Protein AF-0000000073370033 (afdb_homodimer)

Structure (mmCIF, N/CA/C/O backbone):
data_AF-0000000073370033-model_v1
#
loop_
_entity.id
_entity.type
_entity.pdbx_description
1 polymer 'Secreted protein'
#
loop_
_atom_site.group_PDB
_atom_site.id
_atom_site.type_symbol
_atom_site.label_atom_id
_atom_site.label_alt_id
_atom_site.label_comp_id
_atom_site.label_asym_id
_atom_site.label_entity_id
_atom_site.label_seq_id
_atom_site.pdbx_PDB_ins_code
_atom_site.Cartn_x
_atom_site.Cartn_y
_atom_site.Cartn_z
_atom_site.occupancy
_atom_site.B_iso_or_equiv
_atom_site.auth_seq_id
_atom_site.auth_comp_id
_atom_site.auth_asym_id
_atom_site.auth_atom_id
_atom_site.pdbx_PDB_model_num
ATOM 1 N N . MET A 1 1 ? 34.125 -28.297 1.118 1 23.7 1 MET A N 1
ATOM 2 C CA . MET A 1 1 ? 35.031 -28.594 2.225 1 23.7 1 MET A CA 1
ATOM 3 C C . MET A 1 1 ? 34.312 -28.406 3.566 1 23.7 1 MET A C 1
ATOM 5 O O . MET A 1 1 ? 33.344 -27.656 3.668 1 23.7 1 MET A O 1
ATOM 9 N N . LYS A 1 2 ? 34.688 -29.281 4.598 1 25.23 2 LYS A N 1
ATOM 10 C CA . LYS A 1 2 ? 34.25 -29.812 5.898 1 25.23 2 LYS A CA 1
ATOM 11 C C . LYS A 1 2 ? 34.438 -28.766 6.992 1 25.23 2 LYS A C 1
ATOM 13 O O . LYS A 1 2 ? 34.438 -29.094 8.18 1 25.23 2 LYS A O 1
ATOM 18 N N . ARG A 1 3 ? 34.594 -27.422 6.621 1 24.55 3 ARG A N 1
ATOM 19 C CA . ARG A 1 3 ? 35.344 -26.734 7.652 1 24.55 3 ARG A CA 1
ATOM 20 C C . ARG A 1 3 ? 34.719 -26.875 9.023 1 24.55 3 ARG A C 1
ATOM 22 O O . ARG A 1 3 ? 33.469 -26.984 9.125 1 24.55 3 ARG A O 1
ATOM 29 N N . ILE A 1 4 ? 35.594 -26.906 9.984 1 24.66 4 ILE A N 1
ATOM 30 C CA . ILE A 1 4 ? 35.875 -27.234 11.383 1 24.66 4 ILE A CA 1
ATOM 31 C C . ILE A 1 4 ? 35.031 -26.328 12.297 1 24.66 4 ILE A C 1
ATOM 33 O O . ILE A 1 4 ? 34.781 -25.172 11.953 1 24.66 4 ILE A O 1
ATOM 37 N N . LEU A 1 5 ? 34.656 -26.75 13.562 1 23.36 5 LEU A N 1
ATOM 38 C CA . LEU A 1 5 ? 33.781 -26.828 14.727 1 23.36 5 LEU A CA 1
ATOM 39 C C . LEU A 1 5 ? 34.125 -25.734 15.734 1 23.36 5 LEU A C 1
ATOM 41 O O . LEU A 1 5 ? 33.281 -25.344 16.531 1 23.36 5 LEU A O 1
ATOM 45 N N . PHE A 1 6 ? 35.188 -24.734 15.477 1 21.92 6 PHE A N 1
ATOM 46 C CA . PHE A 1 6 ? 35.906 -24.547 16.719 1 21.92 6 PHE A CA 1
ATOM 47 C C . PHE A 1 6 ? 35.062 -23.797 17.734 1 21.92 6 PHE A C 1
ATOM 49 O O . PHE A 1 6 ? 34.531 -22.719 17.438 1 21.92 6 PHE A O 1
ATOM 56 N N . LEU A 1 7 ? 34.781 -24.328 19 1 22.88 7 LEU A N 1
ATOM 57 C CA . LEU A 1 7 ? 33.969 -24.25 20.219 1 22.88 7 LEU A CA 1
ATOM 58 C C . LEU A 1 7 ? 34.531 -23.203 21.172 1 22.88 7 LEU A C 1
ATOM 60 O O . LEU A 1 7 ? 33.906 -22.859 22.172 1 22.88 7 LEU A O 1
ATOM 64 N N . ILE A 1 8 ? 35.406 -22.141 20.828 1 24.5 8 ILE A N 1
ATOM 65 C CA . ILE A 1 8 ? 36.25 -21.828 21.969 1 24.5 8 ILE A CA 1
ATOM 66 C C . ILE A 1 8 ? 35.438 -21.156 23.062 1 24.5 8 ILE A C 1
ATOM 68 O O . ILE A 1 8 ? 34.75 -20.156 22.812 1 24.5 8 ILE A O 1
ATOM 72 N N . ILE A 1 9 ? 35.281 -21.688 24.391 1 24.86 9 ILE A N 1
ATOM 73 C CA . ILE A 1 9 ? 34.562 -21.656 25.672 1 24.86 9 ILE A CA 1
ATOM 74 C C . ILE A 1 9 ? 35.188 -20.562 26.562 1 24.86 9 ILE A C 1
ATOM 76 O O . ILE A 1 9 ? 34.781 -20.406 27.719 1 24.86 9 ILE A O 1
ATOM 80 N N . ILE A 1 10 ? 35.719 -19.344 26.172 1 24.8 10 ILE A N 1
ATOM 81 C CA . ILE A 1 10 ? 36.688 -18.812 27.125 1 24.8 10 ILE A CA 1
ATOM 82 C C . ILE A 1 10 ? 35.938 -18.344 28.375 1 24.8 10 ILE A C 1
ATOM 84 O O . ILE A 1 10 ? 35.062 -17.5 28.297 1 24.8 10 ILE A O 1
ATOM 88 N N . THR A 1 11 ? 36.062 -18.875 29.719 1 21.47 11 THR A N 1
ATOM 89 C CA . THR A 1 11 ? 35.531 -19 31.078 1 21.47 11 THR A CA 1
ATOM 90 C C . THR A 1 11 ? 36 -17.828 31.938 1 21.47 11 THR A C 1
ATOM 92 O O . THR A 1 11 ? 35.625 -17.734 33.125 1 21.47 11 THR A O 1
ATOM 95 N N . ALA A 1 12 ? 36.656 -16.703 31.516 1 23.17 12 ALA A N 1
ATOM 96 C CA . ALA A 1 12 ? 37.562 -16.219 32.562 1 23.17 12 ALA A CA 1
ATOM 97 C C . ALA A 1 12 ? 36.781 -15.773 33.812 1 23.17 12 ALA A C 1
ATOM 99 O O . ALA A 1 12 ? 35.688 -15.242 33.688 1 23.17 12 ALA A O 1
ATOM 100 N N . SER A 1 13 ? 37.281 -16.109 35.094 1 20.95 13 SER A N 1
ATOM 101 C CA . SER A 1 13 ? 37.125 -16.266 36.531 1 20.95 13 SER A CA 1
ATOM 102 C C . SER A 1 13 ? 37 -14.922 37.219 1 20.95 13 SER A C 1
ATOM 104 O O . SER A 1 13 ? 37.781 -14.008 36.938 1 20.95 13 SER A O 1
ATOM 106 N N . LEU A 1 14 ? 35.812 -14.477 37.812 1 23.12 14 LEU A N 1
ATOM 107 C CA . LEU A 1 14 ? 35.156 -13.398 38.562 1 23.12 14 LEU A CA 1
ATOM 108 C C . LEU A 1 14 ? 35.812 -13.188 39.906 1 23.12 14 LEU A C 1
ATOM 110 O O . LEU A 1 14 ? 35.281 -12.492 40.781 1 23.12 14 LEU A O 1
ATOM 114 N N . GLN A 1 15 ? 37.219 -13.18 40.031 1 20.59 15 GLN A N 1
ATOM 115 C CA . GLN A 1 15 ? 37.719 -13.297 41.375 1 20.59 15 GLN A CA 1
ATOM 116 C C . GLN A 1 15 ? 37.281 -12.094 42.219 1 20.59 15 GLN A C 1
ATOM 118 O O . GLN A 1 15 ? 37.375 -10.953 41.781 1 20.59 15 GLN A O 1
ATOM 123 N N . VAL A 1 16 ? 36.438 -12.211 43.312 1 24.53 16 VAL A N 1
ATOM 124 C CA . VAL A 1 16 ? 35.719 -11.57 44.406 1 24.53 16 VAL A CA 1
ATOM 125 C C . VAL A 1 16 ? 36.719 -11.062 45.469 1 24.53 16 VAL A C 1
ATOM 127 O O . VAL A 1 16 ? 36.312 -10.406 46.438 1 24.53 16 VAL A O 1
ATOM 130 N N . TYR A 1 17 ? 37.938 -10.477 45.094 1 18.94 17 TYR A N 1
ATOM 131 C CA . TYR A 1 17 ? 38.875 -10.43 46.188 1 18.94 17 TYR A CA 1
ATOM 132 C C . TYR A 1 17 ? 38.375 -9.516 47.281 1 18.94 17 TYR A C 1
ATOM 134 O O . TYR A 1 17 ? 37.812 -8.461 47.031 1 18.94 17 TYR A O 1
ATOM 142 N N . SER A 1 18 ? 38.344 -9.977 48.625 1 21.89 18 SER A N 1
ATOM 143 C CA . SER A 1 18 ? 37.938 -9.805 50.031 1 21.89 18 SER A CA 1
ATOM 144 C C . SER A 1 18 ? 38.781 -8.758 50.719 1 21.89 18 SER A C 1
ATOM 146 O O . SER A 1 18 ? 38.625 -8.508 51.906 1 21.89 18 SER A O 1
ATOM 148 N N . GLN A 1 19 ? 39.312 -7.645 50.125 1 18.83 19 GLN A N 1
ATOM 149 C CA . GLN A 1 19 ? 40.469 -7.156 50.844 1 18.83 19 GLN A CA 1
ATOM 150 C C . GLN A 1 19 ? 40.094 -6.637 52.219 1 18.83 19 GLN A C 1
ATOM 152 O O . GLN A 1 19 ? 39 -6.066 52.406 1 18.83 19 GLN A O 1
ATOM 157 N N . ASP A 1 20 ? 41.031 -6.891 53.219 1 17.78 20 ASP A N 1
ATOM 158 C CA . ASP A 1 20 ? 41.281 -7.043 54.656 1 17.78 20 ASP A CA 1
ATOM 159 C C . ASP A 1 20 ? 41.188 -5.703 55.375 1 17.78 20 ASP A C 1
ATOM 161 O O . ASP A 1 20 ? 41.219 -4.645 54.719 1 17.78 20 ASP A O 1
ATOM 165 N N . GLU A 1 21 ? 41.812 -5.617 56.594 1 19.34 21 GLU A N 1
ATOM 166 C CA . GLU A 1 21 ? 41.5 -5.477 58 1 19.34 21 GLU A CA 1
ATOM 167 C C . GLU A 1 21 ? 41.906 -4.102 58.531 1 19.34 21 GLU A C 1
ATOM 169 O O . GLU A 1 21 ? 41.344 -3.607 59.5 1 19.34 21 GLU A O 1
ATOM 174 N N . LEU A 1 22 ? 42.938 -3.375 57.938 1 18.8 22 LEU A N 1
ATOM 175 C CA . LEU A 1 22 ? 43.844 -2.934 59 1 18.8 22 LEU A CA 1
ATOM 176 C C . LEU A 1 22 ? 43.25 -1.811 59.812 1 18.8 22 LEU A C 1
ATOM 178 O O . LEU A 1 22 ? 42.625 -0.888 59.281 1 18.8 22 LEU A O 1
ATOM 182 N N . LYS A 1 23 ? 43.438 -1.862 61.188 1 21.14 23 LYS A N 1
ATOM 183 C CA . LYS A 1 23 ? 42.875 -1.51 62.5 1 21.14 23 LYS A CA 1
ATOM 184 C C . LYS A 1 23 ? 43.312 -0.109 62.906 1 21.14 23 LYS A C 1
ATOM 186 O O . LYS A 1 23 ? 42.719 0.468 63.844 1 21.14 23 LYS A O 1
ATOM 191 N N . GLY A 1 24 ? 44.375 0.545 62.25 1 19.94 24 GLY A N 1
ATOM 192 C CA . GLY A 1 24 ? 45.188 1.171 63.281 1 19.94 24 GLY A CA 1
ATOM 193 C C . GLY A 1 24 ? 44.438 2.273 64 1 19.94 24 GLY A C 1
ATOM 194 O O . GLY A 1 24 ? 43.438 2.789 63.562 1 19.94 24 GLY A O 1
ATOM 195 N N . LYS A 1 25 ? 45.062 2.713 65.125 1 21.52 25 LYS A N 1
ATOM 196 C CA . LYS A 1 25 ? 44.781 3.148 66.5 1 21.52 25 LYS A CA 1
ATOM 197 C C . LYS A 1 25 ? 44.531 4.648 66.562 1 21.52 25 LYS A C 1
ATOM 199 O O . LYS A 1 25 ? 44.062 5.168 67.562 1 21.52 25 LYS A O 1
ATOM 204 N N . TYR A 1 26 ? 44.938 5.398 65.438 1 22.7 26 TYR A N 1
ATOM 205 C CA . TYR A 1 26 ? 45.594 6.605 66 1 22.7 26 TYR A CA 1
ATOM 206 C C . TYR A 1 26 ? 44.594 7.5 66.688 1 22.7 26 TYR A C 1
ATOM 208 O O . TYR A 1 26 ? 43.406 7.539 66.312 1 22.7 26 TYR A O 1
ATOM 216 N N . GLN A 1 27 ? 45.125 8.062 67.812 1 22.7 27 GLN A N 1
ATOM 217 C CA . GLN A 1 27 ? 44.625 8.727 69.062 1 22.7 27 GLN A CA 1
ATOM 218 C C . GLN A 1 27 ? 43.969 10.07 68.688 1 22.7 27 GLN A C 1
ATOM 220 O O . GLN A 1 27 ? 44.469 10.789 67.812 1 22.7 27 GLN A O 1
ATOM 225 N N . PRO A 1 28 ? 42.844 10.414 69.375 1 20.36 28 PRO A N 1
ATOM 226 C CA . PRO A 1 28 ? 41.719 11.281 69.062 1 20.36 28 PRO A CA 1
ATOM 227 C C . PRO A 1 28 ? 42.062 12.766 69.125 1 20.36 28 PRO A C 1
ATOM 229 O O . PRO A 1 28 ? 41.625 13.562 68.312 1 20.36 28 PRO A O 1
ATOM 232 N N . VAL A 1 29 ? 42.75 13.352 70.25 1 23.17 29 VAL A N 1
ATOM 233 C CA . VAL A 1 29 ? 41.844 14.141 71.062 1 23.17 29 VAL A CA 1
ATOM 234 C C . VAL A 1 29 ? 41.844 15.594 70.562 1 23.17 29 VAL A C 1
ATOM 236 O O . VAL A 1 29 ? 42.719 16 69.812 1 23.17 29 VAL A O 1
ATOM 239 N N . GLN A 1 30 ? 41.906 16.75 71.625 1 22.27 30 GLN A N 1
ATOM 240 C CA . GLN A 1 30 ? 40.969 17.766 72.062 1 22.27 30 GLN A CA 1
ATOM 241 C C . GLN A 1 30 ? 41.375 19.141 71.562 1 22.27 30 GLN A C 1
ATOM 243 O O . GLN A 1 30 ? 42.438 19.656 71.938 1 22.27 30 GLN A O 1
ATOM 248 N N . GLN A 1 31 ? 41.312 19.484 70.312 1 22.42 31 GLN A N 1
ATOM 249 C CA . GLN A 1 31 ? 41.875 20.703 69.75 1 22.42 31 GLN A CA 1
ATOM 250 C C . GLN A 1 31 ? 41.312 21.938 70.438 1 22.42 31 GLN A C 1
ATOM 252 O O . GLN A 1 31 ? 40.094 22.078 70.562 1 22.42 31 GLN A O 1
ATOM 257 N N . LYS A 1 32 ? 42.188 22.562 71.25 1 23.66 32 LYS A N 1
ATOM 258 C CA . LYS A 1 32 ? 41.969 23.781 72.062 1 23.66 32 LYS A CA 1
ATOM 259 C C . LYS A 1 32 ? 41.438 24.906 71.125 1 23.66 32 LYS A C 1
ATOM 261 O O . LYS A 1 32 ? 41.906 25.078 70 1 23.66 32 LYS A O 1
ATOM 266 N N . LYS A 1 33 ? 40.438 25.672 71.562 1 26.22 33 LYS A N 1
ATOM 267 C CA . LYS A 1 33 ? 39.375 26.594 71.188 1 26.22 33 LYS A CA 1
ATOM 268 C C . LYS A 1 33 ? 39.969 27.969 70.812 1 26.22 33 LYS A C 1
ATOM 270 O O . LYS A 1 33 ? 39.219 28.922 70.562 1 26.22 33 LYS A O 1
ATOM 275 N N . SER A 1 34 ? 41.344 28.109 70.625 1 23.11 34 SER A N 1
ATOM 276 C CA . SER A 1 34 ? 41.719 29.5 70.938 1 23.11 34 SER A CA 1
ATOM 277 C C . SER A 1 34 ? 40.938 30.453 70 1 23.11 34 SER A C 1
ATOM 279 O O . SER A 1 34 ? 40.594 30.094 68.875 1 23.11 34 SER A O 1
ATOM 281 N N . GLU A 1 35 ? 40.594 31.688 70.5 1 25.84 35 GLU A N 1
ATOM 282 C CA . GLU A 1 35 ? 39.688 32.812 70.375 1 25.84 35 GLU A CA 1
ATOM 283 C C . GLU A 1 35 ? 40.062 33.688 69.188 1 25.84 35 GLU A C 1
ATOM 285 O O . GLU A 1 35 ? 39.469 34.75 68.938 1 25.84 35 GLU A O 1
ATOM 290 N N . THR A 1 36 ? 40.594 33.125 68.062 1 24.7 36 THR A N 1
ATOM 291 C CA . THR A 1 36 ? 41.219 34.125 67.188 1 24.7 36 THR A CA 1
ATOM 292 C C . THR A 1 36 ? 40.188 35.156 66.75 1 24.7 36 THR A C 1
ATOM 294 O O . THR A 1 36 ? 39.094 34.812 66.375 1 24.7 36 THR A O 1
ATOM 297 N N . LYS A 1 37 ? 40.5 36.438 67 1 28.11 37 LYS A N 1
ATOM 298 C CA . LYS A 1 37 ? 39.906 37.75 66.688 1 28.11 37 LYS A CA 1
ATOM 299 C C . LYS A 1 37 ? 39.625 37.844 65.188 1 28.11 37 LYS A C 1
ATOM 301 O O . LYS A 1 37 ? 40.531 37.75 64.375 1 28.11 37 LYS A O 1
ATOM 306 N N . GLU A 1 38 ? 38.469 37.438 64.75 1 27.7 38 GLU A N 1
ATOM 307 C CA . GLU A 1 38 ? 38.062 37.406 63.344 1 27.7 38 GLU A CA 1
ATOM 308 C C . GLU A 1 38 ? 38.156 38.781 62.719 1 27.7 38 GLU A C 1
ATOM 310 O O . GLU A 1 38 ? 37.688 39.781 63.281 1 27.7 38 GLU A O 1
ATOM 315 N N . VAL A 1 39 ? 39.219 38.969 61.906 1 31.33 39 VAL A N 1
ATOM 316 C CA . VAL A 1 39 ? 39.406 40.125 61 1 31.33 39 VAL A CA 1
ATOM 317 C C . VAL A 1 39 ? 38.156 40.375 60.219 1 31.33 39 VAL A C 1
ATOM 319 O O . VAL A 1 39 ? 37.594 39.469 59.594 1 31.33 39 VAL A O 1
ATOM 322 N N . VAL A 1 40 ? 37.344 41.344 60.656 1 31.8 40 VAL A N 1
ATOM 323 C CA . VAL A 1 40 ? 36.094 41.656 59.938 1 31.8 40 VAL A CA 1
ATOM 324 C C . VAL A 1 40 ? 36.438 42.031 58.469 1 31.8 40 VAL A C 1
ATOM 326 O O . VAL A 1 40 ? 37.219 42.938 58.219 1 31.8 40 VAL A O 1
ATOM 329 N N . PRO A 1 41 ? 36.75 41.125 57.594 1 32.88 41 PRO A N 1
ATOM 330 C CA . PRO A 1 41 ? 37.125 41.562 56.25 1 32.88 41 PRO A CA 1
ATOM 331 C C . PRO A 1 41 ? 36.219 42.656 55.688 1 32.88 41 PRO A C 1
ATOM 333 O O . PRO A 1 41 ? 35.062 42.719 56.094 1 32.88 41 PRO A O 1
ATOM 336 N N . PRO A 1 42 ? 36.844 43.625 55.031 1 35.03 42 PRO A N 1
ATOM 337 C CA . PRO A 1 42 ? 36.094 44.719 54.375 1 35.03 42 PRO A CA 1
ATOM 338 C C . PRO A 1 42 ? 34.875 44.219 53.594 1 35.03 42 PRO A C 1
ATOM 340 O O . PRO A 1 42 ? 34.844 43.062 53.156 1 35.03 42 PRO A O 1
ATOM 343 N N . GLU A 1 43 ? 33.75 44.875 53.75 1 33.12 43 GLU A N 1
ATOM 344 C CA . GLU A 1 43 ? 32.438 44.688 53.156 1 33.12 43 GLU A CA 1
ATOM 345 C C . GLU A 1 43 ? 32.562 44.5 51.625 1 33.12 43 GLU A C 1
ATOM 347 O O . GLU A 1 43 ? 33.125 45.344 50.938 1 33.12 43 GLU A O 1
ATOM 352 N N . THR A 1 44 ? 32.938 43.312 51.125 1 33.62 44 THR A N 1
ATOM 353 C CA . THR A 1 44 ? 33 43.062 49.688 1 33.62 44 THR A CA 1
ATOM 354 C C . THR A 1 44 ? 31.812 43.656 48.969 1 33.62 44 THR A C 1
ATOM 356 O O . THR A 1 44 ? 30.688 43.625 49.469 1 33.62 44 THR A O 1
ATOM 359 N N . ASN A 1 45 ? 32.094 44.594 48.031 1 36.44 45 ASN A N 1
ATOM 360 C CA . ASN A 1 45 ? 31.156 45.219 47.062 1 36.44 45 ASN A CA 1
ATOM 361 C C . ASN A 1 45 ? 30.156 44.219 46.531 1 36.44 45 ASN A C 1
ATOM 363 O O . ASN A 1 45 ? 30.516 43.062 46.281 1 36.44 45 ASN A O 1
ATOM 367 N N . PRO A 1 46 ? 28.875 44.438 46.688 1 33.94 46 PRO A N 1
ATOM 368 C CA . PRO A 1 46 ? 27.828 43.531 46.25 1 33.94 46 PRO A CA 1
ATOM 369 C C . PRO A 1 46 ? 28.109 42.969 44.844 1 33.94 46 PRO A C 1
ATOM 371 O O . PRO A 1 46 ? 28.672 43.656 44 1 33.94 46 PRO A O 1
ATOM 374 N N . SER A 1 47 ? 28.469 41.625 44.688 1 36.66 47 SER A N 1
ATOM 375 C CA . SER A 1 47 ? 28.578 40.844 43.469 1 36.66 47 SER A CA 1
ATOM 376 C C . SER A 1 47 ? 27.531 41.281 42.438 1 36.66 47 SER A C 1
ATOM 378 O O . SER A 1 47 ? 26.359 41.438 42.781 1 36.66 47 SER A O 1
ATOM 380 N N . ALA A 1 48 ? 28 42.031 41.375 1 39.31 48 ALA A N 1
ATOM 381 C CA . ALA A 1 48 ? 27.156 42.281 40.219 1 39.31 48 ALA A CA 1
ATOM 382 C C . ALA A 1 48 ? 26.25 41.094 39.906 1 39.31 48 ALA A C 1
ATOM 384 O O . ALA A 1 48 ? 26.688 39.938 40.031 1 39.31 48 ALA A O 1
ATOM 385 N N . GLU A 1 49 ? 24.969 41.156 40.25 1 40.94 49 GLU A N 1
ATOM 386 C CA . GLU A 1 49 ? 24.016 40.125 39.875 1 40.94 49 GLU A CA 1
ATOM 387 C C . GLU A 1 49 ? 24.375 39.5 38.531 1 40.94 49 GLU A C 1
ATOM 389 O O . GLU A 1 49 ? 24.766 40.219 37.594 1 40.94 49 GLU A O 1
ATOM 394 N N . PRO A 1 50 ? 24.875 38.219 38.5 1 41.03 50 PRO A N 1
ATOM 395 C CA . PRO A 1 50 ? 25.172 37.688 37.188 1 41.03 50 PRO A CA 1
ATOM 396 C C . PRO A 1 50 ? 24.219 38.156 36.094 1 41.03 50 PRO A C 1
ATOM 398 O O . PRO A 1 50 ? 23.062 38.5 36.406 1 41.03 50 PRO A O 1
ATOM 401 N N . PRO A 1 51 ? 24.75 38.688 35 1 41.25 51 PRO A N 1
ATOM 402 C CA . PRO A 1 51 ? 23.812 39.062 33.938 1 41.25 51 PRO A CA 1
ATOM 403 C C . PRO A 1 51 ? 22.625 38.125 33.812 1 41.25 51 PRO A C 1
ATOM 405 O O . PRO A 1 51 ? 22.734 36.938 34.156 1 41.25 51 PRO A O 1
ATOM 408 N N . ALA A 1 52 ? 21.391 38.594 33.781 1 43.66 52 ALA A N 1
ATOM 409 C CA . ALA A 1 52 ? 20.172 37.844 33.531 1 43.66 52 ALA A CA 1
ATOM 410 C C . ALA A 1 52 ? 20.438 36.719 32.531 1 43.66 52 ALA A C 1
ATOM 412 O O . ALA A 1 52 ? 21.156 36.875 31.562 1 43.66 52 ALA A O 1
ATOM 413 N N . LEU A 1 53 ? 20.531 35.438 33 1 40.62 53 LEU A N 1
ATOM 414 C CA . LEU A 1 53 ? 20.562 34.25 32.156 1 40.62 53 LEU A CA 1
ATOM 415 C C . LEU A 1 53 ? 19.797 34.469 30.859 1 40.62 53 LEU A C 1
ATOM 417 O O . LEU A 1 53 ? 18.688 35 30.875 1 40.62 53 LEU A O 1
ATOM 421 N N . ALA A 1 54 ? 20.516 34.562 29.75 1 43.22 54 ALA A N 1
ATOM 422 C CA . ALA A 1 54 ? 19.906 34.531 28.422 1 43.22 54 ALA A CA 1
ATOM 423 C C . ALA A 1 54 ? 18.641 33.688 28.406 1 43.22 54 ALA A C 1
ATOM 425 O O . ALA A 1 54 ? 18.609 32.625 29.031 1 43.22 54 ALA A O 1
ATOM 426 N N . LYS A 1 55 ? 17.484 34.281 28.391 1 48.84 55 LYS A N 1
ATOM 427 C CA . LYS A 1 55 ? 16.219 33.562 28.203 1 48.84 55 LYS A CA 1
ATOM 428 C C . LYS A 1 55 ? 16.391 32.344 27.328 1 48.84 55 LYS A C 1
ATOM 430 O O . LYS A 1 55 ? 17.062 32.375 26.297 1 48.84 55 LYS A O 1
ATOM 435 N N . ASP A 1 56 ? 16.484 31.109 27.812 1 49.53 56 ASP A N 1
ATOM 436 C CA . ASP A 1 56 ? 16.516 29.828 27.094 1 49.53 56 ASP A CA 1
ATOM 437 C C . ASP A 1 56 ? 15.672 29.906 25.828 1 49.53 56 ASP A C 1
ATOM 439 O O . ASP A 1 56 ? 14.594 30.5 25.812 1 49.53 56 ASP A O 1
ATOM 443 N N . PRO A 1 57 ? 16.312 29.688 24.609 1 54.09 57 PRO A N 1
ATOM 444 C CA . PRO A 1 57 ? 15.531 29.703 23.375 1 54.09 57 PRO A CA 1
ATOM 445 C C . PRO A 1 57 ? 14.219 28.938 23.5 1 54.09 57 PRO A C 1
ATOM 447 O O . PRO A 1 57 ? 14.18 27.859 24.109 1 54.09 57 PRO A O 1
ATOM 450 N N . ILE A 1 58 ? 13.109 29.562 23.547 1 63.75 58 ILE A N 1
ATOM 451 C CA . ILE A 1 58 ? 11.797 28.938 23.562 1 63.75 58 ILE A CA 1
ATOM 452 C C . ILE A 1 58 ? 11.758 27.812 22.531 1 63.75 58 ILE A C 1
ATOM 454 O O . ILE A 1 58 ? 11.969 28.031 21.344 1 63.75 58 ILE A O 1
ATOM 458 N N . VAL A 1 59 ? 12.039 26.578 23 1 68.06 59 VAL A N 1
ATOM 459 C CA . VAL A 1 59 ? 11.875 25.406 22.125 1 68.06 59 VAL A CA 1
ATOM 460 C C . VAL A 1 59 ? 10.406 24.984 22.109 1 68.06 59 VAL A C 1
ATOM 462 O O . VAL A 1 59 ? 9.812 24.703 23.156 1 68.06 59 VAL A O 1
ATOM 465 N N . LEU A 1 60 ? 9.758 25.344 21.047 1 81.44 60 LEU A N 1
ATOM 466 C CA . LEU A 1 60 ? 8.375 24.938 20.891 1 81.44 60 LEU A CA 1
ATOM 467 C C . LEU A 1 60 ? 8.266 23.406 20.828 1 81.44 60 LEU A C 1
ATOM 469 O O . LEU A 1 60 ? 8.719 22.797 19.875 1 81.44 60 LEU A O 1
ATOM 473 N N . GLN A 1 61 ? 7.996 22.734 22.016 1 84.12 61 GLN A N 1
ATOM 474 C CA . GLN A 1 61 ? 7.844 21.281 22.016 1 84.12 61 GLN A CA 1
ATOM 475 C C . GLN A 1 61 ? 6.387 20.875 21.797 1 84.12 61 GLN A C 1
ATOM 477 O O . GLN A 1 61 ? 5.578 20.938 22.719 1 84.12 61 GLN A O 1
ATOM 482 N N . ILE A 1 62 ? 5.977 20.797 20.656 1 86.12 62 ILE A N 1
ATOM 483 C CA . ILE A 1 62 ? 4.641 20.297 20.344 1 86.12 62 ILE A CA 1
ATOM 484 C C . ILE A 1 62 ? 4.719 18.828 19.938 1 86.12 62 ILE A C 1
ATOM 486 O O . ILE A 1 62 ? 5.57 18.438 19.141 1 86.12 62 ILE A O 1
ATOM 490 N N . ASN A 1 63 ? 3.898 17.984 20.625 1 90.62 63 ASN A N 1
ATOM 491 C CA . ASN A 1 63 ? 3.74 16.594 20.25 1 90.62 63 ASN A CA 1
ATOM 492 C C . ASN A 1 63 ? 2.502 16.391 19.375 1 90.62 63 ASN A C 1
ATOM 494 O O . ASN A 1 63 ? 1.379 16.359 19.891 1 90.62 63 ASN A O 1
ATOM 498 N N . PRO A 1 64 ? 2.725 16.219 18.141 1 90.75 64 PRO A N 1
ATOM 499 C CA . PRO A 1 64 ? 1.574 16.109 17.234 1 90.75 64 PRO A CA 1
ATOM 500 C C . PRO A 1 64 ? 0.668 14.922 17.578 1 90.75 64 PRO A C 1
ATOM 502 O O . PRO A 1 64 ? -0.549 15 17.391 1 90.75 64 PRO A O 1
ATOM 505 N N . GLU A 1 65 ? 1.228 13.828 18.062 1 92.31 65 GLU A N 1
ATOM 506 C CA . GLU A 1 65 ? 0.42 12.664 18.422 1 92.31 65 GLU A CA 1
ATOM 507 C C . GLU A 1 65 ? -0.59 13.016 19.516 1 92.31 65 GLU A C 1
ATOM 509 O O . GLU A 1 65 ? -1.732 12.547 19.484 1 92.31 65 GLU A O 1
ATOM 514 N N . GLU A 1 66 ? -0.072 13.75 20.453 1 93.75 66 GLU A N 1
ATOM 515 C CA . GLU A 1 66 ? -0.96 14.18 21.531 1 93.75 66 GLU A CA 1
ATOM 516 C C . GLU A 1 66 ? -2.051 15.109 21.016 1 93.75 66 GLU A C 1
ATOM 518 O O . GLU A 1 66 ? -3.199 15.047 21.453 1 93.75 66 GLU A O 1
ATOM 523 N N . LEU A 1 67 ? -1.682 15.898 20.141 1 94.06 67 LEU A N 1
ATOM 524 C CA . LEU A 1 67 ? -2.623 16.828 19.531 1 94.06 67 LEU A CA 1
ATOM 525 C C . LEU A 1 67 ? -3.775 16.078 18.875 1 94.06 67 LEU A C 1
ATOM 527 O O . LEU A 1 67 ? -4.941 16.438 19.062 1 94.06 67 LEU A O 1
ATOM 531 N N . PHE A 1 68 ? -3.5 15.047 18.188 1 96.81 68 PHE A N 1
ATOM 532 C CA . PHE A 1 68 ? -4.488 14.359 17.359 1 96.81 68 PHE A CA 1
ATOM 533 C C . PHE A 1 68 ? -5.27 13.344 18.172 1 96.81 68 PHE A C 1
ATOM 535 O O . PHE A 1 68 ? -6.199 12.711 17.672 1 96.81 68 PHE A O 1
ATOM 542 N N . LYS A 1 69 ? -5.012 13.188 19.453 1 95.56 69 LYS A N 1
ATOM 543 C CA . LYS A 1 69 ? -5.766 12.305 20.344 1 95.56 69 LYS A CA 1
ATOM 544 C C . LYS A 1 69 ? -7.113 12.922 20.703 1 95.56 69 LYS A C 1
ATOM 546 O O . LYS A 1 69 ? -8.008 12.227 21.188 1 95.56 69 LYS A O 1
ATOM 551 N N . ASN A 1 70 ? -7.184 14.227 20.547 1 95.88 70 ASN A N 1
ATOM 552 C CA . ASN A 1 70 ? -8.461 14.891 20.797 1 95.88 70 ASN A CA 1
ATOM 553 C C . ASN A 1 70 ? -9.461 14.625 19.672 1 95.88 70 ASN A C 1
ATOM 555 O O . ASN A 1 70 ? -9.523 15.383 18.703 1 95.88 70 ASN A O 1
ATOM 559 N N . ASN A 1 71 ? -10.391 13.711 19.844 1 95.38 71 ASN A N 1
ATOM 560 C CA . ASN A 1 71 ? -11.297 13.258 18.797 1 95.38 71 ASN A CA 1
ATOM 561 C C . ASN A 1 71 ? -12.438 14.242 18.578 1 95.38 71 ASN A C 1
ATOM 563 O O . ASN A 1 71 ? -13.188 14.125 17.609 1 95.38 71 ASN A O 1
ATOM 567 N N . ALA A 1 72 ? -12.578 15.141 19.5 1 95.38 72 ALA A N 1
ATOM 568 C CA . ALA A 1 72 ? -13.57 16.188 19.297 1 95.38 72 ALA A CA 1
ATOM 569 C C . ALA A 1 72 ? -13.141 17.141 18.188 1 95.38 72 ALA A C 1
ATOM 571 O O . ALA A 1 72 ? -13.977 17.719 17.484 1 95.38 72 ALA A O 1
ATOM 572 N N . LEU A 1 73 ? -11.789 17.234 18.031 1 96.56 73 LEU A N 1
ATOM 573 C CA . LEU A 1 73 ? -11.25 18.219 17.094 1 96.56 73 LEU A CA 1
ATOM 574 C C . LEU A 1 73 ? -10.703 17.531 15.844 1 96.56 73 LEU A C 1
ATOM 576 O O . LEU A 1 73 ? -10.711 18.109 14.75 1 96.56 73 LEU A O 1
ATOM 580 N N . TYR A 1 74 ? -10.266 16.281 16.094 1 98.38 74 TYR A N 1
ATOM 581 C CA . TYR A 1 74 ? -9.555 15.641 15 1 98.38 74 TYR A CA 1
ATOM 582 C C . TYR A 1 74 ? -10.125 14.25 14.727 1 98.38 74 TYR A C 1
ATOM 584 O O . TYR A 1 74 ? -10.219 13.422 15.633 1 98.38 74 TYR A O 1
ATOM 592 N N . LYS A 1 75 ? -10.414 14.062 13.461 1 98.06 75 LYS A N 1
ATOM 593 C CA . LYS A 1 75 ? -10.914 12.766 13.008 1 98.06 75 LYS A CA 1
ATOM 594 C C . LYS A 1 75 ? -9.859 11.68 13.172 1 98.06 75 LYS A C 1
ATOM 596 O O . LYS A 1 75 ? -8.688 11.898 12.859 1 98.06 75 LYS A O 1
ATOM 601 N N . LYS A 1 76 ? -10.266 10.523 13.664 1 97.62 76 LYS A N 1
ATOM 602 C CA . LYS A 1 76 ? -9.352 9.414 13.922 1 97.62 76 LYS A CA 1
ATOM 603 C C . LYS A 1 76 ? -8.781 8.867 12.617 1 97.62 76 LYS A C 1
ATOM 605 O O . LYS A 1 76 ? -9.508 8.688 11.641 1 97.62 76 LYS A O 1
ATOM 610 N N . GLU A 1 77 ? -7.512 8.562 12.664 1 96.88 77 GLU A N 1
ATOM 611 C CA . GLU A 1 77 ? -6.836 7.98 11.508 1 96.88 77 GLU A CA 1
ATOM 612 C C . GLU A 1 77 ? -7.5 6.676 11.078 1 96.88 77 GLU A C 1
ATOM 614 O O . GLU A 1 77 ? -7.895 5.867 11.922 1 96.88 77 GLU A O 1
ATOM 619 N N . ALA A 1 78 ? -7.629 6.473 9.695 1 96.88 78 ALA A N 1
ATOM 620 C CA . ALA A 1 78 ? -8.25 5.27 9.148 1 96.88 78 ALA A CA 1
ATOM 621 C C . ALA A 1 78 ? -7.547 4.824 7.867 1 96.88 78 ALA A C 1
ATOM 623 O O . ALA A 1 78 ? -8.203 4.453 6.891 1 96.88 78 ALA A O 1
ATOM 624 N N . ASN A 1 79 ? -6.312 4.828 7.805 1 95.5 79 ASN A N 1
ATOM 625 C CA . ASN A 1 79 ? -5.535 4.312 6.684 1 95.5 79 ASN A CA 1
ATOM 626 C C . ASN A 1 79 ? -5.793 2.826 6.457 1 95.5 79 ASN A C 1
ATOM 628 O O . ASN A 1 79 ? -6.078 2.092 7.406 1 95.5 79 ASN A O 1
ATOM 632 N N . VAL A 1 80 ? -5.762 2.461 5.215 1 93.31 80 VAL A N 1
ATOM 633 C CA . VAL A 1 80 ? -5.977 1.063 4.859 1 93.31 80 VAL A CA 1
ATOM 634 C C . VAL A 1 80 ? -4.73 0.507 4.176 1 93.31 80 VAL A C 1
ATOM 636 O O . VAL A 1 80 ? -4.176 1.14 3.273 1 93.31 80 VAL A O 1
ATOM 639 N N . GLU A 1 81 ? -4.332 -0.696 4.691 1 92.06 81 GLU A N 1
ATOM 640 C CA . GLU A 1 81 ? -3.209 -1.373 4.055 1 92.06 81 GLU A CA 1
ATOM 641 C C . GLU A 1 81 ? -3.609 -1.957 2.703 1 92.06 81 GLU A C 1
ATOM 643 O O . GLU A 1 81 ? -4.727 -2.449 2.541 1 92.06 81 GLU A O 1
ATOM 648 N N . GLY A 1 82 ? -2.686 -1.858 1.786 1 95.38 82 GLY A N 1
ATOM 649 C CA . GLY A 1 82 ? -2.934 -2.475 0.492 1 95.38 82 GLY A CA 1
ATOM 650 C C . GLY A 1 82 ? -2.893 -3.99 0.536 1 95.38 82 GLY A C 1
ATOM 651 O O . GLY A 1 82 ? -2.203 -4.574 1.375 1 95.38 82 GLY A O 1
ATOM 652 N N . ILE A 1 83 ? -3.711 -4.629 -0.394 1 95.38 83 ILE A N 1
ATOM 653 C CA . ILE A 1 83 ? -3.684 -6.074 -0.603 1 95.38 83 ILE A CA 1
ATOM 654 C C . ILE A 1 83 ? -3.064 -6.387 -1.963 1 95.38 83 ILE A C 1
ATOM 656 O O . ILE A 1 83 ? -3.592 -5.98 -3.002 1 95.38 83 ILE A O 1
ATOM 660 N N . PHE A 1 84 ? -1.934 -7.258 -1.923 1 95.88 84 PHE A N 1
ATOM 661 C CA . PHE A 1 84 ? -1.189 -7.434 -3.164 1 95.88 84 PHE A CA 1
ATOM 662 C C . PHE A 1 84 ? -1.04 -8.906 -3.506 1 95.88 84 PHE A C 1
ATOM 664 O O . PHE A 1 84 ? -0.326 -9.266 -4.445 1 95.88 84 PHE A O 1
ATOM 671 N N . TYR A 1 85 ? -1.729 -9.727 -2.832 1 97.62 85 TYR A N 1
ATOM 672 C CA . TYR A 1 85 ? -1.566 -11.156 -3.043 1 97.62 85 TYR A CA 1
ATOM 673 C C . TYR A 1 85 ? -2.777 -11.75 -3.756 1 97.62 85 TYR A C 1
ATOM 675 O O . TYR A 1 85 ? -2.85 -12.961 -3.973 1 97.62 85 TYR A O 1
ATOM 683 N N . ARG A 1 86 ? -3.701 -10.984 -4.102 1 97.88 86 ARG A N 1
ATOM 684 C CA . ARG A 1 86 ? -4.863 -11.445 -4.852 1 97.88 86 ARG A CA 1
ATOM 685 C C . ARG A 1 86 ? -4.566 -11.492 -6.348 1 97.88 86 ARG A C 1
ATOM 687 O O . ARG A 1 86 ? -5.23 -10.828 -7.141 1 97.88 86 ARG A O 1
ATOM 694 N N . ARG A 1 87 ? -3.646 -12.383 -6.66 1 97.81 87 ARG A N 1
ATOM 695 C CA . ARG A 1 87 ? -3.172 -12.586 -8.023 1 97.81 87 ARG A CA 1
ATOM 696 C C . ARG A 1 87 ? -2.531 -13.961 -8.18 1 97.81 87 ARG A C 1
ATOM 698 O O . ARG A 1 87 ? -2.139 -14.586 -7.191 1 97.81 87 ARG A O 1
ATOM 705 N N . ASN A 1 88 ? -2.488 -14.43 -9.484 1 98.62 88 ASN A N 1
ATOM 706 C CA . ASN A 1 88 ? -1.731 -15.641 -9.789 1 98.62 88 ASN A CA 1
ATOM 707 C C . ASN A 1 88 ? -0.24 -15.344 -9.922 1 98.62 88 ASN A C 1
ATOM 709 O O . ASN A 1 88 ? 0.147 -14.25 -10.328 1 98.62 88 ASN A O 1
ATOM 713 N N . GLU A 1 89 ? 0.514 -16.375 -9.594 1 98.06 89 GLU A N 1
ATOM 714 C CA . GLU A 1 89 ? 1.96 -16.172 -9.641 1 98.06 89 GLU A CA 1
ATOM 715 C C . GLU A 1 89 ? 2.617 -17.188 -10.578 1 98.06 89 GLU A C 1
ATOM 717 O O . GLU A 1 89 ? 2.32 -18.391 -10.508 1 98.06 89 GLU A O 1
ATOM 722 N N . TYR A 1 90 ? 3.434 -16.641 -11.469 1 97.31 90 TYR A N 1
ATOM 723 C CA . TYR A 1 90 ? 4.242 -17.5 -12.328 1 97.31 90 TYR A CA 1
ATOM 724 C C . TYR A 1 90 ? 5.59 -17.797 -11.68 1 97.31 90 TYR A C 1
ATOM 726 O O . TYR A 1 90 ? 6.375 -16.891 -11.414 1 97.31 90 TYR A O 1
ATOM 734 N N . LEU A 1 91 ? 5.871 -19.109 -11.477 1 96 91 LEU A N 1
ATOM 735 C CA . LEU A 1 91 ? 7.059 -19.516 -10.734 1 96 91 LEU A CA 1
ATOM 736 C C . LEU A 1 91 ? 8.219 -19.812 -11.672 1 96 91 LEU A C 1
ATOM 738 O O . LEU A 1 91 ? 9.367 -19.953 -11.234 1 96 91 LEU A O 1
ATOM 742 N N . GLY A 1 92 ? 7.883 -19.969 -12.93 1 94.44 92 GLY A N 1
ATOM 743 C CA . GLY A 1 92 ? 8.953 -20.156 -13.898 1 94.44 92 GLY A CA 1
ATOM 744 C C . GLY A 1 92 ? 8.703 -21.312 -14.844 1 94.44 92 GLY A C 1
ATOM 745 O O . GLY A 1 92 ? 7.898 -22.203 -14.547 1 94.44 92 GLY A O 1
ATOM 746 N N . GLY A 1 93 ? 9.43 -21.234 -16.031 1 94.06 93 GLY A N 1
ATOM 747 C CA . GLY A 1 93 ? 9.492 -22.312 -17 1 94.06 93 GLY A CA 1
ATOM 748 C C . GLY A 1 93 ? 10.883 -22.906 -17.156 1 94.06 93 GLY A C 1
ATOM 749 O O . GLY A 1 93 ? 11.867 -22.156 -17.234 1 94.06 93 GLY A O 1
ATOM 750 N N . PHE A 1 94 ? 10.914 -24.219 -17.141 1 92.94 94 PHE A N 1
ATOM 751 C CA . PHE A 1 94 ? 12.227 -24.859 -17.156 1 92.94 94 PHE A CA 1
ATOM 752 C C . PHE A 1 94 ? 12.258 -26.016 -18.125 1 92.94 94 PHE A C 1
ATOM 754 O O . PHE A 1 94 ? 11.281 -26.766 -18.234 1 92.94 94 PHE A O 1
ATOM 761 N N . ILE A 1 95 ? 13.391 -26.188 -18.75 1 92.81 95 ILE A N 1
ATOM 762 C CA . ILE A 1 95 ? 13.594 -27.297 -19.672 1 92.81 95 ILE A CA 1
ATOM 763 C C . ILE A 1 95 ? 14.281 -28.453 -18.953 1 92.81 95 ILE A C 1
ATOM 765 O O . ILE A 1 95 ? 15.211 -28.234 -18.172 1 92.81 95 ILE A O 1
ATOM 769 N N . THR A 1 96 ? 13.773 -29.609 -19.25 1 92.69 96 THR A N 1
ATOM 770 C CA . THR A 1 96 ? 14.391 -30.781 -18.641 1 92.69 96 THR A CA 1
ATOM 771 C C . THR A 1 96 ? 14.43 -31.938 -19.641 1 92.69 96 THR A C 1
ATOM 773 O O . THR A 1 96 ? 13.617 -32 -20.562 1 92.69 96 THR A O 1
ATOM 776 N N . LYS A 1 97 ? 15.383 -32.875 -19.438 1 92.12 97 LYS A N 1
ATOM 777 C CA . LYS A 1 97 ? 15.477 -34.094 -20.25 1 92.12 97 LYS A CA 1
ATOM 778 C C . LYS A 1 97 ? 14.977 -35.281 -19.469 1 92.12 97 LYS A C 1
ATOM 780 O O . LYS A 1 97 ? 14.836 -36.375 -20.031 1 92.12 97 LYS A O 1
ATOM 785 N N . GLY A 1 98 ? 14.703 -35 -18.25 1 91.56 98 GLY A N 1
ATOM 786 C CA . GLY A 1 98 ? 14.289 -36.125 -17.406 1 91.56 98 GLY A CA 1
ATOM 787 C C . GLY A 1 98 ? 12.859 -36.562 -17.656 1 91.56 98 GLY A C 1
ATOM 788 O O . GLY A 1 98 ? 11.992 -35.75 -17.953 1 91.56 98 GLY A O 1
ATOM 789 N N . ALA A 1 99 ? 12.625 -37.875 -17.453 1 94.12 99 ALA A N 1
ATOM 790 C CA . ALA A 1 99 ? 11.289 -38.438 -17.641 1 94.12 99 ALA A CA 1
ATOM 791 C C . ALA A 1 99 ? 10.438 -38.281 -16.391 1 94.12 99 ALA A C 1
ATOM 793 O O . ALA A 1 99 ? 9.211 -38.344 -16.453 1 94.12 99 ALA A O 1
ATOM 794 N N . VAL A 1 100 ? 11.141 -38.156 -15.328 1 96.19 100 VAL A N 1
ATOM 795 C CA . VAL A 1 100 ? 10.453 -38.031 -14.047 1 96.19 100 VAL A CA 1
ATOM 796 C C . VAL A 1 100 ? 10.969 -36.781 -13.305 1 96.19 100 VAL A C 1
ATOM 798 O O . VAL A 1 100 ? 12.164 -36.469 -13.352 1 96.19 100 VAL A O 1
ATOM 801 N N . SER A 1 101 ? 10.062 -36.094 -12.711 1 96.44 101 SER A N 1
ATOM 802 C CA . SER A 1 101 ? 10.438 -35 -11.836 1 96.44 101 SER A CA 1
ATOM 803 C C . SER A 1 101 ? 9.82 -35.156 -10.453 1 96.44 101 SER A C 1
ATOM 805 O O . SER A 1 101 ? 8.719 -35.688 -10.312 1 96.44 101 SER A O 1
ATOM 807 N N . THR A 1 102 ? 10.57 -34.688 -9.469 1 96.56 102 THR A N 1
ATOM 808 C CA . THR A 1 102 ? 10.062 -34.688 -8.102 1 96.56 102 THR A CA 1
ATOM 809 C C . THR A 1 102 ? 9.742 -33.25 -7.652 1 96.56 102 THR A C 1
ATOM 811 O O . THR A 1 102 ? 10.578 -32.344 -7.777 1 96.56 102 THR A O 1
ATOM 814 N N . VAL A 1 103 ? 8.555 -33.094 -7.168 1 96.5 103 VAL A N 1
ATOM 815 C CA . VAL A 1 103 ? 8.109 -31.797 -6.645 1 96.5 103 VAL A CA 1
ATOM 816 C C . VAL A 1 103 ? 7.871 -31.906 -5.141 1 96.5 103 VAL A C 1
ATOM 818 O O . VAL A 1 103 ? 7.215 -32.844 -4.676 1 96.5 103 VAL A O 1
ATOM 821 N N . ARG A 1 104 ? 8.383 -30.922 -4.406 1 96.88 104 ARG A N 1
ATOM 822 C CA . ARG A 1 104 ? 8.148 -30.875 -2.969 1 96.88 104 ARG A CA 1
ATOM 823 C C . ARG A 1 104 ? 7.691 -29.484 -2.527 1 96.88 104 ARG A C 1
ATOM 825 O O . ARG A 1 104 ? 8.031 -28.484 -3.162 1 96.88 104 ARG A O 1
ATOM 832 N N . TYR A 1 105 ? 6.906 -29.5 -1.439 1 97.44 105 TYR A N 1
ATOM 833 C CA . TYR A 1 105 ? 6.398 -28.234 -0.913 1 97.44 105 TYR A CA 1
ATOM 834 C C . TYR A 1 105 ? 6.23 -28.312 0.601 1 97.44 105 TYR A C 1
ATOM 836 O O . TYR A 1 105 ? 6.098 -29.391 1.167 1 97.44 105 TYR A O 1
ATOM 844 N N . ARG A 1 106 ? 6.266 -27.203 1.191 1 97.62 106 ARG A N 1
ATOM 845 C CA . ARG A 1 106 ? 5.992 -27.016 2.613 1 97.62 106 ARG A CA 1
ATOM 846 C C . ARG A 1 106 ? 5.539 -25.594 2.914 1 97.62 106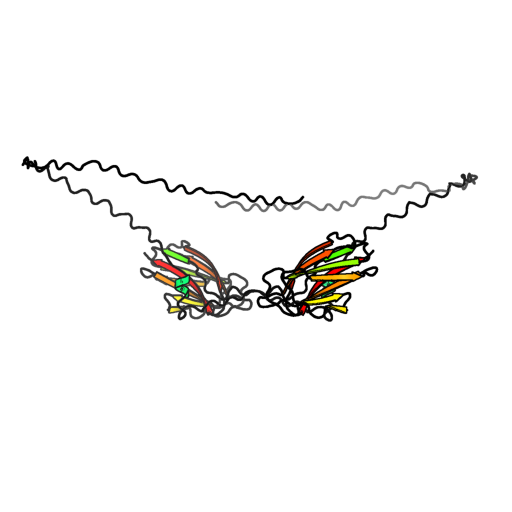 ARG A C 1
ATOM 848 O O . ARG A 1 106 ? 5.621 -24.719 2.053 1 97.62 106 ARG A O 1
ATOM 855 N N . ASP A 1 107 ? 5.039 -25.469 4.141 1 97.69 107 ASP A N 1
ATOM 856 C CA . ASP A 1 107 ? 4.754 -24.109 4.586 1 97.69 107 ASP A CA 1
ATOM 857 C C . ASP A 1 107 ? 6.023 -23.266 4.605 1 97.69 107 ASP A C 1
ATOM 859 O O . ASP A 1 107 ? 7.082 -23.734 5.039 1 97.69 107 ASP A O 1
ATOM 863 N N . ALA A 1 108 ? 5.953 -22.047 4.16 1 93.88 108 ALA A N 1
ATOM 864 C CA . ALA A 1 108 ? 7.129 -21.188 4.039 1 93.88 108 ALA A CA 1
ATOM 865 C C . ALA A 1 108 ? 7.355 -20.375 5.316 1 93.88 108 ALA A C 1
ATOM 867 O O . ALA A 1 108 ? 8.445 -19.844 5.539 1 93.88 108 ALA A O 1
ATOM 868 N N . ALA A 1 109 ? 6.273 -20.219 6.07 1 86.81 109 ALA A N 1
ATOM 869 C CA . ALA A 1 109 ? 6.34 -19.359 7.246 1 86.81 109 ALA A CA 1
ATOM 870 C C . ALA A 1 109 ? 5.91 -20.109 8.5 1 86.81 109 ALA A C 1
ATOM 872 O O . ALA A 1 109 ? 6.473 -21.156 8.828 1 86.81 109 ALA A O 1
ATOM 873 N N . PHE A 1 110 ? 5.098 -19.484 9.336 1 90.06 110 PHE A N 1
ATOM 874 C CA . PHE A 1 110 ? 4.461 -20.125 10.477 1 90.06 110 PHE A CA 1
ATOM 875 C C . PHE A 1 110 ? 3.307 -21.016 10.023 1 90.06 110 PHE A C 1
ATOM 877 O O . PHE A 1 110 ? 2.42 -20.562 9.297 1 90.06 110 PHE A O 1
ATOM 884 N N . VAL A 1 111 ? 3.523 -22.312 10.414 1 95.62 111 VAL A N 1
ATOM 885 C CA . VAL A 1 111 ? 2.475 -23.25 10.055 1 95.62 111 VAL A CA 1
ATOM 886 C C . VAL A 1 111 ? 1.141 -22.797 10.641 1 95.62 111 VAL A C 1
ATOM 888 O O . VAL A 1 111 ? 0.971 -22.781 11.867 1 95.62 111 VAL A O 1
ATOM 891 N N . ASP A 1 112 ? 0.184 -22.484 9.82 1 97.25 112 ASP A N 1
ATOM 892 C CA . ASP A 1 112 ? -1.049 -21.906 10.344 1 97.25 112 ASP A CA 1
ATOM 893 C C . ASP A 1 112 ? -2.264 -22.391 9.562 1 97.25 112 ASP A C 1
ATOM 895 O O . ASP A 1 112 ? -3.295 -21.719 9.516 1 97.25 112 ASP A O 1
ATOM 899 N N . GLY A 1 113 ? -2.105 -23.5 8.922 1 97.62 113 GLY A N 1
ATOM 900 C CA . GLY A 1 113 ? -3.291 -2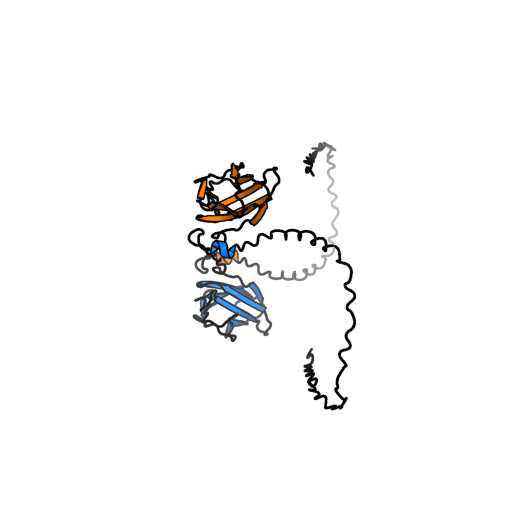4.156 8.398 1 97.62 113 GLY A CA 1
ATOM 901 C C . GLY A 1 113 ? -3.506 -23.906 6.918 1 97.62 113 GLY A C 1
ATOM 902 O O . GLY A 1 113 ? -4.598 -24.141 6.395 1 97.62 113 GLY A O 1
ATOM 903 N N . ASP A 1 114 ? -2.504 -23.469 6.184 1 98.44 114 ASP A N 1
ATOM 904 C CA . ASP A 1 114 ? -2.621 -23.281 4.742 1 98.44 114 ASP A CA 1
ATOM 905 C C . ASP A 1 114 ? -2.941 -24.609 4.043 1 98.44 114 ASP A C 1
ATOM 907 O O . ASP A 1 114 ? -2.355 -25.641 4.367 1 98.44 114 ASP A O 1
ATOM 911 N N . LYS A 1 115 ? -3.881 -24.453 3.072 1 98.62 115 LYS A N 1
ATOM 912 C CA . LYS A 1 115 ? -4.242 -25.609 2.256 1 98.62 115 LYS A CA 1
ATOM 913 C C . LYS A 1 115 ? -4.125 -25.297 0.769 1 98.62 115 LYS A C 1
ATOM 915 O O . LYS A 1 115 ? -4.422 -24.172 0.341 1 98.62 115 LYS A O 1
ATOM 920 N N . ILE A 1 116 ? -3.721 -26.375 0.038 1 98.56 116 ILE A N 1
ATOM 921 C CA . ILE A 1 116 ? -3.615 -26.188 -1.403 1 98.56 116 ILE A CA 1
ATOM 922 C C . ILE A 1 116 ? -4.23 -27.375 -2.133 1 98.56 116 ILE A C 1
ATOM 924 O O . ILE A 1 116 ? -4.473 -28.422 -1.528 1 98.56 116 ILE A O 1
ATOM 928 N N . ARG A 1 117 ? -4.539 -27.141 -3.381 1 98.69 117 ARG A N 1
ATOM 929 C CA . ARG A 1 117 ? -4.84 -28.156 -4.383 1 98.69 117 ARG A CA 1
ATOM 930 C C . ARG A 1 117 ? -3.803 -28.156 -5.5 1 98.69 117 ARG A C 1
ATOM 932 O O . ARG A 1 117 ? -3.348 -27.094 -5.93 1 98.69 117 ARG A O 1
ATOM 939 N N . VAL A 1 118 ? -3.43 -29.359 -5.969 1 98.31 118 VAL A N 1
ATOM 940 C CA . VAL A 1 118 ? -2.383 -29.438 -6.98 1 98.31 118 VAL A CA 1
ATOM 941 C C . VAL A 1 118 ? -2.961 -29.984 -8.281 1 98.31 118 VAL A C 1
ATOM 943 O O . VAL A 1 118 ? -3.707 -30.969 -8.266 1 98.31 118 VAL A O 1
ATOM 946 N N . TYR A 1 119 ? -2.588 -29.344 -9.375 1 98.19 119 TYR A N 1
ATOM 947 C CA . TYR A 1 119 ? -2.982 -29.781 -10.711 1 98.19 119 TYR A CA 1
ATOM 948 C C . TYR A 1 119 ? -1.763 -30.109 -11.555 1 98.19 119 TYR A C 1
ATOM 950 O O . TYR A 1 119 ? -0.728 -29.453 -11.461 1 98.19 119 TYR A O 1
ATOM 958 N N . LEU A 1 120 ? -1.935 -31.125 -12.414 1 97.94 120 LEU A N 1
ATOM 959 C CA . LEU A 1 120 ? -1.01 -31.422 -13.5 1 97.94 120 LEU A CA 1
ATOM 960 C C . LEU A 1 120 ? -1.729 -31.406 -14.844 1 97.94 120 LEU A C 1
ATOM 962 O O . LEU A 1 120 ? -2.639 -32.188 -15.078 1 97.94 120 LEU A O 1
ATOM 966 N N . ASN A 1 121 ? -1.288 -30.469 -15.633 1 97.5 121 ASN A N 1
ATOM 967 C CA . ASN A 1 121 ? -1.956 -30.297 -16.922 1 97.5 121 ASN A CA 1
ATOM 968 C C . ASN A 1 121 ? -3.473 -30.219 -16.75 1 97.5 121 ASN A C 1
ATOM 970 O O . ASN A 1 121 ? -4.207 -30.953 -17.438 1 97.5 121 ASN A O 1
ATOM 974 N N . ASP A 1 122 ? -3.881 -29.453 -15.766 1 97.31 122 ASP A N 1
ATOM 975 C CA . ASP A 1 122 ? -5.25 -29.016 -15.523 1 97.31 122 ASP A CA 1
ATOM 976 C C . ASP A 1 122 ? -6.082 -30.125 -14.898 1 97.31 122 ASP A C 1
ATOM 978 O O . ASP A 1 122 ? -7.305 -30.016 -14.789 1 97.31 122 ASP A O 1
ATOM 982 N N . LYS A 1 123 ? -5.418 -31.156 -14.531 1 97.31 123 LYS A N 1
ATOM 983 C CA . LYS A 1 123 ? -6.086 -32.219 -13.805 1 97.31 123 LYS A CA 1
ATOM 984 C C . LYS A 1 123 ? -5.637 -32.25 -12.344 1 97.31 123 LYS A C 1
ATOM 986 O O . LYS A 1 123 ? -4.441 -32.156 -12.055 1 97.31 123 LYS A O 1
ATOM 991 N N . VAL A 1 124 ? -6.617 -32.5 -11.484 1 98.06 124 VAL A N 1
ATOM 992 C CA . VAL A 1 124 ? -6.305 -32.531 -10.062 1 98.06 124 VAL A CA 1
ATOM 993 C C . VAL A 1 124 ? -5.531 -33.812 -9.734 1 98.06 124 VAL A C 1
ATOM 995 O O . VAL A 1 124 ? -5.984 -34.906 -10.039 1 98.06 124 VAL A O 1
ATOM 998 N N . ILE A 1 125 ? -4.414 -33.625 -9.102 1 97 125 ILE A N 1
ATOM 999 C CA . ILE A 1 125 ? -3.658 -34.812 -8.703 1 97 125 ILE A CA 1
ATOM 1000 C C . ILE A 1 125 ? -3.586 -34.906 -7.184 1 97 125 ILE A C 1
ATOM 1002 O O . ILE A 1 125 ? -3.35 -35.969 -6.621 1 97 125 ILE A O 1
ATOM 1006 N N . GLU A 1 126 ? -3.666 -33.781 -6.508 1 97 126 GLU A N 1
ATOM 1007 C CA . GLU A 1 126 ? -3.844 -33.688 -5.066 1 97 126 GLU A CA 1
ATOM 1008 C C . GLU A 1 126 ? -4.984 -32.719 -4.719 1 97 126 GLU A C 1
ATOM 1010 O O . GLU A 1 126 ? -4.82 -31.516 -4.773 1 97 126 GLU A O 1
ATOM 1015 N N . PRO A 1 127 ? -6.082 -33.281 -4.312 1 97.88 127 PRO A N 1
ATOM 1016 C CA . PRO A 1 127 ? -7.262 -32.438 -4.141 1 97.88 127 PRO A CA 1
ATOM 1017 C C . PRO A 1 127 ? -7.133 -31.453 -2.965 1 97.88 127 PRO A C 1
ATOM 1019 O O . PRO A 1 127 ? -7.715 -30.375 -2.988 1 97.88 127 PRO A O 1
ATOM 1022 N N . GLU A 1 128 ? -6.512 -31.906 -1.889 1 98.31 128 GLU A N 1
ATOM 1023 C CA . GLU A 1 128 ? -6.332 -31.078 -0.701 1 98.31 128 GLU A CA 1
ATOM 1024 C C . GLU A 1 128 ? -5.078 -31.484 0.068 1 98.31 128 GLU A C 1
ATOM 1026 O O . GLU A 1 128 ? -4.934 -32.625 0.475 1 98.31 128 GLU A O 1
ATOM 1031 N N . VAL A 1 129 ? -4.254 -30.547 0.206 1 97.81 129 VAL A N 1
ATOM 1032 C CA . VAL A 1 129 ? -3.018 -30.719 0.958 1 97.81 129 VAL A CA 1
ATOM 1033 C C . VAL A 1 129 ? -2.93 -29.688 2.07 1 97.81 129 VAL A C 1
ATOM 1035 O O . VAL A 1 129 ? -3.074 -28.484 1.817 1 97.81 129 VAL A O 1
ATOM 1038 N N . LEU A 1 130 ? -2.742 -30.141 3.26 1 98 130 LEU A N 1
ATOM 1039 C CA . LEU A 1 130 ? -2.414 -29.25 4.359 1 98 130 LEU A CA 1
ATOM 1040 C C . LEU A 1 130 ? -0.91 -29 4.434 1 98 130 LEU A C 1
ATOM 1042 O O . LEU A 1 130 ? -0.129 -29.953 4.57 1 98 130 LEU A O 1
ATOM 1046 N N . LEU A 1 131 ? -0.581 -27.734 4.34 1 97.81 131 LEU A N 1
ATOM 1047 C CA . LEU A 1 131 ? 0.843 -27.422 4.371 1 97.81 131 LEU A CA 1
ATOM 1048 C C . LEU A 1 131 ? 1.363 -27.406 5.805 1 97.81 131 LEU A C 1
ATOM 1050 O O . LEU A 1 131 ? 0.743 -26.828 6.691 1 97.81 131 LEU A O 1
ATOM 1054 N N . ASP A 1 132 ? 2.465 -28.078 5.949 1 96.06 132 ASP A N 1
ATOM 1055 C CA . ASP A 1 132 ? 3.135 -28.125 7.246 1 96.06 132 ASP A CA 1
ATOM 1056 C C . ASP A 1 132 ? 4.594 -27.703 7.125 1 96.06 132 ASP A C 1
ATOM 1058 O O . ASP A 1 132 ? 5.016 -27.188 6.082 1 96.06 132 ASP A O 1
ATOM 1062 N N . GLY A 1 133 ? 5.25 -27.828 8.305 1 95.62 133 GLY A N 1
ATOM 1063 C CA . GLY A 1 133 ? 6.641 -27.406 8.32 1 95.62 133 GLY A CA 1
ATOM 1064 C C . GLY A 1 133 ? 7.57 -28.375 7.609 1 95.62 133 GLY A C 1
ATOM 1065 O O . GLY A 1 133 ? 8.711 -28.016 7.293 1 95.62 133 GLY A O 1
ATOM 1066 N N . GLU A 1 134 ? 7.098 -29.516 7.355 1 95.44 134 GLU A N 1
ATOM 1067 C CA . GLU A 1 134 ? 7.895 -30.531 6.668 1 95.44 134 GLU A CA 1
ATOM 1068 C C . GLU A 1 134 ? 7.496 -30.641 5.199 1 95.44 134 GLU A C 1
ATOM 1070 O O . GLU A 1 134 ? 6.309 -30.578 4.867 1 95.44 134 GLU A O 1
ATOM 1075 N N . PHE A 1 135 ? 8.508 -30.984 4.426 1 95.81 135 PHE A N 1
ATOM 1076 C CA . PHE A 1 135 ? 8.234 -31.109 3.002 1 95.81 135 PHE A CA 1
ATOM 1077 C C . PHE A 1 135 ? 7.363 -32.344 2.727 1 95.81 135 PHE A C 1
ATOM 1079 O O . PHE A 1 135 ? 7.574 -33.406 3.305 1 95.81 135 PHE A O 1
ATOM 1086 N N . LYS A 1 136 ? 6.406 -32.094 1.965 1 94.81 136 LYS A N 1
ATOM 1087 C CA . LYS A 1 136 ? 5.613 -33.094 1.258 1 94.81 136 LYS A CA 1
ATOM 1088 C C . LYS A 1 136 ? 5.77 -32.969 -0.253 1 94.81 136 LYS A C 1
ATOM 1090 O O . LYS A 1 136 ? 6.277 -31.938 -0.739 1 94.81 136 LYS A O 1
ATOM 1095 N N . GLY A 1 137 ? 5.434 -34.062 -0.902 1 94.19 137 GLY A N 1
ATOM 1096 C CA . GLY A 1 137 ? 5.574 -33.906 -2.34 1 94.19 137 GLY A CA 1
ATOM 1097 C C . GLY A 1 137 ? 5.129 -35.156 -3.119 1 94.19 137 GLY A C 1
ATOM 1098 O O . GLY A 1 137 ? 4.406 -36 -2.592 1 94.19 137 GLY A O 1
ATOM 1099 N N . PHE A 1 138 ? 5.434 -35.094 -4.422 1 94.56 138 PHE A N 1
ATOM 1100 C CA . PHE A 1 138 ? 5.047 -36.156 -5.34 1 94.56 138 PHE A CA 1
ATOM 1101 C C . PHE A 1 138 ? 5.992 -36.219 -6.535 1 94.56 138 PHE A C 1
ATOM 1103 O O . PHE A 1 138 ? 6.75 -35.281 -6.773 1 94.56 138 PHE A O 1
ATOM 1110 N N . LYS A 1 139 ? 5.891 -37.344 -7.145 1 95.5 139 LYS A N 1
ATOM 1111 C CA . LYS A 1 139 ? 6.598 -37.531 -8.406 1 95.5 139 LYS A CA 1
ATOM 1112 C C . LYS A 1 139 ? 5.645 -37.406 -9.594 1 95.5 139 LYS A C 1
ATOM 1114 O O . LYS A 1 139 ? 4.492 -37.844 -9.516 1 95.5 139 LYS A O 1
ATOM 1119 N N . ILE A 1 140 ? 6.215 -36.875 -10.648 1 95.81 140 ILE A N 1
ATOM 1120 C CA . ILE A 1 140 ? 5.391 -36.75 -11.852 1 95.81 140 ILE A CA 1
ATOM 1121 C C . ILE A 1 140 ? 6.137 -37.344 -13.039 1 95.81 140 ILE A C 1
ATOM 1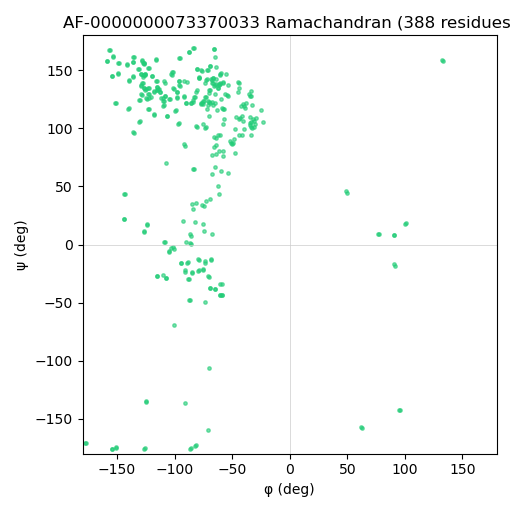123 O O . ILE A 1 140 ? 7.355 -37.188 -13.164 1 95.81 140 ILE A O 1
ATOM 1127 N N . ASN A 1 141 ? 5.312 -38.094 -13.781 1 96.12 141 ASN A N 1
ATOM 1128 C CA . ASN A 1 141 ? 5.809 -38.5 -15.086 1 96.12 141 ASN A CA 1
ATOM 1129 C C . ASN A 1 141 ? 5.586 -37.438 -16.141 1 96.12 141 ASN A C 1
ATOM 1131 O O . ASN A 1 141 ? 4.449 -37.031 -16.391 1 96.12 141 ASN A O 1
ATOM 1135 N N . LEU A 1 142 ? 6.719 -37.062 -16.734 1 96.75 142 LEU A N 1
ATOM 1136 C CA . LEU A 1 142 ? 6.625 -35.969 -17.688 1 96.75 142 LEU A CA 1
ATOM 1137 C C . LEU A 1 142 ? 6.34 -36.5 -19.094 1 96.75 142 LEU A C 1
ATOM 1139 O O . LEU A 1 142 ? 6.867 -37.531 -19.5 1 96.75 142 LEU A O 1
ATOM 1143 N N . VAL A 1 143 ? 5.504 -35.812 -19.766 1 96.94 143 VAL A N 1
ATOM 1144 C CA . VAL A 1 143 ? 5.285 -36.094 -21.172 1 96.94 143 VAL A CA 1
ATOM 1145 C C . VAL A 1 143 ? 6.145 -35.188 -22.031 1 96.94 143 VAL A C 1
ATOM 1147 O O . VAL A 1 143 ? 6.574 -34.125 -21.562 1 96.94 143 VAL A O 1
ATOM 1150 N N . LYS A 1 144 ? 6.309 -35.625 -23.219 1 96.44 144 LYS A N 1
ATOM 1151 C CA . LYS A 1 144 ? 7.059 -34.75 -24.109 1 96.44 144 LYS A CA 1
ATOM 1152 C C . LYS A 1 144 ? 6.34 -33.438 -24.312 1 96.44 144 LYS A C 1
ATOM 1154 O O . LYS A 1 144 ? 5.125 -33.406 -24.5 1 96.44 144 LYS A O 1
ATOM 1159 N N . GLY A 1 145 ? 7.129 -32.312 -24.219 1 96.19 145 GLY A N 1
ATOM 1160 C CA . GLY A 1 145 ? 6.539 -30.984 -24.344 1 96.19 145 GLY A CA 1
ATOM 1161 C C . GLY A 1 145 ? 6.207 -30.359 -23 1 96.19 145 GLY A C 1
ATOM 1162 O O . GLY A 1 145 ? 6.988 -30.469 -22.047 1 96.19 145 GLY A O 1
ATOM 1163 N N . ILE A 1 146 ? 5.074 -29.656 -23 1 95.81 146 ILE A N 1
ATOM 1164 C CA . ILE A 1 146 ? 4.719 -28.828 -21.859 1 95.81 146 ILE A CA 1
ATOM 1165 C C . ILE A 1 146 ? 4.059 -29.672 -20.781 1 95.81 146 ILE A C 1
ATOM 1167 O O . ILE A 1 146 ? 3.145 -30.453 -21.062 1 95.81 146 ILE A O 1
ATOM 1171 N N . ASN A 1 147 ? 4.566 -29.594 -19.578 1 97.38 147 ASN A N 1
ATOM 1172 C CA . ASN A 1 147 ? 3.959 -30.062 -18.344 1 97.38 147 ASN A CA 1
ATOM 1173 C C . ASN A 1 147 ? 3.715 -28.922 -17.359 1 97.38 147 ASN A C 1
ATOM 1175 O O . ASN A 1 147 ? 4.664 -28.359 -16.828 1 97.38 147 ASN A O 1
ATOM 1179 N N . LYS A 1 148 ? 2.498 -28.625 -17.125 1 97.44 148 LYS A N 1
ATOM 1180 C CA . LYS A 1 148 ? 2.121 -27.484 -16.312 1 97.44 148 LYS A CA 1
ATOM 1181 C C . LYS A 1 148 ? 1.646 -27.922 -14.93 1 97.44 148 LYS A C 1
ATOM 1183 O O . LYS A 1 148 ? 0.747 -28.766 -14.82 1 97.44 148 LYS A O 1
ATOM 1188 N N . ILE A 1 149 ? 2.223 -27.406 -13.93 1 97.5 149 ILE A N 1
ATOM 1189 C CA . ILE A 1 149 ? 1.807 -27.688 -12.562 1 97.5 149 ILE A CA 1
ATOM 1190 C C . ILE A 1 149 ? 1.197 -26.422 -11.945 1 97.5 149 ILE A C 1
ATOM 1192 O O . ILE A 1 149 ? 1.826 -25.359 -11.938 1 97.5 149 ILE A O 1
ATOM 1196 N N . ASP A 1 150 ? -0.002 -26.547 -11.438 1 98.19 150 ASP A N 1
ATOM 1197 C CA . ASP A 1 150 ? -0.679 -25.469 -10.727 1 98.19 150 ASP A CA 1
ATOM 1198 C C . ASP A 1 150 ? -0.848 -25.812 -9.242 1 98.19 150 ASP A C 1
ATOM 1200 O O . ASP A 1 150 ? -1.317 -26.891 -8.906 1 98.19 150 ASP A O 1
ATOM 1204 N N . PHE A 1 151 ? -0.483 -24.891 -8.398 1 98.5 151 PHE A N 1
ATOM 1205 C CA . PHE A 1 151 ? -0.8 -24.938 -6.977 1 98.5 151 PHE A CA 1
ATOM 1206 C C . PHE A 1 151 ? -1.873 -23.922 -6.625 1 98.5 151 PHE A C 1
ATOM 1208 O O . PHE A 1 151 ? -1.625 -22.703 -6.676 1 98.5 151 PHE A O 1
ATOM 1215 N N . GLU A 1 152 ? -2.969 -24.391 -6.309 1 98.81 152 GLU A N 1
ATOM 1216 C CA . GLU A 1 152 ? -4.074 -23.5 -5.984 1 98.81 152 GLU A CA 1
ATOM 1217 C C . GLU A 1 152 ? -4.223 -23.328 -4.473 1 98.81 152 GLU A C 1
ATOM 1219 O O . GLU A 1 152 ? -4.309 -24.312 -3.74 1 98.81 152 GLU A O 1
ATOM 1224 N N . ALA A 1 153 ? -4.336 -22.078 -4.078 1 98.88 153 ALA A N 1
ATOM 1225 C CA . ALA A 1 153 ? -4.625 -21.828 -2.668 1 98.88 153 ALA A CA 1
ATOM 1226 C C . ALA A 1 153 ? -6.098 -22.078 -2.357 1 98.88 153 ALA A C 1
ATOM 1228 O O . ALA A 1 153 ? -6.98 -21.438 -2.926 1 98.88 153 ALA A O 1
ATOM 1229 N N . LEU A 1 154 ? -6.324 -22.953 -1.468 1 98.81 154 LEU A N 1
ATOM 1230 C CA . LEU A 1 154 ? -7.699 -23.25 -1.07 1 98.81 154 LEU A CA 1
ATOM 1231 C C . LEU A 1 154 ? -8.148 -22.328 0.052 1 98.81 154 LEU A C 1
ATOM 1233 O O . LEU A 1 154 ? -9.352 -22.125 0.257 1 98.81 154 LEU A O 1
ATOM 1237 N N . ASN A 1 155 ? -7.25 -21.891 0.855 1 98.62 155 ASN A N 1
ATOM 1238 C CA . ASN A 1 155 ? -7.445 -20.938 1.937 1 98.62 155 ASN A CA 1
ATOM 1239 C C . ASN A 1 155 ? -6.18 -20.125 2.203 1 98.62 155 ASN A C 1
ATOM 1241 O O . ASN A 1 155 ? -5.223 -20.188 1.426 1 98.62 155 ASN A O 1
ATOM 1245 N N . GLU A 1 156 ? -6.172 -19.266 3.254 1 97.94 156 GLU A N 1
ATOM 1246 C CA . GLU A 1 156 ? -5.012 -18.438 3.566 1 97.94 156 GLU A CA 1
ATOM 1247 C C . GLU A 1 156 ? -4.531 -18.672 4.996 1 97.94 156 GLU A C 1
ATOM 1249 O O . GLU A 1 156 ? -3.791 -17.859 5.551 1 97.94 156 GLU A O 1
ATOM 1254 N N . GLY A 1 157 ? -4.977 -19.766 5.543 1 97.25 157 GLY A N 1
ATOM 1255 C CA . GLY A 1 157 ? -4.609 -20.047 6.926 1 97.25 157 GLY A CA 1
ATOM 1256 C C . GLY A 1 157 ? -5.133 -19 7.895 1 97.25 157 GLY A C 1
ATOM 1257 O O . GLY A 1 157 ? -6.125 -18.328 7.617 1 97.25 157 GLY A O 1
ATOM 1258 N N . SER A 1 158 ? -4.449 -18.938 9.078 1 96.88 158 SER A N 1
ATOM 1259 C CA . SER A 1 158 ? -4.859 -17.969 10.094 1 96.88 158 SER A CA 1
ATOM 1260 C C . SER A 1 158 ? -4.355 -16.578 9.773 1 96.88 158 SER A C 1
ATOM 1262 O O . SER A 1 158 ? -4.871 -15.586 10.289 1 96.88 158 SER A O 1
ATOM 1264 N N . ALA A 1 159 ? -3.283 -16.516 8.938 1 94.81 159 ALA A N 1
ATOM 1265 C CA . ALA A 1 159 ? -2.738 -15.234 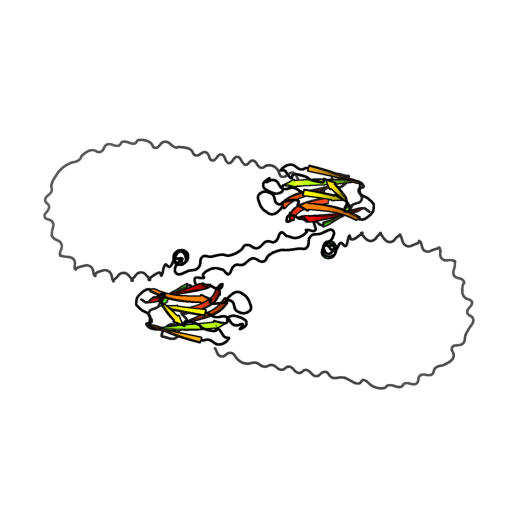8.516 1 94.81 159 ALA A CA 1
ATOM 1266 C C . ALA A 1 159 ? -2.545 -15.195 7 1 94.81 159 ALA A C 1
ATOM 1268 O O . ALA A 1 159 ? -1.789 -15.992 6.441 1 94.81 159 ALA A O 1
ATOM 1269 N N . SER A 1 160 ? -3.166 -14.203 6.457 1 95.31 160 SER A N 1
ATOM 1270 C CA . SER A 1 160 ? -3.016 -14.039 5.016 1 95.31 160 SER A CA 1
ATOM 1271 C C . SER A 1 160 ? -1.595 -13.617 4.652 1 95.31 160 SER A C 1
ATOM 1273 O O . SER A 1 160 ? -0.951 -12.875 5.398 1 95.31 160 SER A O 1
ATOM 1275 N N . PRO A 1 161 ? -1.279 -14.047 3.312 1 97.38 161 PRO A N 1
ATOM 1276 C CA . PRO A 1 161 ? -1.845 -14.906 2.27 1 97.38 161 PRO A CA 1
ATOM 1277 C C . PRO A 1 161 ? -1.52 -16.375 2.482 1 97.38 161 PRO A C 1
ATOM 1279 O O . PRO A 1 161 ? -1.117 -16.781 3.58 1 97.38 161 PRO A O 1
ATOM 1282 N N . ASN A 1 162 ? -1.871 -17.312 1.479 1 98.38 162 ASN A N 1
ATOM 1283 C CA . ASN A 1 162 ? -1.34 -18.672 1.425 1 98.38 162 ASN A CA 1
ATOM 1284 C C . ASN A 1 162 ? 0.142 -18.672 1.061 1 98.38 162 ASN A C 1
ATOM 1286 O O . ASN A 1 162 ? 0.538 -18.109 0.039 1 98.38 162 ASN A O 1
ATOM 1290 N N . THR A 1 163 ? 0.963 -19.234 1.92 1 97.94 163 THR A N 1
ATOM 1291 C CA . THR A 1 163 ? 2.404 -19.188 1.709 1 97.94 163 THR A CA 1
ATOM 1292 C C . THR A 1 163 ? 2.996 -20.594 1.655 1 97.94 163 THR A C 1
ATOM 1294 O O . THR A 1 163 ? 2.646 -21.453 2.469 1 97.94 163 THR A O 1
ATOM 1297 N N . ALA A 1 164 ? 3.869 -20.797 0.666 1 98.06 164 ALA A N 1
ATOM 1298 C CA . ALA A 1 164 ? 4.559 -22.078 0.583 1 98.06 164 ALA A CA 1
ATOM 1299 C C . ALA A 1 164 ? 5.949 -21.922 -0.022 1 98.06 164 ALA A C 1
ATOM 1301 O O . ALA A 1 164 ? 6.207 -20.969 -0.762 1 98.06 164 ALA A O 1
ATOM 1302 N N . GLU A 1 165 ? 6.773 -22.75 0.469 1 97.5 165 GLU A N 1
ATOM 1303 C CA . GLU A 1 165 ? 8.031 -23.016 -0.221 1 97.5 165 GLU A CA 1
ATOM 1304 C C . GLU A 1 165 ? 7.922 -24.266 -1.104 1 97.5 165 GLU A C 1
ATOM 1306 O O . GLU A 1 165 ? 7.324 -25.266 -0.704 1 97.5 165 GLU A O 1
ATOM 1311 N N . PHE A 1 166 ? 8.523 -24.25 -2.297 1 96.12 166 PHE A N 1
ATOM 1312 C CA . PHE A 1 166 ? 8.484 -25.422 -3.166 1 96.12 166 PHE A CA 1
ATOM 1313 C C . PHE A 1 166 ? 9.852 -25.688 -3.779 1 96.12 166 PHE A C 1
ATOM 1315 O O . PHE A 1 166 ? 10.688 -24.781 -3.867 1 96.12 166 PHE A O 1
ATOM 1322 N N . GLN A 1 167 ? 10.039 -26.906 -4.16 1 96.62 167 GLN A N 1
ATOM 1323 C CA . GLN A 1 167 ? 11.242 -27.375 -4.848 1 96.62 167 GLN A CA 1
ATOM 1324 C C . GLN A 1 167 ? 10.898 -28.359 -5.953 1 96.62 167 GLN A C 1
ATOM 1326 O O . GLN A 1 167 ? 10.008 -29.203 -5.789 1 96.62 167 GLN A O 1
ATOM 1331 N N . VAL A 1 168 ? 11.633 -28.219 -7.02 1 96.25 168 VAL A N 1
ATOM 1332 C CA . VAL A 1 168 ? 11.477 -29.156 -8.133 1 96.25 168 VAL A CA 1
ATOM 1333 C C . VAL A 1 168 ? 12.836 -29.766 -8.477 1 96.25 168 VAL A C 1
ATOM 1335 O O . VAL A 1 168 ? 13.828 -29.062 -8.625 1 96.25 168 VAL A O 1
ATOM 1338 N N . PHE A 1 169 ? 12.828 -31.062 -8.633 1 95.5 169 PHE A N 1
ATOM 1339 C CA . PHE A 1 169 ? 14.039 -31.812 -8.938 1 95.5 169 PHE A CA 1
ATOM 1340 C C . PHE A 1 169 ? 13.883 -32.594 -10.227 1 95.5 169 PHE A C 1
ATOM 1342 O O . PHE A 1 169 ? 12.773 -33.031 -10.57 1 95.5 169 PHE A O 1
ATOM 1349 N N . ASP A 1 170 ? 15.023 -32.812 -10.891 1 92.25 170 ASP A N 1
ATOM 1350 C CA . ASP A 1 170 ? 14.984 -33.719 -12.031 1 92.25 170 ASP A CA 1
ATOM 1351 C C . ASP A 1 170 ? 15.18 -35.156 -11.586 1 92.25 170 ASP A C 1
ATOM 1353 O O . ASP A 1 170 ? 15.164 -35.469 -10.391 1 92.25 170 ASP A O 1
ATOM 1357 N N . ASP A 1 171 ? 15.25 -36.062 -12.586 1 90.5 171 ASP A N 1
ATOM 1358 C CA . ASP A 1 171 ? 15.289 -37.469 -12.305 1 90.5 171 ASP A CA 1
ATOM 1359 C C . ASP A 1 171 ? 16.594 -37.875 -11.633 1 90.5 171 ASP A C 1
ATOM 1361 O O . ASP A 1 171 ? 16.703 -38.938 -11.039 1 90.5 171 ASP A O 1
ATOM 1365 N N . LYS A 1 172 ? 17.578 -37 -11.633 1 90.75 172 LYS A N 1
ATOM 1366 C CA . LYS A 1 172 ? 18.875 -37.281 -11.031 1 90.75 172 LYS A CA 1
ATOM 1367 C C . LYS A 1 172 ? 19.016 -36.656 -9.656 1 90.75 172 LYS A C 1
ATOM 1369 O O . LYS A 1 172 ? 20.047 -36.781 -9 1 90.75 172 LYS A O 1
ATOM 1374 N N . GLY A 1 173 ? 18.016 -35.938 -9.289 1 89.69 173 GLY A N 1
ATOM 1375 C CA . GLY A 1 173 ? 17.984 -35.312 -7.973 1 89.69 173 GLY A CA 1
ATOM 1376 C C . GLY A 1 173 ? 18.578 -33.906 -7.961 1 89.69 173 GLY A C 1
ATOM 1377 O O . GLY A 1 173 ? 18.766 -33.312 -6.898 1 89.69 173 GLY A O 1
ATOM 1378 N N . ALA A 1 174 ? 18.859 -33.438 -9.133 1 90.5 174 ALA A N 1
ATOM 1379 C CA . ALA A 1 174 ? 19.344 -32.062 -9.211 1 90.5 174 ALA A CA 1
ATOM 1380 C C . ALA A 1 174 ? 18.188 -31.062 -9.094 1 90.5 174 ALA A C 1
ATOM 1382 O O . ALA A 1 174 ? 17.109 -31.281 -9.648 1 90.5 174 ALA A O 1
ATOM 1383 N N . VAL A 1 175 ? 18.516 -30 -8.445 1 89.06 175 VAL A N 1
ATOM 1384 C CA . VAL A 1 175 ? 17.5 -28.984 -8.242 1 89.06 175 VAL A CA 1
ATOM 1385 C C . VAL A 1 175 ? 17.266 -28.203 -9.539 1 89.06 175 VAL A C 1
ATOM 1387 O O . VAL A 1 175 ? 18.203 -27.656 -10.117 1 89.06 175 VAL A O 1
ATOM 1390 N N . ILE A 1 176 ? 16.062 -28.234 -9.922 1 87.94 176 ILE A N 1
ATOM 1391 C CA . ILE A 1 176 ? 15.656 -27.422 -11.062 1 87.94 176 ILE A CA 1
ATOM 1392 C C . ILE A 1 176 ? 15.281 -26.016 -10.594 1 87.94 176 ILE A C 1
ATOM 1394 O O . ILE A 1 176 ? 15.703 -25.031 -11.18 1 87.94 176 ILE A O 1
ATOM 1398 N N . GLU A 1 177 ? 14.477 -26 -9.555 1 90.81 177 GLU A N 1
ATOM 1399 C CA . GLU A 1 177 ? 14.008 -24.734 -9 1 90.81 177 GLU A CA 1
ATOM 1400 C C . GLU A 1 177 ? 13.648 -24.875 -7.527 1 90.81 177 GLU A C 1
ATOM 1402 O O . GLU A 1 177 ? 13.219 -25.938 -7.086 1 90.81 177 GLU A O 1
ATOM 1407 N N . SER A 1 178 ? 13.914 -23.828 -6.809 1 92.5 178 SER A N 1
ATOM 1408 C CA . SER A 1 178 ? 13.484 -23.656 -5.422 1 92.5 178 SER A CA 1
ATOM 1409 C C . SER A 1 178 ? 13.023 -22.219 -5.16 1 92.5 178 SER A C 1
ATOM 1411 O O . SER A 1 178 ? 13.781 -21.266 -5.387 1 92.5 178 SER A O 1
ATOM 1413 N N . SER A 1 179 ? 11.75 -22.094 -4.809 1 94.75 179 SER A N 1
ATOM 1414 C CA . SER A 1 179 ? 11.211 -20.75 -4.617 1 94.75 179 SER A CA 1
ATOM 1415 C C . SER A 1 179 ? 10.016 -20.766 -3.66 1 94.75 179 SER A C 1
ATOM 1417 O O . SER A 1 179 ? 9.797 -21.766 -2.957 1 94.75 179 SER A O 1
ATOM 1419 N N . GLN A 1 180 ? 9.406 -19.625 -3.482 1 97.12 180 GLN A N 1
ATOM 1420 C CA . GLN A 1 180 ? 8.227 -19.453 -2.645 1 97.12 180 GLN A CA 1
ATOM 1421 C C . GLN A 1 180 ? 7.102 -18.781 -3.412 1 97.12 180 GLN A C 1
ATOM 1423 O O . GLN A 1 180 ? 7.336 -18.156 -4.453 1 97.12 180 GLN A O 1
ATOM 1428 N N . TRP A 1 181 ? 5.926 -19.047 -2.91 1 97.69 181 TRP A N 1
ATOM 1429 C CA . TRP A 1 181 ? 4.824 -18.25 -3.434 1 97.69 181 TRP A CA 1
ATOM 1430 C C . TRP A 1 181 ? 4.016 -17.625 -2.301 1 97.69 181 TRP A C 1
ATOM 1432 O O . TRP A 1 181 ? 4.168 -18.016 -1.139 1 97.69 181 TRP A O 1
ATOM 1442 N N . ASN A 1 182 ? 3.258 -16.547 -2.566 1 97.25 182 ASN A N 1
ATOM 1443 C CA . ASN A 1 182 ? 2.25 -15.898 -1.739 1 97.25 182 ASN A CA 1
ATOM 1444 C C . ASN A 1 182 ? 1.006 -15.547 -2.547 1 97.25 182 ASN A C 1
ATOM 1446 O O . ASN A 1 182 ? 0.969 -14.508 -3.219 1 97.25 182 ASN A O 1
ATOM 1450 N N . VAL A 1 183 ? 0.064 -16.391 -2.469 1 98.44 183 VAL A N 1
ATOM 1451 C CA . VAL A 1 183 ? -1.123 -16.141 -3.279 1 98.44 183 VAL A CA 1
ATOM 1452 C C . VAL A 1 183 ? -2.369 -16.188 -2.396 1 98.44 183 VAL A C 1
ATOM 1454 O O . VAL A 1 183 ? -2.354 -16.781 -1.315 1 98.44 183 VAL A O 1
ATOM 1457 N N . GLY A 1 184 ? -3.436 -15.523 -2.83 1 98.5 184 GLY A N 1
ATOM 1458 C CA . GLY A 1 184 ? -4.695 -15.531 -2.104 1 98.5 184 GLY A CA 1
ATOM 1459 C C . GLY A 1 184 ? -5.555 -16.734 -2.414 1 98.5 184 GLY A C 1
ATOM 1460 O O . GLY A 1 184 ? -5.254 -17.5 -3.332 1 98.5 184 GLY A O 1
ATOM 1461 N N . THR A 1 185 ? -6.594 -16.891 -1.603 1 98.75 185 THR A N 1
ATOM 1462 C CA . THR A 1 185 ? -7.531 -17.984 -1.794 1 98.75 185 THR A CA 1
ATOM 1463 C C . THR A 1 185 ? -8.078 -17.984 -3.221 1 98.75 185 THR A C 1
ATOM 1465 O O . THR A 1 185 ? -8.523 -16.953 -3.723 1 98.75 185 THR A O 1
ATOM 1468 N N . GLY A 1 186 ? -7.984 -19.078 -3.838 1 98.69 186 GLY A N 1
ATOM 1469 C CA . GLY A 1 186 ? -8.508 -19.234 -5.184 1 98.69 186 GLY A CA 1
ATOM 1470 C C . GLY A 1 186 ? -7.484 -18.938 -6.266 1 98.69 186 GLY A C 1
ATOM 1471 O O . GLY A 1 186 ? -7.68 -19.312 -7.426 1 98.69 186 GLY A O 1
ATOM 1472 N N . TYR A 1 187 ? -6.449 -18.266 -5.922 1 98.81 187 TYR A N 1
ATOM 1473 C CA . TYR A 1 187 ? -5.387 -17.969 -6.875 1 98.81 187 TYR A CA 1
ATOM 1474 C C . TYR A 1 187 ? -4.359 -19.094 -6.926 1 98.81 187 TYR A C 1
ATOM 1476 O O . TYR A 1 187 ? -4.316 -19.938 -6.035 1 98.81 187 TYR A O 1
ATOM 1484 N N . LYS A 1 188 ? -3.51 -19.031 -8.023 1 98.75 188 LYS A N 1
ATOM 1485 C CA . LYS A 1 188 ? -2.621 -20.172 -8.266 1 98.75 188 LYS A CA 1
ATOM 1486 C C . LYS A 1 188 ? -1.179 -19.703 -8.445 1 98.75 188 LYS A C 1
ATOM 1488 O O . LYS A 1 188 ? -0.933 -18.609 -8.961 1 98.75 188 LYS A O 1
ATOM 1493 N N . ALA A 1 189 ? -0.295 -20.562 -7.996 1 98.5 189 ALA A N 1
ATOM 1494 C CA . ALA A 1 189 ? 1.104 -20.516 -8.414 1 98.5 189 ALA A CA 1
ATOM 1495 C C . ALA A 1 189 ? 1.399 -21.562 -9.477 1 98.5 189 ALA A C 1
ATOM 1497 O O . ALA A 1 189 ? 0.989 -22.719 -9.344 1 98.5 189 ALA A O 1
ATOM 1498 N N . VAL A 1 190 ? 2.105 -21.141 -10.531 1 97.94 190 VAL A N 1
ATOM 1499 C CA . VAL A 1 190 ? 2.215 -22.016 -11.695 1 97.94 190 VAL A CA 1
ATOM 1500 C C . VAL A 1 190 ? 3.686 -22.219 -12.062 1 97.94 190 VAL A C 1
ATOM 1502 O O . VAL A 1 190 ? 4.453 -21.25 -12.102 1 97.94 190 VAL A O 1
ATOM 1505 N N . ILE A 1 191 ? 4.062 -23.406 -12.32 1 96.75 191 ILE A N 1
ATOM 1506 C CA . ILE A 1 191 ? 5.379 -23.734 -12.867 1 96.75 191 ILE A CA 1
ATOM 1507 C C . ILE A 1 191 ? 5.219 -24.594 -14.125 1 96.75 191 ILE A C 1
ATOM 1509 O O . ILE A 1 191 ? 4.328 -25.438 -14.195 1 96.75 191 ILE A O 1
ATOM 1513 N N . ILE A 1 192 ? 6.113 -24.359 -15.086 1 96.88 192 ILE A N 1
ATOM 1514 C CA . ILE A 1 192 ? 6.062 -25.109 -16.328 1 96.88 192 ILE A CA 1
ATOM 1515 C C . ILE A 1 192 ? 7.375 -25.859 -16.531 1 96.88 192 ILE A C 1
ATOM 1517 O O . ILE A 1 192 ? 8.453 -25.266 -16.484 1 96.88 192 ILE A O 1
ATOM 1521 N N . LEU A 1 193 ? 7.242 -27.141 -16.75 1 95.75 193 LEU A N 1
ATOM 1522 C CA . LEU A 1 193 ? 8.367 -27.984 -17.125 1 95.75 193 LEU A CA 1
ATOM 1523 C C . LEU A 1 193 ? 8.25 -28.453 -18.578 1 95.75 193 LEU A C 1
ATOM 1525 O O . LEU A 1 193 ? 7.25 -29.062 -18.953 1 95.75 193 LEU A O 1
ATOM 1529 N N . TYR A 1 194 ? 9.219 -28.078 -19.344 1 95.56 194 TYR A N 1
ATOM 1530 C CA . TYR A 1 194 ? 9.258 -28.531 -20.734 1 95.56 194 TYR A CA 1
ATOM 1531 C C . TYR A 1 194 ? 10.203 -29.703 -20.906 1 95.56 194 TYR A C 1
ATOM 1533 O O . TYR A 1 194 ? 11.422 -29.562 -20.75 1 95.56 194 TYR A O 1
ATOM 1541 N N . LYS A 1 195 ? 9.602 -30.781 -21.25 1 95.12 195 LYS A N 1
ATOM 1542 C CA . LYS A 1 195 ? 10.422 -31.953 -21.5 1 95.12 195 LYS A CA 1
ATOM 1543 C C . LYS A 1 195 ? 10.82 -32.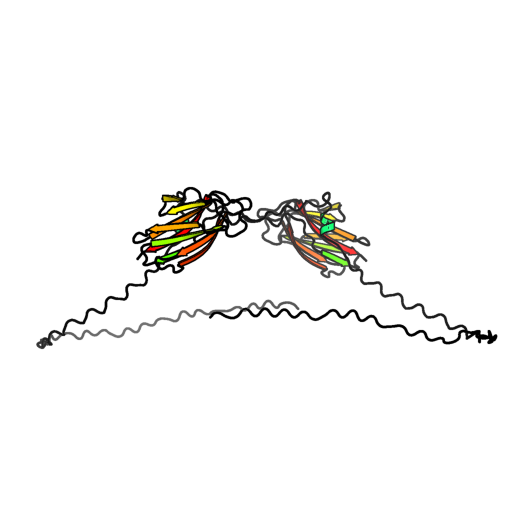062 -22.969 1 95.12 195 LYS A C 1
ATOM 1545 O O . LYS A 1 195 ? 9.961 -32.031 -23.859 1 95.12 195 LYS A O 1
ATOM 1550 N N . GLU A 1 196 ? 12.117 -32.188 -23.109 1 93.12 196 GLU A N 1
ATOM 1551 C CA . GLU A 1 196 ? 12.641 -32.344 -24.453 1 93.12 196 GLU A CA 1
ATOM 1552 C C . GLU A 1 196 ? 12.359 -33.75 -25 1 93.12 196 GLU A C 1
ATOM 1554 O O . GLU A 1 196 ? 12.359 -34.719 -24.234 1 93.12 196 GLU A O 1
ATOM 1559 N N . MET B 1 1 ? 19.281 34.094 -4.77 1 29.28 1 MET B N 1
ATOM 1560 C CA . MET B 1 1 ? 20 34.375 -6.008 1 29.28 1 MET B CA 1
ATOM 1561 C C . MET B 1 1 ? 19.203 33.906 -7.219 1 29.28 1 MET B C 1
ATOM 1563 O O . MET B 1 1 ? 18.641 32.812 -7.215 1 29.28 1 MET B O 1
ATOM 1567 N N . LYS B 1 2 ? 18.531 34.906 -7.91 1 31.58 2 LYS B N 1
ATOM 1568 C CA . LYS B 1 2 ? 17.531 35 -8.961 1 31.58 2 LYS B CA 1
ATOM 1569 C C . LYS B 1 2 ? 17.922 34.156 -10.172 1 31.58 2 LYS B C 1
ATOM 1571 O O . LYS B 1 2 ? 18.969 34.375 -10.766 1 31.58 2 LYS B O 1
ATOM 1576 N N . ARG B 1 3 ? 17.531 32.812 -10.18 1 29.91 3 ARG B N 1
ATOM 1577 C CA . ARG B 1 3 ? 17.766 31.734 -11.133 1 29.91 3 ARG B CA 1
ATOM 1578 C C . ARG B 1 3 ? 17.422 32.156 -12.555 1 29.91 3 ARG B C 1
ATOM 1580 O O . ARG B 1 3 ? 16.281 32.594 -12.82 1 29.91 3 ARG B O 1
ATOM 1587 N N . ILE B 1 4 ? 18.422 32.781 -13.234 1 32.41 4 ILE B N 1
ATOM 1588 C CA . ILE B 1 4 ? 18.531 33.281 -14.594 1 32.41 4 ILE B CA 1
ATOM 1589 C C . ILE B 1 4 ? 18.016 32.25 -15.586 1 32.41 4 ILE B C 1
ATOM 1591 O O . ILE B 1 4 ? 18.359 31.078 -15.492 1 32.41 4 ILE B O 1
ATOM 1595 N N . LEU B 1 5 ? 16.828 32.5 -16.25 1 29.19 5 LEU B N 1
ATOM 1596 C CA . LEU B 1 5 ? 15.93 31.922 -17.234 1 29.19 5 LEU B CA 1
ATOM 1597 C C . LEU B 1 5 ? 16.688 31.562 -18.516 1 29.19 5 LEU B C 1
ATOM 1599 O O . LEU B 1 5 ? 16.938 32.438 -19.359 1 29.19 5 LEU B O 1
ATOM 1603 N N . PHE B 1 6 ? 17.734 30.594 -18.375 1 27.19 6 PHE B N 1
ATOM 1604 C CA . PHE B 1 6 ? 18.641 30.344 -19.484 1 27.19 6 PHE B CA 1
ATOM 1605 C C . PHE B 1 6 ? 17.891 29.812 -20.703 1 27.19 6 PHE B C 1
ATOM 1607 O O . PHE B 1 6 ? 17.312 28.719 -20.641 1 27.19 6 PHE B O 1
ATOM 1614 N N . LEU B 1 7 ? 17.25 30.641 -21.484 1 27.38 7 LEU B N 1
ATOM 1615 C CA . LEU B 1 7 ? 16.422 30.406 -22.672 1 27.38 7 LEU B CA 1
ATOM 1616 C C . LEU B 1 7 ? 17.234 29.766 -23.781 1 27.38 7 LEU B C 1
ATOM 1618 O O . LEU B 1 7 ? 16.766 29.672 -24.922 1 27.38 7 LEU B O 1
ATOM 1622 N N . ILE B 1 8 ? 18.016 28.641 -23.531 1 28.44 8 ILE B N 1
ATOM 1623 C CA . ILE B 1 8 ? 18.984 28.25 -24.562 1 28.44 8 ILE B CA 1
ATOM 1624 C C . ILE B 1 8 ? 18.234 27.812 -25.828 1 28.44 8 ILE B C 1
ATOM 1626 O O . ILE B 1 8 ? 17.422 26.891 -25.781 1 28.44 8 ILE B O 1
ATOM 1630 N N . ILE B 1 9 ? 17.953 28.672 -26.812 1 28.45 9 ILE B N 1
ATOM 1631 C CA . ILE B 1 9 ? 17.25 28.656 -28.094 1 28.45 9 ILE B CA 1
ATOM 1632 C C . ILE B 1 9 ? 17.984 27.719 -29.062 1 28.45 9 ILE B C 1
ATOM 1634 O O . ILE B 1 9 ? 19.094 28 -29.5 1 28.45 9 ILE B O 1
ATOM 1638 N N . ILE B 1 10 ? 18.031 26.328 -28.812 1 27.77 10 ILE B N 1
ATOM 1639 C CA . ILE B 1 10 ? 18.859 25.406 -29.594 1 27.77 10 ILE B CA 1
ATOM 1640 C C . ILE B 1 10 ? 18.359 25.344 -31.031 1 27.77 10 ILE B C 1
ATOM 1642 O O . ILE B 1 10 ? 17.219 24.969 -31.281 1 27.77 10 ILE B O 1
ATOM 1646 N N . THR B 1 11 ? 18.703 26.219 -31.984 1 24.38 11 THR B N 1
ATOM 1647 C CA . THR B 1 11 ? 18.328 26.484 -33.375 1 24.38 11 THR B CA 1
ATOM 1648 C C . THR B 1 11 ? 18.781 25.344 -34.281 1 24.38 11 THR B C 1
ATOM 1650 O O . THR B 1 11 ? 19.969 25.156 -34.5 1 24.38 11 THR B O 1
ATOM 1653 N N . ALA B 1 12 ? 18.328 24.078 -34.094 1 24.73 12 ALA B N 1
ATOM 1654 C CA . ALA B 1 12 ? 18.844 22.953 -34.844 1 24.73 12 ALA B CA 1
ATOM 1655 C C . ALA B 1 12 ? 18.516 23.109 -36.344 1 24.73 12 ALA B C 1
ATOM 1657 O O . ALA B 1 12 ? 17.344 23.219 -36.719 1 24.73 12 ALA B O 1
ATOM 1658 N N . SER B 1 13 ? 19.312 23.812 -37.125 1 23.28 13 SER B N 1
ATOM 1659 C CA . SER B 1 13 ? 19.219 24.188 -38.531 1 23.28 13 SER B CA 1
ATOM 1660 C C . SER B 1 13 ? 19.266 22.969 -39.438 1 23.28 13 SER B C 1
ATOM 1662 O O . SER B 1 13 ? 20.266 22.234 -39.469 1 23.28 13 SER B O 1
ATOM 1664 N N . LEU B 1 14 ? 18.203 22.172 -39.625 1 24.8 14 LEU B N 1
ATOM 1665 C CA . LEU B 1 14 ? 18 20.969 -40.438 1 24.8 14 LEU B CA 1
ATOM 1666 C C . LEU B 1 14 ? 18.25 21.25 -41.906 1 24.8 14 LEU B C 1
ATOM 1668 O O . LEU B 1 14 ? 17.484 21.969 -42.562 1 24.8 14 LEU B O 1
ATOM 1672 N N . GLN B 1 15 ? 19.5 21.625 -42.344 1 22.89 15 GLN B N 1
ATOM 1673 C CA . GLN B 1 15 ? 19.703 22.062 -43.719 1 22.89 15 GLN B CA 1
ATOM 1674 C C . GLN B 1 15 ? 19.469 20.891 -44.688 1 22.89 15 GLN B C 1
ATOM 1676 O O . GLN B 1 15 ? 19.844 19.766 -44.406 1 22.89 15 GLN B O 1
ATOM 1681 N N . VAL B 1 16 ? 18.516 20.938 -45.656 1 26.05 16 VAL B N 1
ATOM 1682 C CA . VAL B 1 16 ? 17.766 20.25 -46.719 1 26.05 16 VAL B CA 1
ATOM 1683 C C . VAL B 1 16 ? 18.672 20.031 -47.938 1 26.05 16 VAL B C 1
ATOM 1685 O O . VAL B 1 16 ? 18.281 19.375 -48.906 1 26.05 16 VAL B O 1
ATOM 1688 N N . TYR B 1 17 ? 20.047 19.703 -47.781 1 21.67 17 TYR B N 1
ATOM 1689 C CA . TYR B 1 17 ? 20.828 19.891 -49 1 21.67 17 TYR B CA 1
ATOM 1690 C C . TYR B 1 17 ? 20.359 18.953 -50.094 1 21.67 17 TYR B C 1
ATOM 1692 O O . TYR B 1 17 ? 19.891 17.844 -49.812 1 21.67 17 TYR B O 1
ATOM 1700 N N . SER B 1 18 ? 20.344 19.469 -51.438 1 21.48 18 SER B N 1
ATOM 1701 C CA . SER B 1 18 ? 19.891 19.328 -52.812 1 21.48 18 SER B CA 1
ATOM 1702 C C . SER B 1 18 ? 20.688 18.234 -53.531 1 21.48 18 SER B C 1
ATOM 1704 O O . SER B 1 18 ? 21.906 18.203 -53.469 1 21.48 18 SER B O 1
ATOM 1706 N N . GLN B 1 19 ? 20.078 17.031 -53.719 1 21.7 19 GLN B N 1
ATOM 1707 C CA . GLN B 1 19 ? 20.422 15.734 -54.281 1 21.7 19 GLN B CA 1
ATOM 1708 C C . GLN B 1 19 ? 20.625 15.844 -55.781 1 21.7 19 GLN B C 1
ATOM 1710 O O . GLN B 1 19 ? 19.688 16.109 -56.531 1 21.7 19 GLN B O 1
ATOM 1715 N N . ASP B 1 20 ? 21.781 16.375 -56.25 1 18.3 20 ASP B N 1
ATOM 1716 C CA . ASP B 1 20 ? 22 16.641 -57.656 1 18.3 20 ASP B CA 1
ATOM 1717 C C . ASP B 1 20 ? 22.047 15.336 -58.469 1 18.3 20 ASP B C 1
ATOM 1719 O O . ASP B 1 20 ? 22.328 14.273 -57.906 1 18.3 20 ASP B O 1
ATOM 1723 N N . GLU B 1 21 ? 22 15.422 -59.906 1 19.94 21 GLU B N 1
ATOM 1724 C CA . GLU B 1 21 ? 21.391 14.922 -61.125 1 19.94 21 GLU B CA 1
ATOM 1725 C C . GLU B 1 21 ? 22.328 13.969 -61.844 1 19.94 21 GLU B C 1
ATOM 1727 O O . GLU B 1 21 ? 21.938 13.312 -62.812 1 19.94 21 GLU B O 1
ATOM 1732 N N . LEU B 1 22 ? 23.547 13.711 -61.406 1 18 22 LEU B N 1
ATOM 1733 C CA . LEU B 1 22 ? 24.406 13.531 -62.594 1 18 22 LEU B CA 1
ATOM 1734 C C . LEU B 1 22 ? 24.016 12.266 -63.344 1 18 22 LEU B C 1
ATOM 1736 O O . LEU B 1 22 ? 23.938 11.188 -62.75 1 18 22 LEU B O 1
ATOM 1740 N N . LYS B 1 23 ? 23.672 12.383 -64.625 1 19.61 23 LYS B N 1
ATOM 1741 C CA . LYS B 1 23 ? 22.953 11.711 -65.688 1 19.61 23 LYS B CA 1
ATOM 1742 C C . LYS B 1 23 ? 23.828 10.68 -66.438 1 19.61 23 LYS B C 1
ATOM 1744 O O . LYS B 1 23 ? 23.391 10.016 -67.375 1 19.61 23 LYS B O 1
ATOM 1749 N N . GLY B 1 24 ? 25.109 10.352 -66 1 18.77 24 GLY B N 1
ATOM 1750 C CA . GLY B 1 24 ? 25.906 9.969 -67.188 1 18.77 24 GLY B CA 1
ATOM 1751 C C . GLY B 1 24 ? 25.406 8.703 -67.812 1 18.77 24 GLY B C 1
ATOM 1752 O O . GLY B 1 24 ? 24.766 7.867 -67.188 1 18.77 24 GLY B O 1
ATOM 1753 N N . LYS B 1 25 ? 25.5 8.734 -69.188 1 19.98 25 LYS B N 1
ATOM 1754 C CA . LYS B 1 25 ? 24.938 8.078 -70.312 1 19.98 25 LYS B CA 1
ATOM 1755 C C . LYS B 1 25 ? 25.406 6.629 -70.438 1 19.98 25 LYS B C 1
ATOM 1757 O O . LYS B 1 25 ? 26.562 6.328 -70.125 1 19.98 25 LYS B O 1
ATOM 1762 N N . TYR B 1 26 ? 24.5 5.645 -70.625 1 21.27 26 TYR B N 1
ATOM 1763 C CA . TYR B 1 26 ? 24.219 4.219 -70.5 1 21.27 26 TYR B CA 1
ATOM 1764 C C . TYR B 1 26 ? 24.781 3.477 -71.75 1 21.27 26 TYR B C 1
ATOM 1766 O O . TYR B 1 26 ? 24.641 2.256 -71.812 1 21.27 26 TYR B O 1
ATOM 1774 N N . GLN B 1 27 ? 25.953 3.99 -72.438 1 21.36 27 GLN B N 1
ATOM 1775 C CA . GLN B 1 27 ? 25.797 3.395 -73.75 1 21.36 27 GLN B CA 1
ATOM 1776 C C . GLN B 1 27 ? 25.906 1.874 -73.688 1 21.36 27 GLN B C 1
ATOM 1778 O O . GLN B 1 27 ? 26.594 1.331 -72.812 1 21.36 27 GLN B O 1
ATOM 1783 N N . PRO B 1 28 ? 25.359 1.133 -74.812 1 23.06 28 PRO B N 1
ATOM 1784 C CA . PRO B 1 28 ? 24.641 -0.115 -75.062 1 23.06 28 PRO B CA 1
ATOM 1785 C C . PRO B 1 28 ? 25.562 -1.284 -75.375 1 23.06 28 PRO B C 1
ATOM 1787 O O . PRO B 1 28 ? 25.109 -2.418 -75.5 1 23.06 28 PRO B O 1
ATOM 1790 N N . VAL B 1 29 ? 26.891 -1.228 -75 1 25.47 29 VAL B N 1
ATOM 1791 C CA . VAL B 1 29 ? 27.656 -1.963 -76 1 25.47 29 VAL B CA 1
ATOM 1792 C C . VAL B 1 29 ? 27.297 -3.443 -76 1 25.47 29 VAL B C 1
ATOM 1794 O O . VAL B 1 29 ? 27.312 -4.059 -74.938 1 25.47 29 VAL B O 1
ATOM 1797 N N . GLN B 1 30 ? 26.844 -3.988 -77.125 1 20.64 30 GLN B N 1
ATOM 1798 C CA . GLN B 1 30 ? 26.062 -5.172 -77.438 1 20.64 30 GLN B CA 1
ATOM 1799 C C . GLN B 1 30 ? 26.859 -6.449 -77.188 1 20.64 30 GLN B C 1
ATOM 1801 O O . GLN B 1 30 ? 26.391 -7.344 -76.5 1 20.64 30 GLN B O 1
ATOM 1806 N N . GLN B 1 31 ? 27.328 -7.168 -78.312 1 21.05 31 GLN B N 1
ATOM 1807 C CA . GLN B 1 31 ? 26.734 -8.406 -78.812 1 21.05 31 GLN B CA 1
ATOM 1808 C C . GLN B 1 31 ? 27.531 -9.625 -78.375 1 21.05 31 GLN B C 1
ATOM 1810 O O . GLN B 1 31 ? 26.953 -10.625 -77.938 1 21.05 31 GLN B O 1
ATOM 1815 N N . LYS B 1 32 ? 28.766 -9.867 -78.875 1 21.98 32 LYS B N 1
ATOM 1816 C CA . LYS B 1 32 ? 28.984 -11.109 -79.562 1 21.98 32 LYS B CA 1
ATOM 1817 C C . LYS B 1 32 ? 29.172 -12.289 -78.625 1 21.98 32 LYS B C 1
ATOM 1819 O O . LYS B 1 32 ? 29.797 -12.141 -77.562 1 21.98 32 LYS B O 1
ATOM 1824 N N . LYS B 1 33 ? 28.609 -13.484 -79.062 1 25.38 33 LYS B N 1
ATOM 1825 C CA . LYS B 1 33 ? 28.141 -14.789 -78.562 1 25.38 33 LYS B CA 1
ATOM 1826 C C . LYS B 1 33 ? 29.312 -15.742 -78.375 1 25.38 33 LYS B C 1
ATOM 1828 O O . LYS B 1 33 ? 29.172 -16.953 -78.5 1 25.38 33 LYS B O 1
ATOM 1833 N N . SER B 1 34 ? 30.531 -15.289 -77.938 1 20.11 34 SER B N 1
ATOM 1834 C CA . SER B 1 34 ? 31.609 -16.25 -78.125 1 20.11 34 SER B CA 1
ATOM 1835 C C . SER B 1 34 ? 31.297 -17.562 -77.375 1 20.11 34 SER B C 1
ATOM 1837 O O . SER B 1 34 ? 30.891 -17.562 -76.25 1 20.11 34 SER B O 1
ATOM 1839 N N . GLU B 1 35 ? 31.172 -18.672 -78.125 1 26.05 35 GLU B N 1
ATOM 1840 C CA . GLU B 1 35 ? 30.703 -20.031 -77.875 1 26.05 35 GLU B CA 1
ATOM 1841 C C . GLU B 1 35 ? 31.641 -20.766 -76.938 1 26.05 35 GLU B C 1
ATOM 1843 O O . GLU B 1 35 ? 31.391 -21.922 -76.562 1 26.05 35 GLU B O 1
ATOM 1848 N N . THR B 1 36 ? 32.625 -20.094 -76.312 1 24.92 36 THR B N 1
ATOM 1849 C CA . THR B 1 36 ? 33.719 -21 -75.938 1 24.92 36 THR B CA 1
ATOM 1850 C C . THR B 1 36 ? 33.188 -22.156 -75.062 1 24.92 36 THR B C 1
ATOM 1852 O O . THR B 1 36 ? 32.375 -21.953 -74.188 1 24.92 36 THR B O 1
ATOM 1855 N N . LYS B 1 37 ? 33.531 -23.375 -75.438 1 30.09 37 LYS B N 1
ATOM 1856 C CA . LYS B 1 37 ? 33.375 -24.781 -75.062 1 30.09 37 LYS B CA 1
ATOM 1857 C C . LYS B 1 37 ? 33.688 -24.953 -73.562 1 30.09 37 LYS B C 1
ATOM 1859 O O . LYS B 1 37 ? 34.812 -24.656 -73.125 1 30.09 37 LYS B O 1
ATOM 1864 N N . GLU B 1 38 ? 32.719 -24.859 -72.688 1 27.92 38 GLU B N 1
ATOM 1865 C CA . GLU B 1 38 ? 32.906 -24.906 -71.25 1 27.92 38 GLU B CA 1
ATOM 1866 C C . GLU B 1 38 ? 33.438 -26.25 -70.812 1 27.92 38 GLU B C 1
ATOM 1868 O O . GLU B 1 38 ? 32.906 -27.297 -71.188 1 27.92 38 GLU B O 1
ATOM 1873 N N . VAL B 1 39 ? 34.781 -26.312 -70.75 1 31.23 39 VAL B N 1
ATOM 1874 C CA . VAL B 1 39 ? 35.438 -27.453 -70.062 1 31.23 39 VAL B CA 1
ATOM 1875 C C . VAL B 1 39 ? 34.688 -27.828 -68.812 1 31.23 39 VAL B C 1
ATOM 1877 O O . VAL B 1 39 ? 34.438 -26.984 -67.938 1 31.23 39 VAL B O 1
ATOM 1880 N N . VAL B 1 40 ? 33.875 -28.844 -68.875 1 31.97 40 VAL B N 1
ATOM 1881 C CA . VAL B 1 40 ? 33.031 -29.312 -67.75 1 31.97 40 VAL B CA 1
ATOM 1882 C C . VAL B 1 40 ? 33.906 -29.656 -66.562 1 31.97 40 VAL B C 1
ATOM 1884 O O . VAL B 1 40 ? 34.844 -30.469 -66.688 1 31.97 40 VAL B O 1
ATOM 1887 N N . PRO B 1 41 ? 34.375 -28.766 -65.75 1 33.94 41 PRO B N 1
ATOM 1888 C CA . PRO B 1 41 ? 35.25 -29.141 -64.625 1 33.94 41 PRO B CA 1
ATOM 1889 C C . PRO B 1 41 ? 34.719 -30.359 -63.875 1 33.94 41 PRO B C 1
ATOM 1891 O O . PRO B 1 41 ? 33.531 -30.641 -63.875 1 33.94 41 PRO B O 1
ATOM 1894 N N . PRO B 1 42 ? 35.656 -31.234 -63.5 1 36.31 42 PRO B N 1
ATOM 1895 C CA . PRO B 1 42 ? 35.312 -32.438 -62.75 1 36.31 42 PRO B CA 1
ATOM 1896 C C . PRO B 1 42 ? 34.344 -32.156 -61.625 1 36.31 42 PRO B C 1
ATOM 1898 O O . PRO B 1 42 ? 34.312 -31.062 -61.094 1 36.31 42 PRO B O 1
ATOM 1901 N N . GLU B 1 43 ? 33.281 -32.938 -61.531 1 33.09 43 GLU B N 1
ATOM 1902 C CA . GLU B 1 43 ? 32.188 -32.906 -60.562 1 33.09 43 GLU B CA 1
ATOM 1903 C C . GLU B 1 43 ? 32.719 -32.844 -59.125 1 33.09 43 GLU B C 1
ATOM 1905 O O . GLU B 1 43 ? 33.531 -33.656 -58.719 1 33.09 43 GLU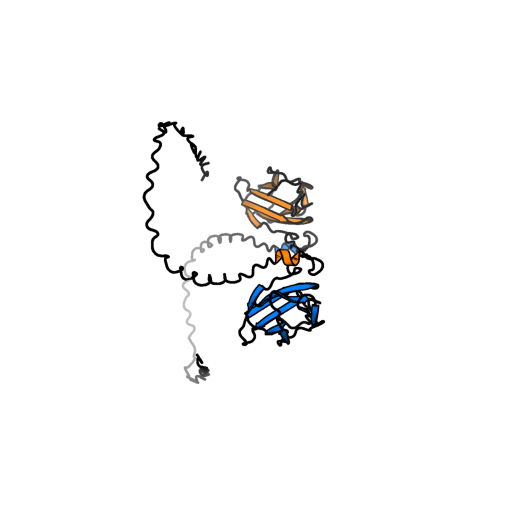 B O 1
ATOM 1910 N N . THR B 1 44 ? 33 -31.641 -58.562 1 34.56 44 THR B N 1
ATOM 1911 C CA . THR B 1 44 ? 33.406 -31.438 -57.188 1 34.56 44 THR B CA 1
ATOM 1912 C C . THR B 1 44 ? 32.594 -32.344 -56.25 1 34.56 44 THR B C 1
ATOM 1914 O O . THR B 1 44 ? 31.391 -32.531 -56.469 1 34.56 44 THR B O 1
ATOM 1917 N N . ASN B 1 45 ? 33.281 -33.219 -55.5 1 37.97 45 ASN B N 1
ATOM 1918 C CA . ASN B 1 45 ? 32.75 -34.062 -54.438 1 37.97 45 ASN B CA 1
ATOM 1919 C C . ASN B 1 45 ? 31.719 -33.344 -53.562 1 37.97 45 ASN B C 1
ATOM 1921 O O . ASN B 1 45 ? 31.875 -32.156 -53.281 1 37.97 45 ASN B O 1
ATOM 1925 N N . PRO B 1 46 ? 30.484 -33.812 -53.5 1 34.09 46 PRO B N 1
ATOM 1926 C CA . PRO B 1 46 ? 29.422 -33.156 -52.75 1 34.09 46 PRO B CA 1
ATOM 1927 C C . PRO B 1 46 ? 29.875 -32.625 -51.406 1 34.09 46 PRO B C 1
ATOM 1929 O O . PRO B 1 46 ? 30.75 -33.219 -50.781 1 34.09 46 PRO B O 1
ATOM 1932 N N . SER B 1 47 ? 29.969 -31.266 -51.188 1 37.03 47 SER B N 1
ATOM 1933 C CA . SER B 1 47 ? 30.188 -30.578 -49.938 1 37.03 47 SER B CA 1
ATOM 1934 C C . SER B 1 47 ? 29.516 -31.312 -48.781 1 37.03 47 SER B C 1
ATOM 1936 O O . SER B 1 47 ? 28.359 -31.75 -48.906 1 37.03 47 SER B O 1
ATOM 1938 N N . ALA B 1 48 ? 30.375 -31.938 -47.875 1 40.44 48 ALA B N 1
ATOM 1939 C CA . ALA B 1 48 ? 29.875 -32.438 -46.594 1 40.44 48 ALA B CA 1
ATOM 1940 C C . ALA B 1 48 ? 28.75 -31.578 -46.031 1 40.44 48 ALA B C 1
ATOM 1942 O O . ALA B 1 48 ? 28.797 -30.344 -46.156 1 40.44 48 ALA B O 1
ATOM 1943 N N . GLU B 1 49 ? 27.531 -32.031 -46.188 1 42.19 49 GLU B N 1
ATOM 1944 C CA . GLU B 1 49 ? 26.406 -31.328 -45.562 1 42.19 49 GLU B CA 1
ATOM 1945 C C . GLU B 1 49 ? 26.828 -30.656 -44.25 1 42.19 49 GLU B C 1
ATOM 1947 O O . GLU B 1 49 ? 27.578 -31.234 -43.469 1 42.19 49 GLU B O 1
ATOM 1952 N N . PRO B 1 50 ? 26.969 -29.281 -44.25 1 40.97 50 PRO B N 1
ATOM 1953 C CA . PRO B 1 50 ? 27.375 -28.703 -42.969 1 40.97 50 PRO B CA 1
ATOM 1954 C C . PRO B 1 50 ? 26.812 -29.469 -41.75 1 40.97 50 PRO B C 1
ATOM 1956 O O . PRO B 1 50 ? 25.781 -30.125 -41.875 1 40.97 50 PRO B O 1
ATOM 1959 N N . PRO B 1 51 ? 27.703 -29.828 -40.844 1 43.62 51 PRO B N 1
ATOM 1960 C CA . PRO B 1 51 ? 27.141 -30.484 -39.656 1 43.62 51 PRO B CA 1
ATOM 1961 C C . PRO B 1 51 ? 25.75 -29.938 -39.281 1 43.62 51 PRO B C 1
ATOM 1963 O O . PRO B 1 51 ? 25.438 -28.781 -39.594 1 43.62 51 PRO B O 1
ATOM 1966 N N . ALA B 1 52 ? 24.797 -30.797 -39.031 1 44.19 52 ALA B N 1
ATOM 1967 C CA . ALA B 1 52 ? 23.469 -30.438 -38.531 1 44.19 52 ALA B CA 1
ATOM 1968 C C . ALA B 1 52 ? 23.547 -29.219 -37.625 1 44.19 52 ALA B C 1
ATOM 1970 O O . ALA B 1 52 ? 24.469 -29.094 -36.812 1 44.19 52 ALA B O 1
ATOM 1971 N N . LEU B 1 53 ? 23.219 -28.016 -38.094 1 41.31 53 LEU B N 1
ATOM 1972 C CA . LEU B 1 53 ? 23.031 -26.828 -37.25 1 41.31 53 LEU B CA 1
ATOM 1973 C C . LEU B 1 53 ? 22.656 -27.219 -35.812 1 41.31 53 LEU B C 1
ATOM 1975 O O . LEU B 1 53 ? 21.797 -28.078 -35.625 1 41.31 53 LEU B O 1
ATOM 1979 N N . ALA B 1 54 ? 23.531 -26.891 -34.906 1 44.88 54 ALA B N 1
ATOM 1980 C CA . ALA B 1 54 ? 23.234 -26.984 -33.469 1 44.88 54 ALA B CA 1
ATOM 1981 C C . ALA B 1 54 ? 21.766 -26.672 -33.188 1 44.88 54 ALA B C 1
ATOM 1983 O O . ALA B 1 54 ? 21.234 -25.672 -33.656 1 44.88 54 ALA B O 1
ATOM 1984 N N . LYS B 1 55 ? 20.938 -27.719 -33.125 1 45.91 55 LYS B N 1
ATOM 1985 C CA . LYS B 1 55 ? 19.578 -27.5 -32.656 1 45.91 55 LYS B CA 1
ATOM 1986 C C . LYS B 1 55 ? 19.484 -26.25 -31.797 1 45.91 55 LYS B C 1
ATOM 1988 O O . LYS B 1 55 ? 20.328 -26.031 -30.922 1 45.91 55 LYS B O 1
ATOM 1993 N N . ASP B 1 56 ? 18.938 -25.125 -32.25 1 49 56 ASP B N 1
ATOM 1994 C CA . ASP B 1 56 ? 18.719 -23.906 -31.469 1 49 56 ASP B CA 1
ATOM 1995 C C . ASP B 1 56 ? 18.266 -24.234 -30.047 1 49 56 ASP B C 1
ATOM 1997 O O . ASP B 1 56 ? 17.453 -25.141 -29.844 1 49 56 ASP B O 1
ATOM 2001 N N . PRO B 1 57 ? 19.094 -23.844 -29.016 1 53.97 57 PRO B N 1
ATOM 2002 C CA . PRO B 1 57 ? 18.656 -24.078 -27.641 1 53.97 57 PRO B CA 1
ATOM 2003 C C . PRO B 1 57 ? 17.172 -23.781 -27.422 1 53.97 57 PRO B C 1
ATOM 2005 O O . PRO B 1 57 ? 16.656 -22.812 -27.969 1 53.97 57 PRO B O 1
ATOM 2008 N N . ILE B 1 58 ? 16.328 -24.766 -27.281 1 63.41 58 ILE B N 1
ATOM 2009 C CA . ILE B 1 58 ? 14.922 -24.578 -26.969 1 63.41 58 ILE B CA 1
ATOM 2010 C C . ILE B 1 58 ? 14.758 -23.5 -25.922 1 63.41 58 ILE B C 1
ATOM 2012 O O . ILE B 1 58 ? 15.297 -23.609 -24.812 1 63.41 58 ILE B O 1
ATOM 2016 N N . VAL B 1 59 ? 14.531 -22.281 -26.344 1 68.44 59 VAL B N 1
ATOM 2017 C CA . VAL B 1 59 ? 14.195 -21.203 -25.422 1 68.44 59 VAL B CA 1
ATOM 2018 C C . VAL B 1 59 ? 12.719 -21.281 -25.062 1 68.44 59 VAL B C 1
ATOM 2020 O O . VAL B 1 59 ? 11.852 -21.234 -25.938 1 68.44 59 VAL B O 1
ATOM 2023 N N . LEU B 1 60 ? 12.469 -21.812 -23.906 1 82 60 LEU B N 1
ATOM 2024 C CA . LEU B 1 60 ? 11.094 -21.859 -23.422 1 82 60 LEU B CA 1
ATOM 2025 C C . LEU B 1 60 ? 10.516 -20.453 -23.281 1 82 60 LEU B C 1
ATOM 2027 O O . LEU B 1 60 ? 10.945 -19.688 -22.406 1 82 60 LEU B O 1
ATOM 2031 N N . GLN B 1 61 ? 9.789 -19.938 -24.344 1 84.38 61 GLN B N 1
ATOM 2032 C CA . GLN B 1 61 ? 9.18 -18.609 -24.234 1 84.38 61 GLN B CA 1
ATOM 2033 C C . GLN B 1 61 ? 7.758 -18.703 -23.703 1 84.38 61 GLN B C 1
ATOM 2035 O O . GLN B 1 61 ? 6.828 -19.047 -24.422 1 84.38 61 GLN B O 1
ATOM 2040 N N . ILE B 1 62 ? 7.605 -18.719 -22.5 1 86.38 62 ILE B N 1
ATOM 2041 C CA . ILE B 1 62 ? 6.285 -18.656 -21.875 1 86.38 62 ILE B CA 1
ATOM 2042 C C . ILE B 1 62 ? 5.973 -17.234 -21.453 1 86.38 62 ILE B C 1
ATOM 2044 O O . ILE B 1 62 ? 6.809 -16.562 -20.828 1 86.38 62 ILE B O 1
ATOM 2048 N N . ASN B 1 63 ? 4.805 -16.719 -21.906 1 90.69 63 ASN B N 1
ATOM 2049 C CA . ASN B 1 63 ? 4.297 -15.43 -21.438 1 90.69 63 ASN B CA 1
ATOM 2050 C C . ASN B 1 63 ? 3.277 -15.602 -20.328 1 90.69 63 ASN B C 1
ATOM 2052 O O . ASN B 1 63 ? 2.125 -15.961 -20.578 1 90.69 63 ASN B O 1
ATOM 2056 N N . PRO B 1 64 ? 3.701 -15.344 -19.141 1 90.62 64 PRO B N 1
ATOM 2057 C CA . PRO B 1 64 ? 2.797 -15.57 -18 1 90.62 64 PRO B CA 1
ATOM 2058 C C . PRO B 1 64 ? 1.512 -14.75 -18.109 1 90.62 64 PRO B C 1
ATOM 2060 O O . PRO B 1 64 ? 0.452 -15.211 -17.656 1 90.62 64 PRO B O 1
ATOM 2063 N N . GLU B 1 65 ? 1.57 -13.562 -18.656 1 92.31 65 GLU B N 1
ATOM 2064 C CA . GLU B 1 65 ? 0.377 -12.734 -18.781 1 92.31 65 GLU B CA 1
ATOM 2065 C C . GLU B 1 65 ? -0.68 -13.422 -19.641 1 92.31 65 GLU B C 1
ATOM 2067 O O . GLU B 1 65 ? -1.874 -13.344 -19.344 1 92.31 65 GLU B O 1
ATOM 2072 N N . GLU B 1 66 ? -0.166 -13.977 -20.703 1 93.81 66 GLU B N 1
ATOM 2073 C CA . GLU B 1 66 ? -1.082 -14.703 -21.578 1 93.81 66 GLU B CA 1
ATOM 2074 C C . GLU B 1 66 ? -1.676 -15.922 -20.875 1 93.81 66 GLU B C 1
ATOM 2076 O O . GLU B 1 66 ? -2.852 -16.234 -21.062 1 93.81 66 GLU B O 1
ATOM 2081 N N . LEU B 1 67 ? -0.892 -16.516 -20.141 1 94.19 67 LEU B N 1
ATOM 2082 C CA . LEU B 1 67 ? -1.328 -17.688 -19.375 1 94.19 67 LEU B CA 1
ATOM 2083 C C . LEU B 1 67 ? -2.488 -17.328 -18.453 1 94.19 67 LEU B C 1
ATOM 2085 O O . LEU B 1 67 ? -3.492 -18.031 -18.406 1 94.19 67 LEU B O 1
ATOM 2089 N N . PHE B 1 68 ? -2.42 -16.219 -17.797 1 96.81 68 PHE B N 1
ATOM 2090 C CA . PHE B 1 68 ? -3.369 -15.867 -16.75 1 96.81 68 PHE B CA 1
ATOM 2091 C C . PHE B 1 68 ? -4.594 -15.18 -17.328 1 96.81 68 PHE B C 1
ATOM 2093 O O . PHE B 1 68 ? -5.543 -14.867 -16.609 1 96.81 68 PHE B O 1
ATOM 2100 N N . LYS B 1 69 ? -4.684 -15 -18.625 1 95.62 69 LYS B N 1
ATOM 2101 C CA . LYS B 1 69 ? -5.855 -14.438 -19.297 1 95.62 69 LYS B CA 1
ATOM 2102 C C . LYS B 1 69 ? -6.984 -15.461 -19.375 1 95.62 69 LYS B C 1
ATOM 2104 O O . LYS B 1 69 ? -8.141 -15.102 -19.625 1 95.62 69 LYS B O 1
ATOM 2109 N N . ASN B 1 70 ? -6.609 -16.719 -19.281 1 95.88 70 ASN B N 1
ATOM 2110 C CA . ASN B 1 70 ? -7.637 -17.75 -19.266 1 95.88 70 ASN B CA 1
ATOM 2111 C C . ASN B 1 70 ? -8.391 -17.781 -17.938 1 95.88 70 ASN B C 1
ATOM 2113 O O . ASN B 1 70 ? -7.984 -18.484 -17 1 95.88 70 ASN B O 1
ATOM 2117 N N . ASN B 1 71 ? -9.562 -17.219 -17.875 1 95.44 71 ASN B N 1
ATOM 2118 C CA . ASN B 1 71 ? -10.305 -17.047 -16.625 1 95.44 71 ASN B CA 1
ATOM 2119 C C . ASN B 1 71 ? -11.008 -18.344 -16.203 1 95.44 71 ASN B C 1
ATOM 2121 O O . ASN B 1 71 ? -11.516 -18.438 -15.086 1 95.44 71 ASN B O 1
ATOM 2125 N N . ALA B 1 72 ? -11.047 -19.266 -17.109 1 95.5 72 ALA B N 1
ATOM 2126 C CA . ALA B 1 72 ? -11.594 -20.562 -16.719 1 95.5 72 ALA B CA 1
ATOM 2127 C C . ALA B 1 72 ? -10.641 -21.297 -15.773 1 95.5 72 ALA B C 1
ATOM 2129 O O . ALA B 1 72 ? -11.078 -22.094 -14.938 1 95.5 72 ALA B O 1
ATOM 2130 N N . LEU B 1 73 ? -9.336 -20.953 -15.922 1 96.75 73 LEU B N 1
ATOM 2131 C CA . LEU B 1 73 ? -8.32 -21.672 -15.164 1 96.75 73 LEU B CA 1
ATOM 2132 C C . LEU B 1 73 ? -7.758 -20.812 -14.039 1 96.75 73 LEU B C 1
ATOM 2134 O O . LEU B 1 73 ? -7.344 -21.328 -13 1 96.75 73 LEU B O 1
ATOM 2138 N N . TYR B 1 74 ? -7.801 -19.5 -14.336 1 98.38 74 TYR B N 1
ATOM 2139 C CA . TYR B 1 74 ? -7.117 -18.609 -13.398 1 98.38 74 TYR B CA 1
ATOM 2140 C C . TYR B 1 74 ? -8.023 -17.484 -12.953 1 98.38 74 TYR B C 1
ATOM 2142 O O . TYR B 1 74 ? -8.578 -16.75 -13.789 1 98.38 74 TYR B O 1
ATOM 2150 N N . LYS B 1 75 ? -8.094 -17.344 -11.648 1 98.06 75 LYS B N 1
ATOM 2151 C CA . LYS B 1 75 ? -8.867 -16.266 -11.047 1 98.06 75 LYS B CA 1
ATOM 2152 C C . LYS B 1 75 ? -8.273 -14.906 -11.398 1 98.06 75 LYS B C 1
ATOM 2154 O O . LYS B 1 75 ? -7.055 -14.727 -11.367 1 98.06 75 LYS B O 1
ATOM 2159 N N . LYS B 1 76 ? -9.125 -13.953 -11.734 1 97.69 76 LYS B N 1
ATOM 2160 C CA . LYS B 1 76 ? -8.688 -12.625 -12.141 1 97.69 76 LYS B CA 1
ATOM 2161 C C . LYS B 1 76 ? -8.055 -11.875 -10.977 1 97.69 76 LYS B C 1
ATOM 2163 O O . LYS B 1 76 ? -8.562 -11.906 -9.859 1 97.69 76 LYS B O 1
ATOM 2168 N N . GLU B 1 77 ? -6.992 -11.188 -11.281 1 96.94 77 GLU B N 1
ATOM 2169 C CA . GLU B 1 77 ? -6.297 -10.383 -10.289 1 96.94 77 GLU B CA 1
ATOM 2170 C C . GLU B 1 77 ? -7.23 -9.344 -9.664 1 96.94 77 GLU B C 1
ATOM 2172 O O . GLU B 1 77 ? -8.047 -8.742 -10.359 1 96.94 77 GLU B O 1
ATOM 2177 N N . ALA B 1 78 ? -7.109 -9.133 -8.281 1 96.94 78 ALA B N 1
ATOM 2178 C CA . ALA B 1 78 ? -7.949 -8.172 -7.562 1 96.94 78 ALA B CA 1
ATOM 2179 C C . ALA B 1 78 ? -7.164 -7.484 -6.453 1 96.94 78 ALA B C 1
ATOM 2181 O O . ALA B 1 78 ? -7.668 -7.316 -5.34 1 96.94 78 ALA B O 1
ATOM 2182 N N . ASN B 1 79 ? -6.008 -7.09 -6.66 1 95.69 79 ASN B N 1
ATOM 2183 C CA . ASN B 1 79 ? -5.215 -6.316 -5.715 1 95.69 79 ASN B CA 1
ATOM 2184 C C . ASN B 1 79 ? -5.879 -4.984 -5.379 1 95.69 79 ASN B C 1
ATOM 2186 O O . ASN B 1 79 ? -6.586 -4.414 -6.211 1 95.69 79 ASN B O 1
ATOM 2190 N N . VAL B 1 80 ? -5.68 -4.582 -4.16 1 93.38 80 VAL B N 1
ATOM 2191 C CA . VAL B 1 80 ? -6.246 -3.312 -3.709 1 93.38 80 VAL B CA 1
ATOM 2192 C C . VAL B 1 80 ? -5.121 -2.361 -3.305 1 93.38 80 VAL B C 1
ATOM 2194 O O . VAL B 1 80 ? -4.207 -2.746 -2.57 1 93.38 80 VAL B O 1
ATOM 2197 N N . GLU B 1 81 ? -5.246 -1.119 -3.861 1 92.19 81 GLU B N 1
ATOM 2198 C CA . GLU B 1 81 ? -4.285 -0.096 -3.463 1 92.19 81 GLU B CA 1
ATOM 2199 C C . GLU B 1 81 ? -4.539 0.374 -2.033 1 92.19 81 GLU B C 1
ATOM 2201 O O . GLU B 1 81 ? -5.691 0.488 -1.607 1 92.19 81 GLU B O 1
ATOM 2206 N N . GLY B 1 82 ? -3.455 0.614 -1.351 1 95.56 82 GLY B N 1
ATOM 2207 C CA . GLY B 1 82 ? 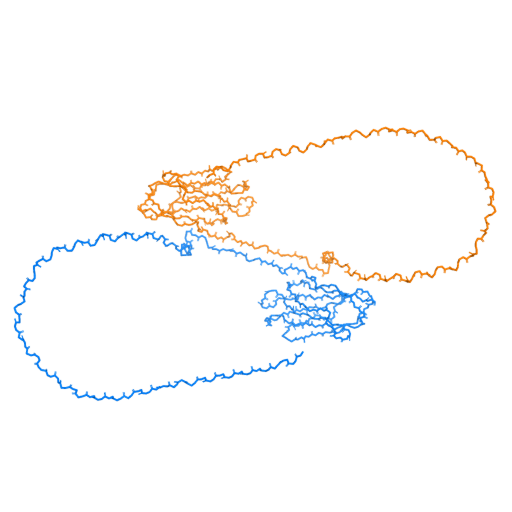-3.596 1.165 -0.012 1 95.56 82 GLY B CA 1
ATOM 2208 C C . GLY B 1 82 ? -4.051 2.611 -0.007 1 95.56 82 GLY B C 1
ATOM 2209 O O . GLY B 1 82 ? -3.791 3.354 -0.956 1 95.56 82 GLY B O 1
ATOM 2210 N N . ILE B 1 83 ? -4.805 2.988 1.1 1 95.44 83 ILE B N 1
ATOM 2211 C CA . ILE B 1 83 ? -5.195 4.371 1.35 1 95.44 83 ILE B CA 1
ATOM 2212 C C . ILE B 1 83 ? -4.422 4.918 2.549 1 95.44 83 ILE B C 1
ATOM 2214 O O . ILE B 1 83 ? -4.551 4.406 3.662 1 95.44 83 ILE B O 1
ATOM 2218 N N . PHE B 1 84 ? -3.67 6.094 2.285 1 95.88 84 PHE B N 1
ATOM 2219 C CA . PHE B 1 84 ? -2.766 6.543 3.336 1 95.88 84 PHE B CA 1
ATOM 2220 C C . PHE B 1 84 ? -3.025 8 3.688 1 95.88 84 PHE B C 1
ATOM 2222 O O . PHE B 1 84 ? -2.27 8.609 4.449 1 95.88 84 PHE B O 1
ATOM 2229 N N . TYR B 1 85 ? -4.07 8.531 3.229 1 97.62 85 TYR B N 1
ATOM 2230 C CA . TYR B 1 85 ? -4.332 9.945 3.443 1 97.62 85 TYR B CA 1
ATOM 2231 C C . TYR B 1 85 ? -5.484 10.148 4.426 1 97.62 85 TYR B C 1
ATOM 2233 O O . TYR B 1 85 ? -5.895 11.281 4.688 1 97.62 85 TYR B O 1
ATOM 2241 N N . ARG B 1 86 ? -6.016 9.141 4.941 1 97.88 86 ARG B N 1
ATOM 2242 C CA . ARG B 1 86 ? -7.07 9.234 5.941 1 97.88 86 ARG B CA 1
ATOM 2243 C C . ARG B 1 86 ? -6.488 9.438 7.336 1 97.88 86 ARG B C 1
ATOM 2245 O O . ARG B 1 86 ? -6.711 8.625 8.234 1 97.88 86 ARG B O 1
ATOM 2252 N N . ARG B 1 87 ? -5.852 10.594 7.465 1 97.81 87 ARG B N 1
ATOM 2253 C CA . ARG B 1 87 ? -5.18 10.992 8.695 1 97.81 87 ARG B CA 1
ATOM 2254 C C . ARG B 1 87 ? -4.992 12.508 8.758 1 97.81 87 ARG B C 1
ATOM 2256 O O . ARG B 1 87 ? -5.043 13.18 7.727 1 97.81 87 ARG B O 1
ATOM 2263 N N . ASN B 1 88 ? -4.824 13.008 10.023 1 98.56 88 ASN B N 1
ATOM 2264 C CA . ASN B 1 88 ? -4.441 14.406 10.195 1 98.56 88 ASN B CA 1
ATOM 2265 C C . ASN B 1 88 ? -2.941 14.609 9.992 1 98.56 88 ASN B C 1
ATOM 2267 O O . ASN B 1 88 ? -2.148 13.703 10.258 1 98.56 88 ASN B O 1
ATOM 2271 N N . GLU B 1 89 ? -2.646 15.812 9.539 1 98 89 GLU B N 1
ATOM 2272 C CA . GLU B 1 89 ? -1.241 16.094 9.266 1 98 89 GLU B CA 1
ATOM 2273 C C . GLU B 1 89 ? -0.754 17.297 10.07 1 98 89 GLU B C 1
ATOM 2275 O O . GLU B 1 89 ? -1.426 18.328 10.117 1 98 89 GLU B O 1
ATOM 2280 N N . TYR B 1 90 ? 0.378 17.078 10.75 1 97.19 90 TYR B N 1
ATOM 2281 C CA . TYR B 1 90 ? 1.036 18.188 11.43 1 97.19 90 TYR B CA 1
ATOM 2282 C C . TYR B 1 90 ? 2.039 18.875 10.516 1 97.19 90 TYR B C 1
ATOM 2284 O O . TYR B 1 90 ? 3 18.25 10.055 1 97.19 90 TYR B O 1
ATOM 2292 N N . LEU B 1 91 ? 1.832 20.188 10.297 1 95.94 91 LEU B N 1
ATOM 2293 C CA . LEU B 1 91 ? 2.633 20.922 9.32 1 95.94 91 LEU B CA 1
ATOM 2294 C C . LEU B 1 91 ? 3.814 21.609 9.992 1 95.94 91 LEU B C 1
ATOM 2296 O O . LEU B 1 91 ? 4.73 22.094 9.312 1 95.94 91 LEU B O 1
ATOM 2300 N N . GLY B 1 92 ? 3.734 21.703 11.297 1 94.31 92 GLY B N 1
ATOM 2301 C CA . GLY B 1 92 ? 4.871 22.266 12.008 1 94.31 92 GLY B CA 1
ATOM 2302 C C . GLY B 1 92 ? 4.477 23.312 13.031 1 94.31 92 GLY B C 1
ATOM 2303 O O . GLY B 1 92 ? 3.389 23.875 12.953 1 94.31 92 GLY B O 1
ATOM 2304 N N . GLY B 1 93 ? 5.434 23.516 14.031 1 93.88 93 GLY B N 1
ATOM 2305 C CA . GLY B 1 93 ? 5.363 24.594 15 1 93.88 93 GLY B CA 1
ATOM 2306 C C . GLY B 1 93 ? 6.492 25.594 14.859 1 93.88 93 GLY B C 1
ATOM 2307 O O . GLY B 1 93 ? 7.656 25.219 14.703 1 93.88 93 GLY B O 1
ATOM 2308 N N . PHE B 1 94 ? 6.102 26.859 14.883 1 92.75 94 PHE B N 1
ATOM 2309 C CA . PHE B 1 94 ? 7.105 27.875 14.617 1 92.75 94 PHE B CA 1
ATOM 2310 C C . PHE B 1 94 ? 6.977 29.031 15.609 1 92.75 94 PHE B C 1
ATOM 2312 O O . PHE B 1 94 ? 5.863 29.438 15.961 1 92.75 94 PHE B O 1
ATOM 2319 N N . ILE B 1 95 ? 8.109 29.562 15.977 1 92.75 95 ILE B N 1
ATOM 2320 C CA . ILE B 1 95 ? 8.148 30.719 16.875 1 92.75 95 ILE B CA 1
ATOM 2321 C C . ILE B 1 95 ? 8.25 32 16.062 1 92.75 95 ILE B C 1
ATOM 2323 O O . ILE B 1 95 ? 9 32.062 15.086 1 92.75 95 ILE B O 1
ATOM 2327 N N . THR B 1 96 ? 7.473 32.938 16.484 1 92.38 96 THR B N 1
ATOM 2328 C CA . THR B 1 96 ? 7.531 34.219 15.805 1 92.38 96 THR B CA 1
ATOM 2329 C C . THR B 1 96 ? 7.41 35.375 16.812 1 92.38 96 THR B C 1
ATOM 2331 O O . THR B 1 96 ? 6.848 35.219 17.891 1 92.38 96 THR B O 1
ATOM 2334 N N . LYS B 1 97 ? 7.949 36.531 16.438 1 91.75 97 LYS B N 1
ATOM 2335 C CA . LYS B 1 97 ? 7.828 37.75 17.25 1 91.75 97 LYS B CA 1
ATOM 2336 C C . LYS B 1 97 ? 6.812 38.719 16.641 1 91.75 97 LYS B C 1
ATOM 2338 O O . LYS B 1 97 ? 6.461 39.719 17.266 1 91.75 97 LYS B O 1
ATOM 2343 N N . GLY B 1 98 ? 6.375 38.312 15.508 1 91.19 98 GLY B N 1
ATOM 2344 C CA . GLY B 1 98 ? 5.457 39.219 14.812 1 91.19 98 GLY B CA 1
ATOM 2345 C C . GLY B 1 98 ? 4.055 39.188 15.383 1 91.19 98 GLY B C 1
ATOM 2346 O O . GLY B 1 98 ? 3.58 38.156 15.836 1 91.19 98 GLY B O 1
ATOM 2347 N N . ALA B 1 99 ? 3.377 40.344 15.266 1 93.81 99 ALA B N 1
ATOM 2348 C CA . ALA B 1 99 ? 2.008 40.469 15.766 1 93.81 99 ALA B CA 1
ATOM 2349 C C . ALA B 1 99 ? 1.005 39.969 14.719 1 93.81 99 ALA B C 1
ATOM 2351 O O . ALA B 1 99 ? -0.136 39.656 15.055 1 93.81 99 ALA B O 1
ATOM 2352 N N . VAL B 1 100 ? 1.472 40.031 13.531 1 96 100 VAL B N 1
ATOM 2353 C CA . VAL B 1 100 ? 0.596 39.656 12.43 1 96 100 VAL B CA 1
ATOM 2354 C C . VAL B 1 100 ? 1.298 38.625 11.547 1 96 100 VAL B C 1
ATOM 2356 O O . VAL B 1 100 ? 2.508 38.719 11.328 1 96 100 VAL B O 1
ATOM 2359 N N . SER B 1 101 ? 0.533 37.656 11.141 1 96.25 101 SER B N 1
ATOM 2360 C CA . SER B 1 101 ? 1.04 36.688 10.164 1 96.25 101 SER B CA 1
ATOM 2361 C C . SER B 1 101 ? 0.118 36.594 8.953 1 96.25 101 SER B C 1
ATOM 2363 O O . SER B 1 101 ? -1.099 36.75 9.078 1 96.25 101 SER B O 1
ATOM 2365 N N . THR B 1 102 ? 0.747 36.344 7.824 1 96.38 102 THR B N 1
ATOM 2366 C CA . THR B 1 102 ? -0.013 36.125 6.598 1 96.38 102 THR B CA 1
ATOM 2367 C C . THR B 1 102 ? 0.051 34.656 6.184 1 96.38 102 THR B C 1
ATOM 2369 O O . THR B 1 102 ? 1.136 34.094 6.094 1 96.38 102 THR B O 1
ATOM 2372 N N . VAL B 1 103 ? -1.107 34.094 5.965 1 96.38 103 VAL B N 1
ATOM 2373 C CA . VAL B 1 103 ? -1.211 32.719 5.508 1 96.38 103 VAL B CA 1
ATOM 2374 C C . VAL B 1 103 ? -1.793 32.688 4.098 1 96.38 103 VAL B C 1
ATOM 2376 O O . VAL B 1 103 ? -2.801 33.344 3.818 1 96.38 103 VAL B O 1
ATOM 2379 N N . ARG B 1 104 ? -1.163 31.891 3.23 1 96.81 104 ARG B N 1
ATOM 2380 C CA . ARG B 1 104 ? -1.676 31.719 1.875 1 96.81 104 ARG B CA 1
ATOM 2381 C C . ARG B 1 104 ? -1.754 30.234 1.502 1 96.81 104 ARG B C 1
ATOM 2383 O O . ARG B 1 104 ? -0.987 29.422 2.016 1 96.81 104 ARG B O 1
ATOM 2390 N N . TYR B 1 105 ? -2.721 29.953 0.604 1 97.38 105 TYR B N 1
ATOM 2391 C CA . TYR B 1 105 ? -2.906 28.578 0.162 1 97.38 105 TYR B CA 1
ATOM 2392 C C . TYR B 1 105 ? -3.414 28.531 -1.274 1 97.38 105 TYR B C 1
ATOM 2394 O O . TYR B 1 105 ? -4.004 29.5 -1.764 1 97.38 105 TYR B O 1
ATOM 2402 N N . ARG B 1 106 ? -3.162 27.469 -1.884 1 97.56 106 ARG B N 1
ATOM 2403 C CA . ARG B 1 106 ? -3.672 27.156 -3.215 1 97.56 106 ARG B CA 1
ATOM 2404 C C . ARG B 1 106 ? -3.695 25.656 -3.455 1 97.56 106 ARG B C 1
ATOM 2406 O O . ARG B 1 106 ? -3.146 24.891 -2.662 1 97.56 106 ARG B O 1
ATOM 2413 N N . ASP B 1 107 ? -4.383 25.328 -4.535 1 97.69 107 ASP B N 1
ATOM 2414 C CA . ASP B 1 107 ? -4.309 23.922 -4.949 1 97.69 107 ASP B CA 1
ATOM 2415 C C . ASP B 1 107 ? -2.871 23.531 -5.273 1 97.69 107 ASP B C 1
ATOM 2417 O O . ASP B 1 107 ? -2.139 24.281 -5.914 1 97.69 107 ASP B O 1
ATOM 2421 N N . ALA B 1 108 ? -2.441 22.375 -4.879 1 93.81 108 ALA B N 1
ATOM 2422 C CA . ALA B 1 108 ? -1.056 21.938 -5.043 1 93.81 108 ALA B CA 1
ATOM 2423 C C . ALA B 1 108 ? -0.865 21.203 -6.367 1 93.81 108 ALA B C 1
ATOM 2425 O O . ALA B 1 108 ? 0.264 21.047 -6.84 1 93.81 108 ALA B O 1
ATOM 2426 N N . ALA B 1 109 ? -1.967 20.672 -6.875 1 86.88 109 ALA B N 1
ATOM 2427 C CA . ALA B 1 109 ? -1.879 19.844 -8.07 1 86.88 109 ALA B CA 1
ATOM 2428 C C . ALA B 1 109 ? -2.789 20.359 -9.18 1 86.88 109 ALA B C 1
ATOM 2430 O O . ALA B 1 109 ? -2.668 21.516 -9.594 1 86.88 109 ALA B O 1
ATOM 2431 N N . PHE B 1 110 ? -3.527 19.484 -9.828 1 89.62 110 PHE B N 1
ATOM 2432 C CA . PHE B 1 110 ? -4.574 19.844 -10.781 1 89.62 110 PHE B CA 1
ATOM 2433 C C . PHE B 1 110 ? -5.82 20.328 -10.047 1 89.62 110 PHE B C 1
ATOM 2435 O O . PHE B 1 110 ? -6.328 19.641 -9.156 1 89.62 110 PHE B O 1
ATOM 2442 N N . VAL B 1 111 ? -6.125 21.594 -10.438 1 95.56 111 VAL B N 1
ATOM 2443 C CA . VAL B 1 111 ? -7.316 22.172 -9.82 1 95.56 111 VAL B CA 1
ATOM 2444 C C . VAL B 1 111 ? -8.531 21.281 -10.117 1 95.56 111 VAL B C 1
ATOM 2446 O O . VAL B 1 111 ? -8.945 21.172 -11.273 1 95.56 111 VAL B O 1
ATOM 2449 N N . ASP B 1 112 ? -9.125 20.719 -9.133 1 97.25 112 ASP B N 1
ATOM 2450 C CA . ASP B 1 112 ? -10.195 19.766 -9.391 1 97.25 112 ASP B CA 1
ATOM 2451 C C . ASP B 1 112 ? -11.297 19.875 -8.344 1 97.25 112 ASP B C 1
ATOM 2453 O O . ASP B 1 112 ? -12.023 18.906 -8.094 1 97.25 112 ASP B O 1
ATOM 2457 N N . GLY B 1 113 ? -11.375 20.969 -7.703 1 97.56 113 GLY B N 1
ATOM 2458 C CA . GLY B 1 113 ? -12.562 21.25 -6.91 1 97.56 113 GLY B CA 1
ATOM 2459 C C . GLY B 1 113 ? -12.367 21 -5.43 1 97.56 113 GLY B C 1
ATOM 2460 O O . GLY B 1 113 ? -13.336 20.906 -4.672 1 97.56 113 GLY B O 1
ATOM 2461 N N . ASP B 1 114 ? -11.125 20.938 -4.953 1 98.44 114 ASP B N 1
ATOM 2462 C CA . ASP B 1 114 ? -10.867 20.781 -3.523 1 98.44 114 ASP B CA 1
ATOM 2463 C C . ASP B 1 114 ? -11.43 21.953 -2.73 1 98.44 114 ASP B C 1
ATOM 2465 O O . ASP B 1 114 ? -11.289 23.109 -3.135 1 98.44 114 ASP B O 1
ATOM 2469 N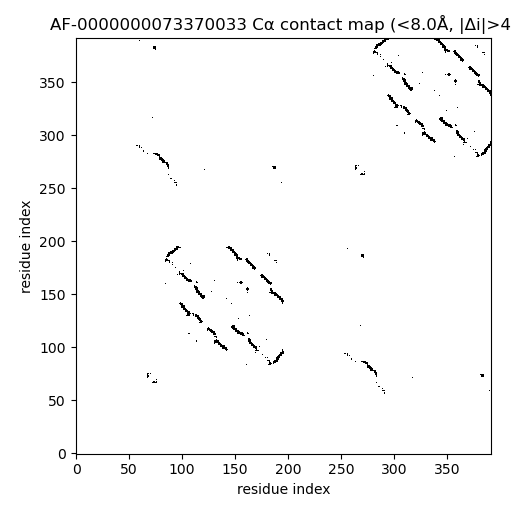 N . LYS B 1 115 ? -12.055 21.547 -1.582 1 98.62 115 LYS B N 1
ATOM 2470 C CA . LYS B 1 115 ? -12.578 22.562 -0.668 1 98.62 115 LYS B CA 1
ATOM 2471 C C . LYS B 1 115 ? -12.039 22.359 0.745 1 98.62 115 LYS B C 1
ATOM 2473 O O . LYS B 1 115 ? -11.867 21.219 1.191 1 98.62 115 LYS B O 1
ATOM 2478 N N . ILE B 1 116 ? -11.852 23.547 1.398 1 98.56 116 ILE B N 1
ATOM 2479 C CA . ILE B 1 116 ? -11.375 23.453 2.775 1 98.56 116 ILE B CA 1
ATOM 2480 C C . ILE B 1 116 ? -12.164 24.422 3.66 1 98.56 116 ILE B C 1
ATOM 2482 O O . ILE B 1 116 ? -12.859 25.312 3.158 1 98.56 116 ILE B O 1
ATOM 2486 N N . ARG B 1 117 ? -12.094 24.141 4.945 1 98.69 117 ARG B N 1
ATOM 2487 C CA . ARG B 1 117 ? -12.484 25.047 6.02 1 98.69 117 ARG B CA 1
ATOM 2488 C C . ARG B 1 117 ? -11.281 25.422 6.883 1 98.69 117 ARG B C 1
ATOM 2490 O O . ARG B 1 117 ? -10.43 24.578 7.168 1 98.69 117 ARG B O 1
ATOM 2497 N N . VAL B 1 118 ? -11.227 26.703 7.293 1 98.31 118 VAL B N 1
ATOM 2498 C CA . VAL B 1 118 ? -10.062 27.156 8.055 1 98.31 118 VAL B CA 1
ATOM 2499 C C . VAL B 1 118 ? -10.492 27.547 9.469 1 98.31 118 VAL B C 1
ATOM 2501 O O . VAL B 1 118 ? -11.5 28.234 9.648 1 98.31 118 VAL B O 1
ATOM 2504 N N . TYR B 1 119 ? -9.695 27.094 10.43 1 98.19 119 TYR B N 1
ATOM 2505 C CA . TYR B 1 119 ? -9.906 27.438 11.836 1 98.19 119 TYR B CA 1
ATOM 2506 C C . TYR B 1 119 ? -8.703 28.172 12.406 1 98.19 119 TYR B C 1
ATOM 2508 O O . TYR B 1 119 ? -7.559 27.859 12.062 1 98.19 119 TYR B O 1
ATOM 2516 N N . LEU B 1 120 ? -9 29.109 13.312 1 97.88 120 LEU B N 1
ATOM 2517 C CA . LEU B 1 120 ? -8 29.719 14.188 1 97.88 120 LEU B CA 1
ATOM 2518 C C . LEU B 1 120 ? -8.367 29.531 15.656 1 97.88 120 LEU B C 1
ATOM 2520 O O . LEU B 1 120 ? -9.406 30.016 16.109 1 97.88 120 LEU B O 1
ATOM 2524 N N . ASN B 1 121 ? -7.488 28.812 16.297 1 97.44 121 ASN B N 1
ATOM 2525 C CA . ASN B 1 121 ? -7.77 28.484 17.688 1 97.44 121 ASN B CA 1
ATOM 2526 C C . ASN B 1 121 ? -9.18 27.938 17.859 1 97.44 121 ASN B C 1
ATOM 2528 O O . ASN B 1 121 ? -9.938 28.406 18.703 1 97.44 121 ASN B O 1
ATOM 2532 N N . ASP B 1 122 ? -9.523 27.031 16.969 1 97.31 122 ASP B N 1
ATOM 2533 C CA . ASP B 1 122 ? -10.703 26.172 17.016 1 97.31 122 ASP B CA 1
ATOM 2534 C C . ASP B 1 122 ? -11.961 26.953 16.625 1 97.31 122 ASP B C 1
ATOM 2536 O O . ASP B 1 122 ? -13.078 26.438 16.781 1 97.31 122 ASP B O 1
ATOM 2540 N N . LYS B 1 123 ? -11.758 28.125 16.156 1 97.25 123 LYS B N 1
ATOM 2541 C CA . LYS B 1 123 ? -12.867 28.906 15.625 1 97.25 123 LYS B CA 1
ATOM 2542 C C . LYS B 1 123 ? -12.789 29.016 14.102 1 97.25 123 LYS B C 1
ATOM 2544 O O . LYS B 1 123 ? -11.719 29.297 13.555 1 97.25 123 LYS B O 1
ATOM 2549 N N . VAL B 1 124 ? -13.953 28.891 13.484 1 98 124 VAL B N 1
ATOM 2550 C CA . VAL B 1 124 ? -13.984 28.969 12.031 1 98 124 VAL B CA 1
ATOM 2551 C C . VAL B 1 124 ? -13.75 30.406 11.586 1 98 124 VAL B C 1
ATOM 2553 O O . VAL B 1 124 ? -14.453 31.312 12.023 1 98 124 VAL B O 1
ATOM 2556 N N . ILE B 1 125 ? -12.797 30.578 10.711 1 96.88 125 ILE B N 1
ATOM 2557 C CA . ILE B 1 125 ? -12.562 31.922 10.195 1 96.88 125 ILE B CA 1
ATOM 2558 C C . ILE B 1 125 ? -12.859 31.969 8.695 1 96.88 125 ILE B C 1
ATOM 2560 O O . ILE B 1 125 ? -13.109 33.031 8.133 1 96.88 125 ILE B O 1
ATOM 2564 N N . GLU B 1 126 ? -12.727 30.844 8.031 1 96.94 126 GLU B N 1
ATOM 2565 C CA . GLU B 1 126 ? -13.172 30.625 6.656 1 96.94 126 GLU B CA 1
ATOM 2566 C C . GLU B 1 126 ? -13.992 29.344 6.539 1 96.94 126 GLU B C 1
ATOM 2568 O O . GLU B 1 126 ? -13.438 28.25 6.527 1 96.94 126 GLU B O 1
ATOM 2573 N N . PRO B 1 127 ? -15.273 29.5 6.402 1 97.88 127 PRO B N 1
ATOM 2574 C CA . PRO B 1 127 ? -16.125 28.312 6.469 1 97.88 127 PRO B CA 1
ATOM 2575 C C . PRO B 1 127 ? -15.953 27.391 5.262 1 97.88 127 PRO B C 1
ATOM 2577 O O . PRO B 1 127 ? -16.141 26.172 5.379 1 97.88 127 PRO B O 1
ATOM 2580 N N . GLU B 1 128 ? -15.773 27.969 4.086 1 98.31 128 GLU B N 1
ATOM 2581 C CA . GLU B 1 128 ? -15.602 27.188 2.861 1 98.31 128 GLU B CA 1
ATOM 2582 C C . GLU B 1 128 ? -14.734 27.938 1.849 1 98.31 128 GLU B C 1
ATOM 2584 O O . GLU B 1 128 ? -15.062 29.062 1.461 1 98.31 128 GLU B O 1
ATOM 2589 N N . VAL B 1 129 ? -13.711 27.312 1.498 1 97.81 129 VAL B N 1
ATOM 2590 C CA . VAL B 1 129 ? -12.797 27.859 0.499 1 97.81 129 VAL B CA 1
ATOM 2591 C C . VAL B 1 129 ? -12.617 26.859 -0.639 1 97.81 129 VAL B C 1
ATOM 2593 O O . VAL B 1 129 ? -12.312 25.688 -0.401 1 97.81 129 VAL B O 1
ATOM 2596 N N . LEU B 1 130 ? -12.852 27.297 -1.821 1 98 130 LEU B N 1
ATOM 2597 C CA . LEU B 1 130 ? -12.5 26.516 -2.998 1 98 130 LEU B CA 1
ATOM 2598 C C . LEU B 1 130 ? -11.055 26.75 -3.404 1 98 130 LEU B C 1
ATOM 2600 O O . LEU B 1 130 ? -10.664 27.891 -3.682 1 98 130 LEU B O 1
ATOM 2604 N N . LEU B 1 131 ? -10.328 25.672 -3.434 1 97.81 131 LEU B N 1
ATOM 2605 C CA . LEU B 1 131 ? -8.922 25.828 -3.791 1 97.81 131 LEU B CA 1
ATOM 2606 C C . LEU B 1 131 ? -8.75 25.922 -5.301 1 97.81 131 LEU B C 1
ATOM 2608 O O . LEU B 1 131 ? -9.32 25.125 -6.047 1 97.81 131 LEU B O 1
ATOM 2612 N N . ASP B 1 132 ? -7.992 26.922 -5.652 1 96.06 132 ASP B N 1
ATOM 2613 C CA . ASP B 1 132 ? -7.668 27.109 -7.062 1 96.06 132 ASP B CA 1
ATOM 2614 C C . ASP B 1 132 ? -6.156 27.188 -7.277 1 96.06 132 ASP B C 1
ATOM 2616 O O . ASP B 1 132 ? -5.383 26.891 -6.367 1 96.06 132 ASP B O 1
ATOM 2620 N N . GLY B 1 133 ? -5.848 27.469 -8.562 1 95.62 133 GLY B N 1
ATOM 2621 C CA . GLY B 1 133 ? -4.434 27.516 -8.898 1 95.62 133 GLY B CA 1
ATOM 2622 C C . GLY B 1 133 ? -3.732 28.75 -8.375 1 95.62 133 GLY B C 1
ATOM 2623 O O . GLY B 1 133 ? -2.502 28.797 -8.328 1 95.62 133 GLY B O 1
ATOM 2624 N N . GLU B 1 134 ? -4.48 29.703 -8 1 95.44 134 GLU B N 1
ATOM 2625 C CA . GLU B 1 134 ? -3.92 30.953 -7.473 1 95.44 134 GLU B CA 1
ATOM 2626 C C . GLU B 1 134 ? -4 30.984 -5.949 1 95.44 134 GLU B C 1
ATOM 2628 O O . GLU B 1 134 ? -4.992 30.547 -5.363 1 95.44 134 GLU B O 1
ATOM 2633 N N . PHE B 1 135 ? -3.006 31.656 -5.41 1 95.75 135 PHE B N 1
ATOM 2634 C CA . PHE B 1 135 ? -2.984 31.75 -3.955 1 95.75 135 PHE B CA 1
ATOM 2635 C C . PHE B 1 135 ? -4.121 32.625 -3.453 1 95.75 135 PHE B C 1
ATOM 2637 O O . PHE B 1 135 ? -4.402 33.688 -4.027 1 95.75 135 PHE B O 1
ATOM 2644 N N . LYS B 1 136 ? -4.766 32.125 -2.506 1 94.69 136 LYS B N 1
ATOM 2645 C CA . LYS B 1 136 ? -5.664 32.844 -1.607 1 94.69 136 LYS B CA 1
ATOM 2646 C C . LYS B 1 136 ? -5.141 32.812 -0.174 1 94.69 136 LYS B C 1
ATOM 2648 O O . LYS B 1 136 ? -4.234 32.062 0.15 1 94.69 136 LYS B O 1
ATOM 2653 N N . GLY B 1 137 ? -5.668 33.812 0.572 1 94.06 137 GLY B N 1
ATOM 2654 C CA . GLY B 1 137 ? -5.172 33.75 1.938 1 94.06 137 GLY B CA 1
ATOM 2655 C C . GLY B 1 137 ? -5.805 34.812 2.838 1 94.06 137 GLY B C 1
ATOM 2656 O O . GLY B 1 137 ? -6.855 35.344 2.508 1 94.06 137 GLY B O 1
ATOM 2657 N N . PHE B 1 138 ? -5.227 34.906 4.043 1 94.44 138 PHE B N 1
ATOM 2658 C CA . PHE B 1 138 ? -5.723 35.812 5.059 1 94.44 138 PHE B CA 1
ATOM 2659 C C . PHE B 1 138 ? -4.609 36.219 6.016 1 94.44 138 PHE B C 1
ATOM 2661 O O . PHE B 1 138 ? -3.553 35.594 6.051 1 94.44 138 PHE B O 1
ATOM 2668 N N . LYS B 1 139 ? -4.93 37.281 6.664 1 95.38 139 LYS B N 1
ATOM 2669 C CA . LYS B 1 139 ? -4.055 37.719 7.746 1 95.38 139 LYS B CA 1
ATOM 2670 C C . LYS B 1 139 ? -4.641 37.375 9.109 1 95.38 139 LYS B C 1
ATOM 2672 O O . LYS B 1 139 ? -5.855 37.406 9.297 1 95.38 139 LYS B O 1
ATOM 2677 N N . ILE B 1 140 ? -3.713 37.094 10 1 95.69 140 ILE B N 1
ATOM 2678 C CA . ILE B 1 140 ? -4.176 36.781 11.352 1 95.69 140 ILE B CA 1
ATOM 2679 C C . ILE B 1 140 ? -3.418 37.625 12.367 1 95.69 140 ILE B C 1
ATOM 2681 O O . ILE B 1 140 ? -2.219 37.844 12.211 1 95.69 140 ILE B O 1
ATOM 2685 N N . ASN B 1 141 ? -4.258 38.094 13.305 1 95.94 141 ASN B N 1
ATOM 2686 C CA . ASN B 1 141 ? -3.646 38.688 14.484 1 95.94 141 ASN B CA 1
ATOM 2687 C C . ASN B 1 141 ? -3.275 37.625 15.523 1 95.94 141 ASN B C 1
ATOM 2689 O O . ASN B 1 141 ? -4.141 36.875 16 1 95.94 141 ASN B O 1
ATOM 2693 N N . LEU B 1 142 ? -1.981 37.688 15.859 1 96.69 142 LEU B N 1
ATOM 2694 C CA . LEU B 1 142 ? -1.508 36.625 16.766 1 96.69 142 LEU B CA 1
ATOM 2695 C C . LEU B 1 142 ? -1.627 37.094 18.219 1 96.69 142 LEU B C 1
ATOM 2697 O O . LEU B 1 142 ? -1.38 38.25 18.531 1 96.69 142 LEU B O 1
ATOM 2701 N N . VAL B 1 143 ? -2.016 36.188 19.031 1 96.81 143 VAL B N 1
ATOM 2702 C CA . VAL B 1 143 ? -2 36.438 20.469 1 96.81 143 VAL B CA 1
ATOM 2703 C C . VAL B 1 143 ? -0.724 35.875 21.078 1 96.81 143 VAL B C 1
ATOM 2705 O O . VAL B 1 143 ? -0.091 35 20.484 1 96.81 143 VAL B O 1
ATOM 2708 N N . LYS B 1 144 ? -0.469 36.406 22.219 1 96.31 144 LYS B N 1
ATOM 2709 C CA . LYS B 1 144 ? 0.698 35.875 22.891 1 96.31 144 LYS B CA 1
ATOM 2710 C C . LYS B 1 144 ? 0.502 34.375 23.203 1 96.31 144 LYS B C 1
ATOM 2712 O O . LYS B 1 144 ? -0.567 33.969 23.656 1 96.31 144 LYS B O 1
ATOM 2717 N N . GLY B 1 145 ? 1.576 33.562 22.906 1 96.19 145 GLY B N 1
ATOM 2718 C CA . GLY B 1 145 ? 1.481 32.125 23.094 1 96.19 145 GLY B CA 1
ATOM 2719 C C . GLY B 1 145 ? 1.083 31.391 21.844 1 96.19 145 GLY B C 1
ATOM 2720 O O . GLY B 1 145 ? 1.56 31.703 20.75 1 96.19 145 GLY B O 1
ATOM 2721 N N . ILE B 1 146 ? 0.261 30.359 22.078 1 95.75 146 ILE B N 1
ATOM 2722 C CA . ILE B 1 146 ? -0.054 29.406 21 1 95.75 146 ILE B CA 1
ATOM 2723 C C . ILE B 1 146 ? -1.172 29.969 20.125 1 95.75 146 ILE B C 1
ATOM 2725 O O . ILE B 1 146 ? -2.199 30.422 20.641 1 95.75 146 ILE B O 1
ATOM 2729 N N . ASN B 1 147 ? -0.932 30.016 18.844 1 97.25 147 ASN B N 1
ATOM 2730 C CA . ASN B 1 147 ? -1.919 30.219 17.781 1 97.25 147 ASN B CA 1
ATOM 2731 C C . ASN B 1 147 ? -1.996 29.031 16.844 1 97.25 147 ASN B C 1
ATOM 2733 O O . ASN B 1 147 ? -1.058 28.766 16.094 1 97.25 147 ASN B O 1
ATOM 2737 N N . LYS B 1 148 ? -3.08 28.328 16.875 1 97.44 148 LYS B N 1
ATOM 2738 C CA . LYS B 1 148 ? -3.24 27.094 16.109 1 97.44 148 LYS B CA 1
ATOM 2739 C C . LYS B 1 148 ? -4.121 27.312 14.891 1 97.44 148 LYS B C 1
ATOM 2741 O O . LYS B 1 148 ? -5.242 27.812 15 1 97.44 148 LYS B O 1
ATOM 2746 N N . ILE B 1 149 ? -3.637 26.984 13.766 1 97.44 149 ILE B N 1
ATOM 2747 C CA . ILE B 1 149 ? -4.406 27.047 12.531 1 97.44 149 ILE B CA 1
ATOM 2748 C C . ILE B 1 149 ? -4.703 25.641 12.016 1 97.44 149 ILE B C 1
ATOM 2750 O O . ILE B 1 149 ? -3.785 24.844 11.836 1 97.44 149 ILE B O 1
ATOM 2754 N N . ASP B 1 150 ? -5.969 25.344 11.781 1 98.19 150 ASP B N 1
ATOM 2755 C CA . ASP B 1 150 ? -6.402 24.078 11.203 1 98.19 150 ASP B CA 1
ATOM 2756 C C . ASP B 1 150 ? -6.992 24.297 9.805 1 98.19 150 ASP B C 1
ATOM 2758 O O . ASP B 1 150 ? -7.844 25.156 9.609 1 98.19 150 ASP B O 1
ATOM 2762 N N . PHE B 1 151 ? -6.547 23.516 8.867 1 98.5 151 PHE B N 1
ATOM 2763 C CA . PHE B 1 151 ? -7.164 23.406 7.551 1 98.5 151 PHE B CA 1
ATOM 2764 C C . PHE B 1 151 ? -7.902 22.078 7.414 1 98.5 151 PHE B C 1
ATOM 2766 O O . PHE B 1 151 ? -7.277 21.016 7.367 1 98.5 151 PHE B O 1
ATOM 2773 N N . GLU B 1 152 ? -9.133 22.156 7.367 1 98.81 152 GLU B N 1
ATOM 2774 C CA . GLU B 1 152 ? -9.938 20.953 7.262 1 98.81 152 GLU B CA 1
ATOM 2775 C C . GLU B 1 152 ? -10.352 20.688 5.812 1 98.81 152 GLU B C 1
ATOM 2777 O O . GLU B 1 152 ? -10.898 21.562 5.148 1 98.81 152 GLU B O 1
ATOM 2782 N N . ALA B 1 153 ? -10.133 19.438 5.406 1 98.88 153 ALA B N 1
ATOM 2783 C CA . ALA B 1 153 ? -10.625 19.047 4.09 1 98.88 153 ALA B CA 1
ATOM 2784 C C . ALA B 1 153 ? -12.133 18.797 4.113 1 98.88 153 ALA B C 1
ATOM 2786 O O . ALA B 1 153 ? -12.617 17.938 4.844 1 98.88 153 ALA B O 1
ATOM 2787 N N . LEU B 1 154 ? -12.82 19.531 3.322 1 98.81 154 LEU B N 1
ATOM 2788 C CA . LEU B 1 154 ? -14.266 19.359 3.246 1 98.81 154 LEU B CA 1
ATOM 2789 C C . LEU B 1 154 ? -14.633 18.297 2.219 1 98.81 154 LEU B C 1
ATOM 2791 O O . LEU B 1 154 ? -15.719 17.719 2.273 1 98.81 154 LEU B O 1
ATOM 2795 N N . ASN B 1 155 ? -13.836 18.141 1.228 1 98.62 155 ASN B N 1
ATOM 2796 C CA . ASN B 1 155 ? -13.953 17.125 0.184 1 98.62 155 ASN B CA 1
ATOM 2797 C C . ASN B 1 155 ? -12.586 16.75 -0.383 1 98.62 155 ASN B C 1
ATOM 2799 O O . ASN B 1 155 ? -11.547 17.141 0.166 1 98.62 155 ASN B O 1
ATOM 2803 N N . GLU B 1 156 ? -12.539 15.898 -1.452 1 98 156 GLU B N 1
ATOM 2804 C CA . GLU B 1 156 ? -11.266 15.469 -2.039 1 98 156 GLU B CA 1
ATOM 2805 C C . GLU B 1 156 ? -11.219 15.789 -3.531 1 98 156 GLU B C 1
ATOM 2807 O O . GLU B 1 156 ? -10.398 15.227 -4.262 1 98 156 GLU B O 1
ATOM 2812 N N . GLY B 1 157 ? -12.102 16.672 -3.92 1 97.31 157 GLY B N 1
ATOM 2813 C CA . GLY B 1 157 ? -12.156 16.984 -5.336 1 97.31 157 GLY B CA 1
ATOM 2814 C C . GLY B 1 157 ? -12.516 15.797 -6.203 1 97.31 157 GLY B C 1
ATOM 2815 O O . GLY B 1 157 ? -13.164 14.859 -5.742 1 97.31 157 GLY B O 1
ATOM 2816 N N . SER B 1 158 ? -12.102 15.898 -7.512 1 96.94 158 SER B N 1
ATOM 2817 C CA . SER B 1 158 ? -12.398 14.812 -8.445 1 96.94 158 SER B CA 1
ATOM 2818 C C . SER B 1 158 ? -11.414 13.664 -8.281 1 96.94 158 SER B C 1
ATOM 2820 O O . SER B 1 158 ? -11.688 12.539 -8.711 1 96.94 158 SER B O 1
ATOM 2822 N N . ALA B 1 159 ? -10.234 14 -7.715 1 94.94 159 ALA B N 1
ATOM 2823 C CA . ALA B 1 159 ? -9.227 12.977 -7.461 1 94.94 159 ALA B CA 1
ATOM 2824 C C . ALA B 1 159 ? -8.711 13.055 -6.023 1 94.94 159 ALA B C 1
ATOM 2826 O O . ALA B 1 159 ? -8.148 14.078 -5.617 1 94.94 159 ALA B O 1
ATOM 2827 N N . SER B 1 160 ? -8.836 11.953 -5.395 1 95.38 160 SER B N 1
ATOM 2828 C CA . SER B 1 160 ? -8.336 11.891 -4.023 1 95.38 160 SER B CA 1
ATOM 2829 C C . SER B 1 160 ? -6.812 11.961 -3.99 1 95.38 160 SER B C 1
ATOM 2831 O O . SER B 1 160 ? -6.145 11.438 -4.883 1 95.38 160 SER B O 1
ATOM 2833 N N . PRO B 1 161 ? -6.371 12.516 -2.73 1 97.44 161 PRO B N 1
ATOM 2834 C CA . PRO B 1 161 ? -6.945 13.188 -1.565 1 97.44 161 PRO B CA 1
ATOM 2835 C C . PRO B 1 161 ? -7.168 14.688 -1.799 1 97.44 161 PRO B C 1
ATOM 2837 O O . PRO B 1 161 ? -7.156 15.141 -2.945 1 97.44 161 PRO B O 1
ATOM 2840 N N . ASN B 1 162 ? -7.559 15.492 -0.708 1 98.44 162 ASN B N 1
ATOM 2841 C CA . ASN B 1 162 ? -7.488 16.953 -0.727 1 98.44 162 ASN B CA 1
ATOM 2842 C C . ASN B 1 162 ? -6.047 17.438 -0.698 1 98.44 162 ASN B C 1
ATOM 2844 O O . ASN B 1 162 ? -5.277 17.078 0.193 1 98.44 162 ASN B O 1
ATOM 2848 N N . THR B 1 163 ? -5.656 18.219 -1.706 1 97.94 163 THR B N 1
ATOM 2849 C CA . THR B 1 163 ? -4.266 18.641 -1.821 1 97.94 163 THR B CA 1
ATOM 2850 C C . THR B 1 163 ? -4.16 20.156 -1.848 1 97.94 163 THR B C 1
ATOM 2852 O O . THR B 1 163 ? -4.934 20.828 -2.533 1 97.94 163 THR B O 1
ATOM 2855 N N . ALA B 1 164 ? -3.195 20.656 -1.066 1 98.06 164 ALA B N 1
ATOM 2856 C CA . ALA B 1 164 ? -2.953 22.094 -1.096 1 98.06 164 ALA B CA 1
ATOM 2857 C C . ALA B 1 164 ? -1.486 22.422 -0.814 1 98.06 164 ALA B C 1
ATOM 2859 O O . ALA B 1 164 ? -0.786 21.625 -0.179 1 98.06 164 ALA B O 1
ATOM 2860 N N . GLU B 1 165 ? -1.1 23.453 -1.433 1 97.5 165 GLU B N 1
ATOM 2861 C CA . GLU B 1 165 ? 0.124 24.141 -1.024 1 97.5 165 GLU B CA 1
ATOM 2862 C C . GLU B 1 165 ? -0.183 25.312 -0.098 1 97.5 165 GLU B C 1
ATOM 2864 O O . GLU B 1 165 ? -1.145 26.047 -0.32 1 97.5 165 GLU B O 1
ATOM 2869 N N . PHE B 1 166 ? 0.632 25.531 0.931 1 95.94 166 PHE B N 1
ATOM 2870 C CA . PHE B 1 166 ? 0.415 26.672 1.825 1 95.94 166 PHE B CA 1
ATOM 2871 C C . PHE B 1 166 ? 1.729 27.375 2.127 1 95.94 166 PHE B C 1
ATOM 2873 O O . PHE B 1 166 ? 2.803 26.781 2 1 95.94 166 PHE B O 1
ATOM 2880 N N . GLN B 1 167 ? 1.58 28.625 2.492 1 96.5 167 GLN B N 1
ATOM 2881 C CA . GLN B 1 167 ? 2.693 29.469 2.912 1 96.5 167 GLN B CA 1
ATOM 2882 C C . GLN B 1 167 ? 2.305 30.344 4.102 1 96.5 167 GLN B C 1
ATOM 2884 O O . GLN B 1 167 ? 1.179 30.844 4.172 1 96.5 167 GLN B O 1
ATOM 2889 N N . VAL B 1 168 ? 3.26 30.469 4.98 1 96.06 168 VAL B N 1
ATOM 2890 C CA . VAL B 1 168 ? 3.066 31.359 6.129 1 96.06 168 VAL B CA 1
ATOM 2891 C C . VAL B 1 168 ? 4.191 32.375 6.188 1 96.06 168 VAL B C 1
ATOM 2893 O O . VAL B 1 168 ? 5.371 32.031 6.086 1 96.06 168 VAL B O 1
ATOM 2896 N N . PHE B 1 169 ? 3.805 33.625 6.387 1 95.25 169 PHE B N 1
ATOM 2897 C CA . PHE B 1 169 ? 4.75 34.719 6.441 1 95.25 169 PHE B CA 1
ATOM 2898 C C . PHE B 1 169 ? 4.629 35.469 7.762 1 95.25 169 PHE B C 1
ATOM 2900 O O . PHE B 1 169 ? 3.551 35.531 8.359 1 95.25 169 PHE B O 1
ATOM 2907 N N . ASP B 1 170 ? 5.773 36.062 8.172 1 91.94 170 ASP B N 1
ATOM 2908 C CA . ASP B 1 170 ? 5.695 36.938 9.32 1 91.94 170 ASP B CA 1
ATOM 2909 C C . ASP B 1 170 ? 5.309 38.344 8.898 1 91.94 170 ASP B C 1
ATOM 2911 O O . ASP B 1 170 ? 4.938 38.594 7.742 1 91.94 170 ASP B O 1
ATOM 2915 N N . ASP B 1 171 ? 5.316 39.25 9.883 1 90.12 171 ASP B N 1
ATOM 2916 C CA . ASP B 1 171 ? 4.828 40.625 9.656 1 90.12 171 ASP B CA 1
ATOM 2917 C C . ASP B 1 171 ? 5.766 41.375 8.719 1 90.12 171 ASP B C 1
ATOM 2919 O O . ASP B 1 171 ? 5.383 42.406 8.164 1 90.12 171 ASP B O 1
ATOM 2923 N N . LYS B 1 172 ? 6.941 40.844 8.484 1 90.38 172 LYS B N 1
ATOM 2924 C CA . LYS B 1 172 ? 7.914 41.531 7.625 1 90.38 172 LYS B CA 1
ATOM 2925 C C . LYS B 1 172 ? 7.938 40.906 6.234 1 90.38 172 LYS B C 1
ATOM 2927 O O . LYS B 1 172 ? 8.711 41.312 5.371 1 90.38 172 LYS B O 1
ATOM 2932 N N . GLY B 1 173 ? 7.172 39.906 6.066 1 89.25 173 GLY B N 1
ATOM 2933 C CA . GLY B 1 173 ? 7.062 39.25 4.766 1 89.25 173 GLY B CA 1
ATOM 2934 C C . GLY B 1 173 ? 8.047 38.125 4.578 1 89.25 173 GLY B C 1
ATOM 2935 O O . GLY B 1 173 ? 8.188 37.594 3.473 1 89.25 173 GLY B O 1
ATOM 2936 N N . ALA B 1 174 ? 8.711 37.812 5.641 1 90.12 174 ALA B N 1
ATOM 2937 C CA . ALA B 1 174 ? 9.625 36.656 5.562 1 90.12 174 ALA B CA 1
ATOM 2938 C C . ALA B 1 174 ? 8.859 35.344 5.664 1 90.12 174 ALA B C 1
ATOM 2940 O O . ALA B 1 174 ? 7.922 35.219 6.457 1 90.12 174 ALA B O 1
ATOM 2941 N N . VAL B 1 175 ? 9.352 34.406 4.914 1 88.44 175 VAL B N 1
ATOM 2942 C CA . VAL B 1 175 ? 8.695 33.094 4.906 1 88.44 175 VAL B CA 1
ATOM 2943 C C . VAL B 1 175 ? 9.016 32.344 6.195 1 88.44 175 VAL B C 1
ATOM 2945 O O . VAL B 1 175 ? 10.188 32.156 6.539 1 88.44 175 VAL B O 1
ATOM 2948 N N . ILE B 1 176 ? 7.984 32 6.824 1 87.44 176 ILE B N 1
ATOM 2949 C CA . ILE B 1 176 ? 8.117 31.156 8 1 87.44 176 ILE B CA 1
ATOM 2950 C C . ILE B 1 176 ? 8.109 29.688 7.578 1 87.44 176 ILE B C 1
ATOM 2952 O O . ILE B 1 176 ? 8.945 28.906 8.031 1 87.44 176 ILE B O 1
ATOM 2956 N N . GLU B 1 177 ? 7.141 29.375 6.738 1 90.25 177 GLU B N 1
ATOM 2957 C CA . GLU B 1 177 ? 6.988 28 6.266 1 90.25 177 GLU B CA 1
ATOM 2958 C C . GLU B 1 177 ? 6.285 27.953 4.91 1 90.25 177 GLU B C 1
ATOM 2960 O O . GLU B 1 177 ? 5.449 28.812 4.613 1 90.25 177 GLU B O 1
ATOM 2965 N N . SER B 1 178 ? 6.703 27.016 4.133 1 92.12 178 SER B N 1
ATOM 2966 C CA . SER B 1 178 ? 6.066 26.672 2.867 1 92.12 178 SER B CA 1
ATOM 2967 C C . SER B 1 178 ? 6.043 25.156 2.66 1 92.12 178 SER B C 1
ATOM 2969 O O . SER B 1 178 ? 7.094 24.5 2.672 1 92.12 178 SER B O 1
ATOM 2971 N N . SER B 1 179 ? 4.84 24.609 2.605 1 94.62 179 SER B N 1
ATOM 2972 C CA . SER B 1 179 ? 4.727 23.172 2.488 1 94.62 179 SER B CA 1
ATOM 2973 C C . SER B 1 179 ? 3.414 22.766 1.822 1 94.62 179 SER B C 1
ATOM 2975 O O . SER B 1 179 ? 2.736 23.609 1.226 1 94.62 179 SER B O 1
ATOM 2977 N N . GLN B 1 180 ? 3.184 21.469 1.742 1 97 180 GLN B N 1
ATOM 2978 C CA . GLN B 1 180 ? 1.96 20.906 1.181 1 97 180 GLN B CA 1
ATOM 2979 C C . GLN B 1 180 ? 1.307 19.938 2.154 1 97 180 GLN B C 1
ATOM 2981 O O . GLN B 1 180 ? 1.949 19.469 3.098 1 97 180 GLN B O 1
ATOM 2986 N N . TRP B 1 181 ? 0.028 19.797 1.933 1 97.69 181 TRP B N 1
ATOM 2987 C CA . TRP B 1 181 ? -0.622 18.719 2.658 1 97.69 181 TRP B CA 1
ATOM 2988 C C . TRP B 1 181 ? -1.413 17.828 1.709 1 97.69 181 TRP B C 1
ATOM 2990 O O . TRP B 1 181 ? -1.654 18.188 0.557 1 97.69 181 TRP B O 1
ATOM 3000 N N . ASN B 1 182 ? -1.707 16.562 2.092 1 97.31 182 ASN B N 1
ATOM 3001 C CA . ASN B 1 182 ? -2.605 15.594 1.485 1 97.31 182 ASN B CA 1
ATOM 3002 C C . ASN B 1 182 ? -3.465 14.891 2.533 1 97.31 182 ASN B C 1
ATOM 3004 O O . ASN B 1 182 ? -3.023 13.93 3.164 1 97.31 182 ASN B O 1
ATOM 3008 N N . VAL B 1 183 ? -4.617 15.398 2.689 1 98.44 183 VAL B N 1
ATOM 3009 C CA . VAL B 1 183 ? -5.453 14.82 3.734 1 98.44 183 VAL B CA 1
ATOM 3010 C C . VAL B 1 183 ? -6.809 14.422 3.15 1 98.44 183 VAL B C 1
ATOM 3012 O O . VAL B 1 183 ? -7.219 14.945 2.113 1 98.44 183 VAL B O 1
ATOM 3015 N N . GLY B 1 184 ? -7.492 13.469 3.777 1 98.5 184 GLY B N 1
ATOM 3016 C CA . GLY B 1 184 ? -8.812 13.039 3.35 1 98.5 184 GLY B CA 1
ATOM 3017 C C . GLY B 1 184 ? -9.93 13.93 3.879 1 98.5 184 GLY B C 1
ATOM 3018 O O . GLY B 1 184 ? -9.688 14.789 4.73 1 98.5 184 GLY B O 1
ATOM 3019 N N . THR B 1 185 ? -11.102 13.703 3.322 1 98.75 185 THR B N 1
ATOM 3020 C CA . THR B 1 185 ? -12.273 14.453 3.75 1 98.75 185 THR B CA 1
ATOM 3021 C C . THR B 1 185 ? -12.469 14.344 5.262 1 98.75 185 THR B C 1
ATOM 3023 O O . THR B 1 185 ? -12.438 13.242 5.816 1 98.75 185 THR B O 1
ATOM 3026 N N . GLY B 1 186 ? -12.609 15.43 5.887 1 98.69 186 GLY B N 1
ATOM 3027 C CA . GLY B 1 186 ? -12.852 15.477 7.316 1 98.69 186 GLY B CA 1
ATOM 3028 C C . GLY B 1 186 ? -11.578 15.562 8.141 1 98.69 186 GLY B C 1
ATOM 3029 O O . GLY B 1 186 ? -11.617 15.906 9.32 1 98.69 186 GLY B O 1
ATOM 3030 N N . TYR B 1 187 ? -10.477 15.25 7.555 1 98.81 187 TYR B N 1
ATOM 3031 C CA . TYR B 1 187 ? -9.188 15.336 8.234 1 98.81 187 TYR B CA 1
ATOM 3032 C C . TYR B 1 187 ? -8.594 16.734 8.102 1 98.81 187 TYR B C 1
ATOM 3034 O O . TYR B 1 187 ? -9.023 17.516 7.25 1 98.81 187 TYR B O 1
ATOM 3042 N N . LYS B 1 188 ? -7.555 16.984 8.969 1 98.75 188 LYS B N 1
ATOM 3043 C CA . LYS B 1 188 ? -7.047 18.359 9.047 1 98.75 188 LYS B CA 1
ATOM 3044 C C . LYS B 1 188 ? -5.527 18.391 8.898 1 98.75 188 LYS B C 1
ATOM 3046 O O . LYS B 1 188 ? -4.84 17.453 9.305 1 98.75 188 LYS B O 1
ATOM 3051 N N . ALA B 1 189 ? -5.078 19.453 8.297 1 98.5 189 ALA B N 1
ATOM 3052 C CA . ALA B 1 189 ? -3.678 19.859 8.398 1 98.5 189 ALA B CA 1
ATOM 3053 C C . ALA B 1 189 ? -3.51 21 9.406 1 98.5 189 ALA B C 1
ATOM 3055 O O . ALA B 1 189 ? -4.285 21.953 9.406 1 98.5 189 ALA B O 1
ATOM 3056 N N . VAL B 1 190 ? -2.496 20.875 10.266 1 97.88 190 VAL B N 1
ATOM 3057 C CA . VAL B 1 190 ? -2.418 21.781 11.398 1 97.88 190 VAL B CA 1
ATOM 3058 C C . VAL B 1 190 ? -1.044 22.453 11.438 1 97.88 190 VAL B C 1
ATOM 3060 O O . VAL B 1 190 ? -0.019 21.781 11.281 1 97.88 190 VAL B O 1
ATOM 3063 N N . ILE B 1 191 ? -1.021 23.719 11.656 1 96.69 191 ILE B N 1
ATOM 3064 C CA . ILE B 1 191 ? 0.204 24.453 11.914 1 96.69 191 ILE B CA 1
ATOM 3065 C C . ILE B 1 191 ? 0.06 25.266 13.203 1 96.69 191 ILE B C 1
ATOM 3067 O O . ILE B 1 191 ? -1.018 25.797 13.492 1 96.69 191 ILE B O 1
ATOM 3071 N N . ILE B 1 192 ? 1.176 25.391 13.93 1 96.81 192 ILE B N 1
ATOM 3072 C CA . ILE B 1 192 ? 1.157 26.125 15.188 1 96.81 192 ILE B CA 1
ATOM 3073 C C . ILE B 1 192 ? 2.174 27.266 15.125 1 96.81 192 ILE B C 1
ATOM 3075 O O . ILE B 1 192 ? 3.346 27.047 14.812 1 96.81 192 ILE B O 1
ATOM 3079 N N . LEU B 1 193 ? 1.685 28.453 15.398 1 95.62 193 LEU B N 1
ATOM 3080 C CA . LEU B 1 193 ? 2.541 29.625 15.555 1 95.62 193 LEU B CA 1
ATOM 3081 C C . LEU B 1 193 ? 2.598 30.062 17.016 1 95.62 193 LEU B C 1
ATOM 3083 O O . LEU B 1 193 ? 1.564 30.359 17.609 1 95.62 193 LEU B O 1
ATOM 3087 N N . TYR B 1 194 ? 3.777 30.047 17.547 1 95.5 194 TYR B N 1
ATOM 3088 C CA . TYR B 1 194 ? 3.969 30.547 18.906 1 95.5 194 TYR B CA 1
ATOM 3089 C C . TYR B 1 194 ? 4.504 31.969 18.891 1 95.5 194 TYR B C 1
ATOM 3091 O O . TYR B 1 194 ? 5.637 32.219 18.484 1 95.5 194 TYR B O 1
ATOM 3099 N N . LYS B 1 195 ? 3.691 32.812 19.406 1 94.94 195 LYS B N 1
ATOM 3100 C CA . LYS B 1 195 ? 4.117 34.188 19.516 1 94.94 195 LYS B CA 1
ATOM 3101 C C . LYS B 1 195 ? 4.781 34.469 20.859 1 94.94 195 LYS B C 1
ATOM 3103 O O . LYS B 1 195 ? 4.188 34.25 21.906 1 94.94 195 LYS B O 1
ATOM 3108 N N . GLU B 1 196 ? 5.965 35.031 20.719 1 92.94 196 GLU B N 1
ATOM 3109 C CA . GLU B 1 196 ? 6.691 35.406 21.922 1 92.94 196 GLU B CA 1
ATOM 3110 C C . GLU B 1 196 ? 6.098 36.656 22.547 1 92.94 196 GLU B C 1
ATOM 3112 O O . GLU B 1 196 ? 5.617 37.562 21.844 1 92.94 196 GLU B O 1
#

Solvent-accessible surface area (backbone atoms only — not comparable to full-atom values): 23722 Å² total; per-residue (Å²): 136,83,82,82,80,86,73,86,74,88,72,87,81,79,81,74,82,77,84,86,78,87,74,82,75,83,82,83,84,83,81,81,78,78,76,76,79,76,75,77,69,78,82,72,72,79,73,74,71,71,74,78,72,74,77,71,79,83,72,86,82,77,58,63,70,67,61,54,65,42,62,92,82,26,53,74,70,62,58,41,82,53,42,83,32,39,31,62,41,78,74,47,77,45,80,40,78,46,57,36,34,38,38,35,34,19,29,60,68,79,69,45,63,24,30,32,26,32,26,50,71,88,36,76,77,37,80,71,41,75,39,31,81,55,76,43,70,51,76,42,81,55,50,79,37,81,38,41,38,37,41,29,20,70,30,26,42,80,55,83,49,17,49,31,30,39,35,34,24,39,67,84,66,47,76,73,46,74,53,70,53,59,22,20,59,62,14,34,41,34,37,37,40,32,25,104,133,85,82,75,81,77,68,80,76,81,77,81,79,81,77,79,82,82,85,80,74,89,71,84,81,78,80,77,85,76,79,86,76,80,72,75,80,74,74,76,68,78,81,73,73,79,72,74,70,69,72,79,70,74,74,71,76,83,71,87,83,76,58,63,70,65,59,53,64,43,62,91,82,26,53,74,70,62,57,40,83,55,44,80,32,38,32,60,42,80,73,48,76,44,79,40,78,48,58,35,34,38,38,35,34,21,29,59,68,79,69,47,64,26,29,32,27,34,25,50,71,88,35,77,76,37,81,71,41,75,39,32,82,57,77,43,72,52,76,42,80,57,51,78,37,82,38,39,36,38,42,29,21,69,29,26,42,81,54,82,50,18,51,29,28,39,37,34,24,40,66,85,65,47,77,74,47,75,52,71,54,60,22,20,59,64,14,35,41,33,38,34,41,32,25,104

Organism: Flavobacterium johnsoniae (strain ATCC 17061 / DSM 2064 / JCM 8514 / BCRC 14874 / CCUG 350202 / NBRC 14942 / NCIMB 11054 / UW101) (NCBI:txid376686)

pLDDT: mean 75.95, std 30.75, range [17.78, 98.88]

Secondary structure (DSSP, 8-state):
---------------------------------------------------------------HHHHTT-TTTSPPP--B--B--SS-EEEEEEEE--SEEEEEEEESSS----EEEEEETTEEEEEEEE--SS-EEEEEEPPSEEEEEEEEES---SSSSEEEEEEEE-TTS-EEEEEEEEE-TT-EEEEEEEE-/---------------------------------------------------------------HHHHTT-TTTSPPP--B--B--SS-EEEEEEEE--SEEEEEEEESSS-S--EEEEEETTEEEEEEEE--SS-EEEEEEPPSEEEEEEEEES---SSSSEEEEEEEE-TTS-EEEEEEEEE-TT-EEEEEEEE-

Nearest PDB structures (foldseek):
  8em5-assembly5_E  TM=5.706E-01  e=7.898E-03  Mycolicibacterium thermoresistibile
  5xwu-assembly1_A  TM=5.007E-01  e=4.460E-01  Mus musculus
  6bqm-assembly1_A  TM=4.972E-01  e=2.567E-01  Vibrio cholerae O395
  5xwt-assembly1_A  TM=5.274E-01  e=2.762E+00  Mus musculus
  8em5-assembly5_E  TM=5.705E-01  e=5.012E-03  Mycolicibacterium thermoresistibile

Foldseek 3Di:
DPDDDDPPPPDDDPPPDPDDDDDDDDDDDDPDPDDPDPPPPPPPDPPPPPPDPDPPPPDPDDDVVVVQVPCVVHPDDDDDDDDDQAAAAEQEEDEDQFQKKKKKKAFPDPQFFWWKWKDKPNHTPRGIDTHHPDIDIDMDGDDAFKIKMKIATQAQGPDADRKMWMWMAGPVGDTGDTDMGHHHHGYIYMYIYHHD/DPPPPPPVVPCPCPDPDDDDDPDDDDDDDDDDDPPPDPPPPPDPDPPPPPPDPPPPPPDPDDDVVVVQVPCVVHPDDDDDDDDDQAAAAEQEEDEDAFQKKKKKKAFPDPQFFWWKWKDKPNHTPRGIDTHHPDIDIDMDGDDAFKIKMKIATQAQGPDADRKMWMWMAGPVGHTGDTDMGHHHHGYIYMYIYHHD

Radius of gyration: 42.42 Å; Cα contacts (8 Å, |Δi|>4): 722; chains: 2; bounding box: 62×84×152 Å

Sequence (392 aa):
MKRILFLIIITASLQVYSQDELKGKYQPVQQKKSETKEVVPPETNPSAEPPALAKDPIVLQINPEELFKNNALYKKEANVEGIFYRRNEYLGGFITKGAVSTVRYRDAAFVDGDKIRVYLNDKVIEPEVLLDGEFKGFKINLVKGINKIDFEALNEGSASPNTAEFQVFDDKGAVIESSQWNVGTGYKAVIILYKEMKRILFLIIITASLQVYSQDELKGKYQPVQQKKSETKEVVPPETNPSAEPPALAKDPIVLQINPEELFKNNALYKKEANVEGIFYRRNEYLGGFITKGAVSTVRYRDAAFVDGDKIRVYLNDKVIEPEVLLDGEFKGFKINLVKGINKIDFEALNEGSASPNTAEFQVFDDKGAVIESSQWNVGTGYKAVIILYKE